Protein AF-0000000086531352 (afdb_homodimer)

Solvent-accessible surface area (backbone atoms only — not comparable to full-atom values): 29283 Å² total; per-residue (Å²): 137,83,88,76,89,82,83,84,78,83,76,78,80,78,80,82,74,80,73,78,72,77,80,78,74,76,70,74,76,69,59,62,60,55,52,47,51,47,50,49,48,50,48,48,27,53,44,35,48,50,41,49,52,51,50,50,42,47,29,42,51,47,24,47,48,45,48,64,51,36,41,50,27,47,50,49,18,52,53,24,46,53,45,24,62,71,44,49,59,94,81,54,52,67,66,25,54,52,23,46,52,48,19,51,51,24,45,50,49,25,49,50,45,51,51,49,56,27,60,76,29,44,80,76,65,55,84,67,26,44,64,48,32,49,53,52,50,51,52,53,49,22,69,71,71,66,35,48,67,46,81,47,70,57,94,50,76,65,56,75,64,36,45,42,67,45,26,47,41,55,46,49,39,52,50,53,52,51,51,45,39,72,72,65,21,78,39,61,37,35,40,38,37,39,45,71,60,97,56,33,40,34,42,36,40,37,36,61,14,74,33,80,59,81,86,64,74,76,38,57,68,55,52,49,40,34,46,49,17,41,40,25,69,30,43,62,47,76,43,66,37,93,85,73,41,4,36,30,38,40,38,27,32,22,45,71,46,42,64,54,63,58,69,67,69,33,52,63,76,72,108,138,86,83,86,80,84,76,79,80,79,80,76,79,77,79,81,74,78,73,78,75,76,80,77,75,76,71,75,75,69,59,61,58,56,51,48,50,47,49,48,49,48,49,50,22,51,43,33,46,51,40,49,52,52,51,49,42,48,30,42,52,48,24,48,46,46,48,65,52,34,41,50,25,46,52,50,17,51,54,24,45,52,45,24,63,71,45,51,59,92,82,54,52,67,65,24,54,52,22,46,52,49,19,49,51,24,45,50,50,25,50,51,45,50,50,49,57,28,61,77,29,44,80,76,67,56,85,66,25,43,65,49,32,49,53,52,49,52,50,53,49,21,68,73,70,64,35,47,69,47,81,47,68,57,94,49,78,66,56,76,64,34,46,42,67,44,26,47,42,55,47,49,39,52,50,53,53,52,49,46,39,72,72,66,21,76,40,62,36,34,39,37,35,38,43,72,60,98,56,35,40,34,42,36,41,38,36,61,13,75,33,79,58,83,86,63,75,75,39,57,68,55,54,50,40,34,42,48,17,39,37,25,68,31,43,60,49,74,42,66,36,94,84,72,41,4,37,29,39,41,38,27,31,21,45,70,48,41,64,55,64,57,71,67,69,35,52,62,79,71,108

Organism: NCBI:txid488447

Sequence (542 aa):
MDTSLNAPSGAHAPFPSQQLVPGCVATPPIADAASKRGAAAARIAALSAQLLAADEAARRHLAGELHDGLGAELTAARFALANVQTWLPADAPDGCLRALELAQQALDAATDANRRLIDERDTPALDAGLVGALSSWADTHAARTGLRTSFVCAADARLTQIAGASALAVFRVAQEALSNVAKHARATSVDVRIATDGTHLSLIVSDDGTGFSRSRRTGYGLAGMRARCEAFCGSFETATPATGHGTRVTARFAWDSLLAVPAAARRASLSMDTSLNAPSGAHAPFPSQQLVPGCVATPPIADAASKRGAAAARIAALSAQLLAADEAARRHLAGELHDGLGAELTAARFALANVQTWLPADAPDGCLRALELAQQALDAATDANRRLIDERDTPALDAGLVGALSSWADTHAARTGLRTSFVCAADARLTQIAGASALAVFRVAQEALSNVAKHARATSVDVRIATDGTHLSLIVSDDGTGFSRSRRTGYGLAGMRARCEAFCGSFETATPATGHGTRVTARFAWDSLLAVPAAARRASLS

Structure (mmCIF, N/CA/C/O backbone):
data_AF-0000000086531352-model_v1
#
loop_
_entity.id
_entity.type
_entity.pdbx_description
1 polymer 'histidine kinase'
#
loop_
_atom_site.group_PDB
_atom_site.id
_atom_site.type_symbol
_atom_site.label_atom_id
_atom_site.label_alt_id
_atom_site.label_comp_id
_atom_site.label_asym_id
_atom_site.label_entity_id
_atom_site.label_seq_id
_atom_site.pdbx_PDB_ins_code
_atom_site.Cartn_x
_atom_site.Cartn_y
_atom_site.Cartn_z
_atom_site.occupancy
_atom_site.B_iso_or_equiv
_atom_site.auth_seq_id
_atom_site.auth_comp_id
_atom_site.auth_asym_id
_atom_site.auth_atom_id
_atom_site.pdbx_PDB_model_num
ATOM 1 N N . MET A 1 1 ? 57.938 104.312 -4.727 1 22.8 1 MET A N 1
ATOM 2 C CA . MET A 1 1 ? 58.125 103.562 -3.506 1 22.8 1 MET A CA 1
ATOM 3 C C . MET A 1 1 ? 57.125 102.375 -3.43 1 22.8 1 MET A C 1
ATOM 5 O O . MET A 1 1 ? 56 102.5 -3.939 1 22.8 1 MET A O 1
ATOM 9 N N . ASP A 1 2 ? 57.406 101.188 -2.9 1 21.92 2 ASP A N 1
ATOM 10 C CA . ASP A 1 2 ? 57.156 99.812 -3.24 1 21.92 2 ASP A CA 1
ATOM 11 C C . ASP A 1 2 ? 55.812 99.375 -2.729 1 21.92 2 ASP A C 1
ATOM 13 O O . ASP A 1 2 ? 55.344 98.25 -3.059 1 21.92 2 ASP A O 1
ATOM 17 N N . THR A 1 3 ? 55.219 100 -1.664 1 25.62 3 THR A N 1
ATOM 18 C CA . THR A 1 3 ? 54.781 99.125 -0.56 1 25.62 3 THR A CA 1
ATOM 19 C C . THR A 1 3 ? 53.5 98.375 -0.933 1 25.62 3 THR A C 1
ATOM 21 O O . THR A 1 3 ? 52.5 99 -1.358 1 25.62 3 THR A O 1
ATOM 24 N N . SER A 1 4 ? 53.406 97.062 -0.845 1 23.17 4 SER A N 1
ATOM 25 C CA . SER A 1 4 ? 52.781 95.875 -1.405 1 23.17 4 SER A CA 1
ATOM 26 C C . SER A 1 4 ? 51.406 95.625 -0.789 1 23.17 4 SER A C 1
ATOM 28 O O . SER A 1 4 ? 50.438 95.25 -1.495 1 23.17 4 SER A O 1
ATOM 30 N N . LEU A 1 5 ? 51.188 95.688 0.583 1 26.25 5 LEU A N 1
ATOM 31 C CA . LEU A 1 5 ? 50.688 94.5 1.265 1 26.25 5 LEU A CA 1
ATOM 32 C C . LEU A 1 5 ? 49.188 94.312 0.986 1 26.25 5 LEU A C 1
ATOM 34 O O . LEU A 1 5 ? 48.469 95.25 0.849 1 26.25 5 LEU A O 1
ATOM 38 N N . ASN A 1 6 ? 48.625 92.938 0.891 1 24.16 6 ASN A N 1
ATOM 39 C CA . ASN A 1 6 ? 47.688 91.938 0.434 1 24.16 6 ASN A CA 1
ATOM 40 C C . ASN A 1 6 ? 46.469 91.812 1.341 1 24.16 6 ASN A C 1
ATOM 42 O O . ASN A 1 6 ? 46.594 91.688 2.557 1 24.16 6 ASN A O 1
ATOM 46 N N . ALA A 1 7 ? 45.344 92.438 1.017 1 29.58 7 ALA A N 1
ATOM 47 C CA . ALA A 1 7 ? 44.062 92.688 1.694 1 29.58 7 ALA A CA 1
ATOM 48 C C . ALA A 1 7 ? 43.438 91.312 2.084 1 29.58 7 ALA A C 1
ATOM 50 O O . ALA A 1 7 ? 43.344 90.438 1.269 1 29.58 7 ALA A O 1
ATOM 51 N N . PRO A 1 8 ? 43.281 90.938 3.432 1 24.66 8 PRO A N 1
ATOM 52 C CA . PRO A 1 8 ? 42.875 89.75 4.121 1 24.66 8 PRO A CA 1
ATOM 53 C C . PRO A 1 8 ? 41.5 89.25 3.711 1 24.66 8 PRO A C 1
ATOM 55 O O . PRO A 1 8 ? 40.656 90.062 3.293 1 24.66 8 PRO A O 1
ATOM 58 N N . SER A 1 9 ? 41.156 87.938 3.264 1 24.72 9 SER A N 1
ATOM 59 C CA . SER A 1 9 ? 40.219 87 2.609 1 24.72 9 SER A CA 1
ATOM 60 C C . SER A 1 9 ? 39.062 86.688 3.545 1 24.72 9 SER A C 1
ATOM 62 O O . SER A 1 9 ? 38.594 85.5 3.557 1 24.72 9 SER A O 1
ATOM 64 N N . GLY A 1 10 ? 38.656 87.438 4.531 1 24.31 10 GLY A N 1
ATOM 65 C CA . GLY A 1 10 ? 37.906 86.812 5.621 1 24.31 10 GLY A CA 1
ATOM 66 C C . GLY A 1 10 ? 36.625 86.125 5.164 1 24.31 10 GLY A C 1
ATOM 67 O O . GLY A 1 10 ? 35.906 86.688 4.301 1 24.31 10 GLY A O 1
ATOM 68 N N . ALA A 1 11 ? 36.531 84.75 5.27 1 26.25 11 ALA A N 1
ATOM 69 C CA . ALA A 1 11 ? 35.656 83.625 4.965 1 26.25 11 ALA A CA 1
ATOM 70 C C . ALA A 1 11 ? 34.312 83.75 5.652 1 26.25 11 ALA A C 1
ATOM 72 O O . ALA A 1 11 ? 34.25 84 6.859 1 26.25 11 ALA A O 1
ATOM 73 N N . HIS A 1 12 ? 33.344 84.375 5.02 1 25.22 12 HIS A N 1
ATOM 74 C CA . HIS A 1 12 ? 31.953 84.5 5.457 1 25.22 12 HIS A CA 1
ATOM 75 C C . HIS A 1 12 ? 31.328 83.188 5.781 1 25.22 12 HIS A C 1
ATOM 77 O O . HIS A 1 12 ? 31.453 82.25 5.012 1 25.22 12 HIS A O 1
ATOM 83 N N . ALA A 1 13 ? 31.172 82.75 7.066 1 29.45 13 ALA A N 1
ATOM 84 C CA . ALA A 1 13 ? 30.625 81.562 7.688 1 29.45 13 ALA A CA 1
ATOM 85 C C . ALA A 1 13 ? 29.188 81.312 7.238 1 29.45 13 ALA A C 1
ATOM 87 O O . ALA A 1 13 ? 28.344 82.188 7.316 1 29.45 13 ALA A O 1
ATOM 88 N N . PRO A 1 14 ? 28.938 80.5 6.234 1 28.23 14 PRO A N 1
ATOM 89 C CA . PRO A 1 14 ? 27.609 80.188 5.695 1 28.23 14 PRO A CA 1
ATOM 90 C C . PRO A 1 14 ? 26.641 79.688 6.754 1 28.23 14 PRO A C 1
ATOM 92 O O . PRO A 1 14 ? 27.078 79.125 7.77 1 28.23 14 PRO A O 1
ATOM 95 N N . PHE A 1 15 ? 25.516 80.312 6.977 1 28.88 15 PHE A N 1
ATOM 96 C CA . PHE A 1 15 ? 24.406 80 7.879 1 28.88 15 PHE A CA 1
ATOM 97 C C . PHE A 1 15 ? 23.906 78.562 7.676 1 28.88 15 PHE A C 1
ATOM 99 O O . PHE A 1 15 ? 23.734 78.125 6.539 1 28.88 15 PHE A O 1
ATOM 106 N N . PRO A 1 16 ? 24.141 77.625 8.617 1 29.02 16 PRO A N 1
ATOM 107 C CA . PRO A 1 16 ? 23.766 76.188 8.555 1 29.02 16 PRO A CA 1
ATOM 108 C C . PRO A 1 16 ? 22.266 76 8.375 1 29.02 16 PRO A C 1
ATOM 110 O O . PRO A 1 16 ? 21.469 76.688 9.008 1 29.02 16 PRO A O 1
ATOM 113 N N . SER A 1 17 ? 21.719 76 7.133 1 30.02 17 SER A N 1
ATOM 114 C CA . SER A 1 17 ? 20.312 75.625 6.906 1 30.02 17 SER A CA 1
ATOM 115 C C . SER A 1 17 ? 19.922 74.375 7.625 1 30.02 17 SER A C 1
ATOM 117 O O . SER A 1 17 ? 20.609 73.375 7.504 1 30.02 17 SER A O 1
ATOM 119 N N . GLN A 1 18 ? 19.328 74.5 8.781 1 29.14 18 GLN A N 1
ATOM 120 C CA . GLN A 1 18 ? 18.797 73.375 9.586 1 29.14 18 GLN A CA 1
ATOM 121 C C . GLN A 1 18 ? 17.812 72.562 8.781 1 29.14 18 GLN A C 1
ATOM 123 O O . GLN A 1 18 ? 16.75 73 8.398 1 29.14 18 GLN A O 1
ATOM 128 N N . GLN A 1 19 ? 18.281 71.75 7.773 1 29.33 19 GLN A N 1
ATOM 129 C CA . GLN A 1 19 ? 17.391 70.812 7.086 1 29.33 19 GLN A CA 1
ATOM 130 C C . GLN A 1 19 ? 16.625 69.938 8.086 1 29.33 19 GLN A C 1
ATOM 132 O O . GLN A 1 19 ? 17.219 69.312 8.938 1 29.33 19 GLN A O 1
ATOM 137 N N . LEU A 1 20 ? 15.414 70.312 8.406 1 32.88 20 LEU A N 1
ATOM 138 C CA . LEU A 1 20 ? 14.477 69.5 9.164 1 32.88 20 LEU A CA 1
ATOM 139 C C . LEU A 1 20 ? 14.383 68.062 8.578 1 32.88 20 LEU A C 1
ATOM 141 O O . LEU A 1 20 ? 14.023 67.938 7.402 1 32.88 20 LEU A O 1
ATOM 145 N N . VAL A 1 21 ? 15.273 67.188 8.922 1 34.94 21 VAL A N 1
ATOM 146 C CA . VAL A 1 21 ? 15.141 65.812 8.484 1 34.94 21 VAL A CA 1
ATOM 147 C C . VAL A 1 21 ? 13.75 65.25 8.844 1 34.94 21 VAL A C 1
ATOM 149 O O . VAL A 1 21 ? 13.281 65.438 9.961 1 34.94 21 VAL A O 1
ATOM 152 N N . PRO A 1 22 ? 12.82 65.125 7.875 1 39.28 22 PRO A N 1
ATOM 153 C CA . PRO A 1 22 ? 11.523 64.562 8.164 1 39.28 22 PRO A CA 1
ATOM 154 C C . PRO A 1 22 ? 11.648 63.25 8.984 1 39.28 22 PRO A C 1
ATOM 156 O O . PRO A 1 22 ? 12.68 62.594 8.938 1 39.28 22 PRO A O 1
ATOM 159 N N . GLY A 1 23 ? 10.969 63.156 10.148 1 33.75 23 GLY A N 1
ATOM 160 C CA . GLY A 1 23 ? 10.859 62 11.055 1 33.75 23 GLY A CA 1
ATOM 161 C C . GLY A 1 23 ? 10.625 60.688 10.336 1 33.75 23 GLY A C 1
ATOM 162 O O . GLY A 1 23 ? 9.945 60.656 9.305 1 33.75 23 GLY A O 1
ATOM 163 N N . CYS A 1 24 ? 11.617 59.781 10.359 1 35.72 24 CYS A N 1
ATOM 164 C CA . CYS A 1 24 ? 11.578 58.375 9.898 1 35.72 24 CYS A CA 1
ATOM 165 C C . CYS A 1 24 ? 10.281 57.688 10.328 1 35.72 24 CYS A C 1
ATOM 167 O O . CYS A 1 24 ? 9.977 57.625 11.516 1 35.72 24 CYS A O 1
ATOM 169 N N . VAL A 1 25 ? 9.203 57.844 9.609 1 40.59 25 VAL A N 1
ATOM 170 C CA . VAL A 1 25 ? 8.047 57 9.836 1 40.59 25 VAL A CA 1
ATOM 171 C C . VAL A 1 25 ? 8.516 55.562 10.094 1 40.59 25 VAL A C 1
ATOM 173 O O . VAL A 1 25 ? 9.32 55.031 9.336 1 40.59 25 VAL A O 1
ATOM 176 N N . ALA A 1 26 ? 8.562 55.094 11.352 1 40.97 26 ALA A N 1
ATOM 177 C CA . ALA A 1 26 ? 8.75 53.719 11.82 1 40.97 26 ALA A CA 1
ATOM 178 C C . ALA A 1 26 ? 8.039 52.75 10.906 1 40.97 26 ALA A C 1
ATOM 180 O O . ALA A 1 26 ? 6.84 52.875 10.641 1 40.97 26 ALA A O 1
ATOM 181 N N . THR A 1 27 ? 8.727 52.25 9.922 1 43.94 27 THR A N 1
ATOM 182 C CA . THR A 1 27 ? 8.227 51.094 9.172 1 43.94 27 THR A CA 1
ATOM 183 C C . THR A 1 27 ? 7.57 50.094 10.109 1 43.94 27 THR A C 1
ATOM 185 O O . THR A 1 27 ? 8.125 49.75 11.164 1 43.94 27 THR A O 1
ATOM 188 N N . PRO A 1 28 ? 6.293 49.906 10.086 1 45 28 PRO A N 1
ATOM 189 C CA . PRO A 1 28 ? 5.637 48.906 10.922 1 45 28 PRO A CA 1
ATOM 190 C C . PRO A 1 28 ? 6.434 47.594 11.016 1 45 28 PRO A C 1
ATOM 192 O O . PRO A 1 28 ? 7.203 47.281 10.109 1 45 28 PRO A O 1
ATOM 195 N N . PRO A 1 29 ? 6.711 47.031 12.211 1 42.06 29 PRO A N 1
ATOM 196 C CA . PRO A 1 29 ? 7.562 45.875 12.469 1 42.06 29 PRO A CA 1
ATOM 197 C C . PRO A 1 29 ? 7.277 44.719 11.508 1 42.06 29 PRO A C 1
ATOM 199 O O . PRO A 1 29 ? 6.113 44.406 11.242 1 42.06 29 PRO A O 1
ATOM 202 N N . ILE A 1 30 ? 8.07 44.375 10.523 1 47.06 30 ILE A N 1
ATOM 203 C CA . ILE A 1 30 ? 8.297 43.188 9.734 1 47.06 30 ILE A CA 1
ATOM 204 C C . ILE A 1 30 ? 8.211 41.969 10.641 1 47.06 30 ILE A C 1
ATOM 206 O O . ILE A 1 30 ? 8.359 40.812 10.172 1 47.06 30 ILE A O 1
ATOM 210 N N . ALA A 1 31 ? 8.109 42.125 11.922 1 49.78 31 ALA A N 1
ATOM 211 C CA . ALA A 1 31 ? 8.125 41 12.859 1 49.78 31 ALA A CA 1
ATOM 212 C C . ALA A 1 31 ? 6.879 40.156 12.695 1 49.78 31 ALA A C 1
ATOM 214 O O . ALA A 1 31 ? 6.938 38.938 12.859 1 49.78 31 ALA A O 1
ATOM 215 N N . ASP A 1 32 ? 5.816 40.625 12.281 1 51.19 32 ASP A N 1
ATOM 216 C CA . ASP A 1 32 ? 4.586 39.844 12.25 1 51.19 32 ASP A CA 1
ATOM 217 C C . ASP A 1 32 ? 4.613 38.812 11.109 1 51.19 32 ASP A C 1
ATOM 219 O O . ASP A 1 32 ? 4.113 37.688 11.25 1 51.19 32 ASP A O 1
ATOM 223 N N . ALA A 1 33 ? 5.289 39.25 10.016 1 52.97 33 ALA A N 1
ATOM 224 C CA . ALA A 1 33 ? 5.359 38.344 8.867 1 52.97 33 ALA A CA 1
ATOM 225 C C . ALA A 1 33 ? 6.273 37.156 9.148 1 52.97 33 ALA A C 1
ATOM 227 O O . ALA A 1 33 ? 5.996 36.031 8.727 1 52.97 33 ALA A O 1
ATOM 228 N N . ALA A 1 34 ? 7.352 37.406 9.805 1 53.53 34 ALA A N 1
ATOM 229 C CA . ALA A 1 34 ? 8.281 36.312 10.164 1 53.53 34 ALA A CA 1
ATOM 230 C C . ALA A 1 34 ? 7.629 35.344 11.117 1 53.53 34 ALA A C 1
ATOM 232 O O . ALA A 1 34 ? 7.859 34.125 11.016 1 53.53 34 ALA A O 1
ATOM 233 N N . SER A 1 35 ? 6.816 35.812 12 1 55.81 35 SER A N 1
ATOM 234 C CA . SER A 1 35 ? 6.133 34.969 12.961 1 55.81 35 SER A CA 1
ATOM 235 C C . SER A 1 35 ? 5.074 34.094 12.281 1 55.81 35 SER A C 1
ATOM 237 O O . SER A 1 35 ? 4.93 32.938 12.586 1 55.81 35 SER A O 1
ATOM 239 N N . LYS A 1 36 ? 4.52 34.719 11.344 1 56.44 36 LYS A N 1
ATOM 240 C CA . LYS A 1 36 ? 3.486 33.969 10.617 1 56.44 36 LYS A CA 1
ATOM 241 C C . LYS A 1 36 ? 4.102 32.906 9.719 1 56.44 36 LYS A C 1
ATOM 243 O O . LYS A 1 36 ? 3.568 31.797 9.617 1 56.44 36 LYS A O 1
ATOM 248 N N . ARG A 1 37 ? 5.254 33.219 9.07 1 57.44 37 ARG A N 1
ATOM 249 C CA . ARG A 1 37 ? 5.965 32.219 8.273 1 57.44 37 ARG A CA 1
ATOM 250 C C . ARG A 1 37 ? 6.477 31.094 9.156 1 57.44 37 ARG A C 1
ATOM 252 O O . ARG A 1 37 ? 6.434 29.922 8.758 1 57.44 37 ARG A O 1
ATOM 259 N N . GLY A 1 38 ? 6.871 31.562 10.312 1 60.5 38 GLY A N 1
ATOM 260 C CA . GLY A 1 38 ? 7.312 30.547 11.25 1 60.5 38 GLY A CA 1
ATOM 261 C C . GLY A 1 38 ? 6.195 29.625 11.688 1 60.5 38 GLY A C 1
ATOM 262 O O . GLY A 1 38 ? 6.383 28.406 11.75 1 60.5 38 GLY A O 1
ATOM 263 N N . ALA A 1 39 ? 5.09 30.266 11.984 1 63.56 39 ALA A N 1
ATOM 264 C CA . ALA A 1 39 ? 3.947 29.469 12.43 1 63.56 39 ALA A CA 1
ATOM 265 C C . ALA A 1 39 ? 3.42 28.594 11.297 1 63.56 39 ALA A C 1
ATOM 267 O O . ALA A 1 39 ? 3.068 27.438 11.523 1 63.56 39 ALA A O 1
ATOM 268 N N . ALA A 1 40 ? 3.461 29.156 10.141 1 63.94 40 ALA A N 1
ATOM 269 C CA . ALA A 1 40 ? 3.012 28.375 9 1 63.94 40 ALA A CA 1
ATOM 270 C C . ALA A 1 40 ? 3.982 27.234 8.695 1 63.94 40 ALA A C 1
ATOM 272 O O . ALA A 1 40 ? 3.562 26.109 8.414 1 63.94 40 ALA A O 1
ATOM 273 N N . ALA A 1 41 ? 5.18 27.578 8.805 1 64.5 41 ALA A N 1
ATOM 274 C CA . ALA A 1 41 ? 6.195 26.562 8.562 1 64.5 41 ALA A CA 1
ATOM 275 C C . ALA A 1 41 ? 6.102 25.438 9.602 1 64.5 41 ALA A C 1
ATOM 277 O O . ALA A 1 41 ? 6.234 24.266 9.258 1 64.5 41 ALA A O 1
ATOM 278 N N . ALA A 1 42 ? 5.828 25.844 10.805 1 67.38 42 ALA A N 1
ATOM 279 C CA . ALA A 1 42 ? 5.695 24.859 11.867 1 67.38 42 ALA A CA 1
ATOM 280 C C . ALA A 1 42 ? 4.469 23.969 11.641 1 67.38 42 ALA A C 1
ATOM 282 O O . ALA A 1 42 ? 4.516 22.766 11.883 1 67.38 42 ALA A O 1
ATOM 283 N N . ARG A 1 43 ? 3.531 24.594 11.203 1 66.31 43 ARG A N 1
ATOM 284 C CA . ARG A 1 43 ? 2.314 23.844 10.938 1 66.31 43 ARG A CA 1
ATOM 285 C C . ARG A 1 43 ? 2.506 22.891 9.766 1 66.31 43 ARG A C 1
ATOM 287 O O . ARG A 1 43 ? 2.055 21.734 9.812 1 66.31 43 ARG A O 1
ATOM 294 N N . ILE A 1 44 ? 3.17 23.328 8.805 1 65.44 44 ILE A N 1
ATOM 295 C CA . ILE A 1 44 ? 3.463 22.469 7.648 1 65.44 44 ILE A CA 1
ATOM 296 C C . ILE A 1 44 ? 4.336 21.297 8.078 1 65.44 44 ILE A C 1
ATOM 298 O O . ILE A 1 44 ? 4.098 20.156 7.68 1 65.44 44 ILE A O 1
ATOM 302 N N . ALA A 1 45 ? 5.195 21.641 8.922 1 67.44 45 ALA A N 1
ATOM 303 C CA . ALA A 1 45 ? 6.086 20.578 9.406 1 67.44 45 ALA A CA 1
ATOM 304 C C . ALA A 1 45 ? 5.32 19.547 10.219 1 67.44 45 ALA A C 1
ATOM 306 O O . ALA A 1 45 ? 5.547 18.344 10.078 1 67.44 45 ALA A O 1
ATOM 307 N N . ALA A 1 46 ? 4.469 20.016 11.055 1 69.5 46 ALA A N 1
ATOM 308 C CA . ALA A 1 46 ? 3.691 19.094 11.883 1 69.5 46 ALA A CA 1
ATOM 309 C C . ALA A 1 46 ? 2.773 18.219 11.031 1 69.5 46 ALA A C 1
ATOM 311 O O . ALA A 1 46 ? 2.646 17.016 11.266 1 69.5 46 ALA A O 1
ATOM 312 N N . LEU A 1 47 ? 2.229 18.859 10.07 1 68.5 47 LEU A N 1
ATOM 313 C CA . LEU A 1 47 ? 1.343 18.125 9.172 1 68.5 47 LEU A CA 1
ATOM 314 C C . LEU A 1 47 ? 2.131 17.125 8.328 1 68.5 47 LEU A C 1
ATOM 316 O O . LEU A 1 47 ? 1.68 16 8.109 1 68.5 47 LEU A O 1
ATOM 320 N N . SER A 1 48 ? 3.17 17.562 7.922 1 69.5 48 SER A N 1
ATOM 321 C CA . SER A 1 48 ? 4.02 16.688 7.125 1 69.5 48 SER A CA 1
ATOM 322 C C . SER A 1 48 ? 4.496 15.484 7.941 1 69.5 48 SER A C 1
ATOM 324 O O . SER A 1 48 ? 4.508 14.359 7.449 1 69.5 48 SER A O 1
ATOM 326 N N . ALA A 1 49 ? 4.785 15.727 9.172 1 72.06 49 ALA A N 1
ATOM 327 C CA . ALA A 1 49 ? 5.223 14.641 10.047 1 72.06 49 ALA A CA 1
ATOM 328 C C . ALA A 1 49 ? 4.105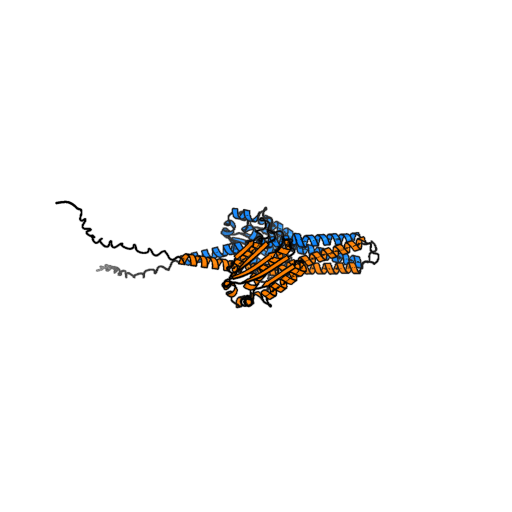 13.625 10.266 1 72.06 49 ALA A C 1
ATOM 330 O O . ALA A 1 49 ? 4.352 12.414 10.281 1 72.06 49 ALA A O 1
ATOM 331 N N . GLN A 1 50 ? 3.041 14.109 10.43 1 71.38 50 GLN A N 1
ATOM 332 C CA . GLN A 1 50 ? 1.897 13.219 10.609 1 71.38 50 GLN A CA 1
ATOM 333 C C . GLN A 1 50 ? 1.637 12.398 9.352 1 71.38 50 GLN A C 1
ATOM 335 O O . GLN A 1 50 ? 1.329 11.211 9.43 1 71.38 50 GLN A O 1
ATOM 340 N N . LEU A 1 51 ? 1.746 13.086 8.281 1 70.38 51 LEU A N 1
ATOM 341 C CA . LEU A 1 51 ? 1.558 12.406 7.008 1 70.38 51 LEU A CA 1
ATOM 342 C C . LEU A 1 51 ? 2.602 11.305 6.816 1 70.38 51 LEU A C 1
ATOM 344 O O . LEU A 1 51 ? 2.283 10.211 6.344 1 70.38 51 LEU A O 1
ATOM 348 N N . LEU A 1 52 ? 3.723 11.562 7.254 1 75.62 52 LEU A N 1
ATOM 349 C CA . LEU A 1 52 ? 4.805 10.594 7.109 1 75.62 52 LEU A CA 1
ATOM 350 C C . LEU A 1 52 ? 4.57 9.383 8 1 75.62 52 LEU A C 1
ATOM 352 O O . LEU A 1 52 ? 4.82 8.25 7.594 1 75.62 52 LEU A O 1
ATOM 356 N N . ALA A 1 53 ? 4.121 9.68 9.141 1 77.69 53 ALA A N 1
ATOM 357 C CA . ALA A 1 53 ? 3.85 8.586 10.062 1 77.69 53 ALA A CA 1
ATOM 358 C C . ALA A 1 53 ? 2.727 7.691 9.539 1 77.69 53 ALA A C 1
ATOM 360 O O . ALA A 1 53 ? 2.805 6.465 9.633 1 77.69 53 ALA A O 1
ATOM 361 N N . ALA A 1 54 ? 1.791 8.359 9.039 1 72.25 54 ALA A N 1
ATOM 362 C CA . ALA A 1 54 ? 0.668 7.613 8.477 1 72.25 54 ALA A CA 1
ATOM 363 C C . ALA A 1 54 ? 1.104 6.797 7.266 1 72.25 54 ALA A C 1
ATOM 365 O O . ALA A 1 54 ? 0.695 5.645 7.105 1 72.25 54 ALA A O 1
ATOM 366 N N . ASP A 1 55 ? 1.873 7.395 6.488 1 77.06 55 ASP A N 1
ATOM 367 C CA . ASP A 1 55 ? 2.391 6.703 5.312 1 77.06 55 ASP A CA 1
ATOM 368 C C . ASP A 1 55 ? 3.215 5.48 5.711 1 77.06 55 ASP A C 1
ATOM 370 O O . ASP A 1 55 ? 3.074 4.41 5.117 1 77.06 55 ASP A O 1
ATOM 374 N N . GLU A 1 56 ? 3.971 5.637 6.707 1 83 56 GLU A N 1
ATOM 375 C CA . GLU A 1 56 ? 4.82 4.535 7.152 1 83 56 GLU A CA 1
ATOM 376 C C . GLU A 1 56 ? 3.984 3.404 7.75 1 83 56 GLU A C 1
ATOM 378 O O . GLU A 1 56 ? 4.27 2.227 7.523 1 83 56 GLU A O 1
ATOM 383 N N . ALA A 1 57 ? 3.051 3.766 8.477 1 79.31 57 ALA A N 1
ATOM 384 C CA . ALA A 1 57 ? 2.158 2.758 9.039 1 79.31 57 ALA A CA 1
ATOM 385 C C . ALA A 1 57 ? 1.435 1.987 7.941 1 79.31 57 ALA A C 1
ATOM 387 O O . ALA A 1 57 ? 1.289 0.765 8.023 1 79.31 57 ALA A O 1
ATOM 388 N N . ALA A 1 58 ? 1.025 2.705 6.961 1 78.38 58 ALA A N 1
ATOM 389 C CA . ALA A 1 58 ? 0.357 2.082 5.824 1 78.38 58 ALA A CA 1
ATOM 390 C C . ALA A 1 58 ? 1.298 1.134 5.086 1 78.38 58 ALA A C 1
ATOM 392 O O . ALA A 1 58 ? 0.898 0.038 4.688 1 78.38 58 ALA A O 1
ATOM 393 N N . ARG A 1 59 ? 2.484 1.531 4.949 1 83.5 59 ARG A N 1
ATOM 394 C CA . ARG A 1 59 ? 3.488 0.71 4.277 1 83.5 59 ARG A CA 1
ATOM 395 C C . ARG A 1 59 ? 3.738 -0.583 5.047 1 83.5 59 ARG A C 1
ATOM 397 O O . ARG A 1 59 ? 3.777 -1.664 4.457 1 83.5 59 ARG A O 1
ATOM 404 N N . ARG A 1 60 ? 3.877 -0.442 6.277 1 84 60 ARG A N 1
ATOM 405 C CA . ARG A 1 60 ? 4.129 -1.613 7.109 1 84 60 ARG A CA 1
ATOM 406 C C . ARG A 1 60 ? 2.953 -2.584 7.062 1 84 60 ARG A C 1
ATOM 408 O O . ARG A 1 60 ? 3.146 -3.797 6.965 1 84 60 ARG A O 1
ATOM 415 N N . HIS A 1 61 ? 1.854 -2.014 7.145 1 80.38 61 HIS A N 1
ATOM 416 C CA . HIS A 1 61 ? 0.652 -2.838 7.082 1 80.38 61 HIS A CA 1
ATOM 417 C C . HIS A 1 61 ? 0.578 -3.605 5.766 1 80.38 61 HIS A C 1
ATOM 419 O O . HIS A 1 61 ? 0.322 -4.812 5.762 1 80.38 61 HIS A O 1
ATOM 425 N N . LEU A 1 62 ? 0.808 -2.953 4.746 1 83.44 62 LEU A N 1
ATOM 426 C CA . LEU A 1 62 ? 0.728 -3.572 3.428 1 83.44 62 LEU A CA 1
ATOM 427 C C . LEU A 1 62 ? 1.804 -4.641 3.264 1 83.44 62 LEU A C 1
ATOM 429 O O . LEU A 1 62 ? 1.545 -5.707 2.703 1 83.44 62 LEU A O 1
ATOM 433 N N . ALA A 1 63 ? 2.955 -4.324 3.67 1 88.12 63 ALA A N 1
ATOM 434 C CA . ALA A 1 63 ? 4.031 -5.312 3.607 1 88.12 63 ALA A CA 1
ATOM 435 C C . ALA A 1 63 ? 3.643 -6.594 4.34 1 88.12 63 ALA A C 1
ATOM 437 O O . ALA A 1 63 ? 3.926 -7.695 3.865 1 88.12 63 ALA A O 1
ATOM 438 N N . GLY A 1 64 ? 3.018 -6.422 5.43 1 86.56 64 GLY A N 1
ATOM 439 C CA . GLY A 1 64 ? 2.543 -7.57 6.184 1 86.56 64 GLY A CA 1
ATOM 440 C C . GLY A 1 64 ? 1.496 -8.383 5.438 1 86.56 64 GLY A C 1
ATOM 441 O O . GLY A 1 64 ? 1.549 -9.609 5.426 1 86.56 64 GLY A O 1
ATOM 442 N N . GLU A 1 65 ? 0.613 -7.703 4.852 1 82.31 65 GLU A N 1
ATOM 443 C CA . GLU A 1 65 ? -0.438 -8.367 4.086 1 82.31 65 GLU A CA 1
ATOM 444 C C . GLU A 1 65 ? 0.141 -9.125 2.896 1 82.31 65 GLU A C 1
ATOM 446 O O . GLU A 1 65 ? -0.294 -10.242 2.592 1 82.31 65 GLU A O 1
ATOM 451 N N . LEU A 1 66 ? 1.052 -8.5 2.26 1 89.94 66 LEU A N 1
ATOM 452 C CA . LEU A 1 66 ? 1.709 -9.141 1.128 1 89.94 66 LEU A CA 1
ATOM 453 C C . LEU A 1 66 ? 2.486 -10.375 1.578 1 89.94 66 LEU A C 1
ATOM 455 O O . LEU A 1 66 ? 2.42 -11.422 0.934 1 89.94 66 LEU A O 1
ATOM 459 N N . HIS A 1 67 ? 3.168 -10.242 2.693 1 89.19 67 HIS A N 1
ATOM 460 C CA . HIS A 1 67 ? 3.977 -11.344 3.205 1 89.19 67 HIS A CA 1
ATOM 461 C C . HIS A 1 67 ? 3.1 -12.492 3.686 1 89.19 67 HIS A C 1
ATOM 463 O O . HIS A 1 67 ? 3.199 -13.617 3.174 1 89.19 67 HIS A O 1
ATOM 469 N N . ASP A 1 68 ? 2.189 -12.266 4.547 1 85.94 68 ASP A N 1
ATOM 470 C CA . ASP A 1 68 ? 1.394 -13.305 5.195 1 85.94 68 ASP A CA 1
ATOM 471 C C . ASP A 1 68 ? 0.283 -13.805 4.273 1 85.94 68 ASP A C 1
ATOM 473 O O . ASP A 1 68 ? -0.037 -14.992 4.27 1 85.94 68 ASP A O 1
ATOM 477 N N . GLY A 1 69 ? -0.288 -13.008 3.547 1 85.81 69 GLY A N 1
ATOM 478 C CA . GLY A 1 69 ? -1.387 -13.406 2.682 1 85.81 69 GLY A CA 1
ATOM 479 C C . GLY A 1 69 ? -0.923 -13.984 1.357 1 85.81 69 GLY A C 1
ATOM 480 O O . GLY A 1 69 ? -0.866 -15.203 1.193 1 85.81 69 GLY A O 1
ATOM 481 N N . LEU A 1 70 ? -0.369 -13.148 0.573 1 90.19 70 LEU A N 1
ATOM 482 C CA . LEU A 1 70 ? 0.004 -13.531 -0.784 1 90.19 70 LEU A CA 1
ATOM 483 C C . LEU A 1 70 ? 1.266 -14.383 -0.78 1 90.19 70 LEU A C 1
ATOM 485 O O . LEU A 1 70 ? 1.364 -15.359 -1.532 1 90.19 70 LEU A O 1
ATOM 489 N N . GLY A 1 71 ? 2.193 -14.07 0.101 1 92.62 71 GLY A N 1
ATOM 490 C CA . GLY A 1 71 ? 3.438 -14.82 0.177 1 92.62 71 GLY A CA 1
ATOM 491 C C . GLY A 1 71 ? 3.232 -16.281 0.521 1 92.62 71 GLY A C 1
ATOM 492 O O . GLY A 1 71 ? 3.852 -17.156 -0.083 1 92.62 71 GLY A O 1
ATOM 493 N N . ALA A 1 72 ? 2.395 -16.578 1.453 1 92.31 72 ALA A N 1
ATOM 494 C CA . ALA A 1 72 ? 2.102 -17.953 1.852 1 92.31 72 ALA A CA 1
ATOM 495 C C . ALA A 1 72 ? 1.483 -18.75 0.698 1 92.31 72 ALA A C 1
ATOM 497 O O . ALA A 1 72 ? 1.848 -19.906 0.459 1 92.31 72 ALA A O 1
ATOM 498 N N . GLU A 1 73 ? 0.599 -18.141 -0.013 1 93.06 73 GLU A N 1
ATOM 499 C CA . GLU A 1 73 ? -0.068 -18.797 -1.129 1 93.06 73 GLU A CA 1
ATOM 500 C C . GLU A 1 73 ? 0.907 -19.078 -2.27 1 93.06 73 GLU A C 1
ATOM 502 O O . GLU A 1 73 ? 0.854 -20.141 -2.895 1 93.06 73 GLU A O 1
ATOM 507 N N . LEU A 1 74 ? 1.739 -18.141 -2.557 1 95.62 74 LEU A N 1
ATOM 508 C CA . LEU A 1 74 ? 2.736 -18.328 -3.607 1 95.62 74 LEU A CA 1
ATOM 509 C C . LEU A 1 74 ? 3.717 -19.438 -3.244 1 95.62 74 LEU A C 1
ATOM 511 O O . LEU A 1 74 ? 4.094 -20.234 -4.098 1 95.62 74 LEU A O 1
ATOM 515 N N . THR A 1 75 ? 4.129 -19.484 -1.983 1 94.69 75 THR A N 1
ATOM 516 C CA . THR A 1 75 ? 5.016 -20.547 -1.507 1 94.69 75 THR A CA 1
ATOM 517 C C . THR A 1 75 ? 4.355 -21.906 -1.652 1 94.69 75 THR A C 1
ATOM 519 O O . THR A 1 75 ? 4.98 -22.859 -2.133 1 94.69 75 THR A O 1
ATOM 522 N N . ALA A 1 76 ? 3.119 -21.984 -1.264 1 94.06 76 ALA A N 1
ATOM 523 C CA . ALA A 1 76 ? 2.365 -23.234 -1.408 1 94.06 76 ALA A CA 1
ATOM 524 C C . ALA A 1 76 ? 2.289 -23.656 -2.871 1 94.06 76 ALA A C 1
ATOM 526 O O . ALA A 1 76 ? 2.459 -24.844 -3.188 1 94.06 76 ALA A O 1
ATOM 527 N N . ALA A 1 77 ? 2.021 -22.766 -3.73 1 94.75 77 ALA A N 1
ATOM 528 C CA . ALA A 1 77 ? 1.933 -23.062 -5.16 1 94.75 77 ALA A CA 1
ATOM 529 C C . ALA A 1 77 ? 3.266 -23.562 -5.699 1 94.75 77 ALA A C 1
ATOM 531 O O . ALA A 1 77 ? 3.305 -24.516 -6.484 1 94.75 77 ALA A O 1
ATOM 532 N N . ARG A 1 78 ? 4.332 -22.922 -5.305 1 94.75 78 ARG A N 1
ATOM 533 C CA . ARG A 1 78 ? 5.664 -23.344 -5.738 1 94.75 78 ARG A CA 1
ATOM 534 C C . ARG A 1 78 ? 5.973 -24.766 -5.281 1 94.75 78 ARG A C 1
ATOM 536 O O . ARG A 1 78 ? 6.508 -25.562 -6.051 1 94.75 78 ARG A O 1
ATOM 543 N N . PHE A 1 79 ? 5.637 -25.047 -4.051 1 93.69 79 PHE A N 1
ATOM 544 C CA . PHE A 1 79 ? 5.863 -26.375 -3.512 1 93.69 79 PHE A CA 1
ATOM 545 C C . PHE A 1 79 ? 5.031 -27.406 -4.262 1 93.69 79 PHE A C 1
ATOM 547 O O . PHE A 1 79 ? 5.535 -28.484 -4.613 1 93.69 79 PHE A O 1
ATOM 554 N N . ALA A 1 80 ? 3.799 -27.094 -4.488 1 93.44 80 ALA A N 1
ATOM 555 C CA . ALA A 1 80 ? 2.918 -28.016 -5.207 1 93.44 80 ALA A CA 1
ATOM 556 C C . ALA A 1 80 ? 3.416 -28.25 -6.629 1 93.44 80 ALA A C 1
ATOM 558 O O . ALA A 1 80 ? 3.402 -29.391 -7.117 1 93.44 80 ALA A O 1
ATOM 559 N N . LEU A 1 81 ? 3.859 -27.25 -7.262 1 93.62 81 LEU A N 1
ATOM 560 C CA . LEU A 1 81 ? 4.363 -27.375 -8.625 1 93.62 81 LEU A CA 1
ATOM 561 C C . LEU A 1 81 ? 5.637 -28.219 -8.656 1 93.62 81 LEU A C 1
ATOM 563 O O . LEU A 1 81 ? 5.828 -29.031 -9.57 1 93.62 81 LEU A O 1
ATOM 567 N N . ALA A 1 82 ? 6.473 -28 -7.695 1 93.06 82 ALA A N 1
ATOM 568 C CA . ALA A 1 82 ? 7.68 -28.828 -7.586 1 93.06 82 ALA A CA 1
ATOM 569 C C . ALA A 1 82 ? 7.328 -30.297 -7.43 1 93.06 82 ALA A C 1
ATOM 571 O O . ALA A 1 82 ? 8.008 -31.172 -7.977 1 93.06 82 ALA A O 1
ATOM 572 N N . ASN A 1 83 ? 6.297 -30.578 -6.754 1 91.75 83 ASN A N 1
ATOM 573 C CA . ASN A 1 83 ? 5.836 -31.953 -6.586 1 91.75 83 ASN A CA 1
ATOM 574 C C . ASN A 1 83 ? 5.332 -32.531 -7.902 1 91.75 83 ASN A C 1
ATOM 576 O O . ASN A 1 83 ? 5.52 -33.75 -8.164 1 91.75 83 ASN A O 1
ATOM 580 N N . VAL A 1 84 ? 4.719 -31.75 -8.688 1 91.06 84 VAL A N 1
ATOM 581 C CA . VAL A 1 84 ? 4.309 -32.219 -10.016 1 91.06 84 VAL A CA 1
ATOM 582 C C . VAL A 1 84 ? 5.531 -32.688 -10.797 1 91.06 84 VAL A C 1
ATOM 584 O O . VAL A 1 84 ? 5.512 -33.781 -11.398 1 91.06 84 VAL A O 1
ATOM 587 N N . GLN A 1 85 ? 6.527 -31.844 -10.727 1 87.75 85 GLN A N 1
ATOM 588 C CA . GLN A 1 85 ? 7.762 -32.188 -11.43 1 87.75 85 GLN A CA 1
ATOM 589 C C . GLN A 1 85 ? 8.336 -33.5 -10.922 1 87.75 85 GLN A C 1
ATOM 591 O O . GLN A 1 85 ? 8.82 -34.312 -11.711 1 87.75 85 GLN A O 1
ATOM 596 N N . THR A 1 86 ? 8.203 -33.812 -9.672 1 88.62 86 THR A N 1
ATOM 597 C CA . THR A 1 86 ? 8.75 -35 -9.039 1 88.62 86 THR A CA 1
ATOM 598 C C . THR A 1 86 ? 7.98 -36.25 -9.469 1 88.62 86 THR A C 1
ATOM 600 O O . THR A 1 86 ? 8.57 -37.312 -9.656 1 88.62 86 THR A O 1
ATOM 603 N N . TRP A 1 87 ? 6.695 -36.094 -9.773 1 87.56 87 TRP A N 1
ATOM 604 C CA . TRP A 1 87 ? 5.852 -37.25 -10.062 1 87.56 87 TRP A CA 1
ATOM 605 C C . TRP A 1 87 ? 5.742 -37.469 -11.562 1 87.56 87 TRP A C 1
ATOM 607 O O . TRP A 1 87 ? 5.227 -38.5 -12 1 87.56 87 TRP A O 1
ATOM 617 N N . LEU A 1 88 ? 6.219 -36.531 -12.281 1 86.5 88 LEU A N 1
ATOM 618 C CA . LEU A 1 88 ? 6.105 -36.688 -13.727 1 86.5 88 LEU A CA 1
ATOM 619 C C . LEU A 1 88 ? 6.918 -37.875 -14.227 1 86.5 88 LEU A C 1
ATOM 621 O O . LEU A 1 88 ? 8.094 -38 -13.875 1 86.5 88 LEU A O 1
ATOM 625 N N . PRO A 1 89 ? 6.297 -38.656 -15.039 1 82.19 89 PRO A N 1
ATOM 626 C CA . PRO A 1 89 ? 7.023 -39.812 -15.578 1 82.19 89 PRO A CA 1
ATOM 627 C C . PRO A 1 89 ? 8.203 -39.406 -16.453 1 82.19 89 PRO A C 1
ATOM 629 O O . PRO A 1 89 ? 8.18 -38.344 -17.078 1 82.19 89 PRO A O 1
ATOM 632 N N . ALA A 1 90 ? 9.188 -40.25 -16.547 1 82.94 90 ALA A N 1
ATOM 633 C CA . ALA A 1 90 ? 10.391 -40 -17.328 1 82.94 90 ALA A CA 1
ATOM 634 C C . ALA A 1 90 ? 10.055 -39.875 -18.812 1 82.94 90 ALA A C 1
ATOM 636 O O . ALA A 1 90 ? 10.742 -39.156 -19.547 1 82.94 90 ALA A O 1
ATOM 637 N N . ASP A 1 91 ? 8.953 -40.531 -19.266 1 83.31 91 ASP A N 1
ATOM 638 C CA . ASP A 1 91 ? 8.586 -40.531 -20.672 1 83.31 91 ASP A CA 1
ATOM 639 C C . ASP A 1 91 ? 7.461 -39.531 -20.938 1 83.31 91 ASP A C 1
ATOM 641 O O . ASP A 1 91 ? 6.715 -39.656 -21.906 1 83.31 91 ASP A O 1
ATOM 645 N N . ALA A 1 92 ? 7.379 -38.625 -20.016 1 86.31 92 ALA A N 1
ATOM 646 C CA . ALA A 1 92 ? 6.352 -37.594 -20.219 1 86.31 92 ALA A CA 1
ATOM 647 C C . ALA A 1 92 ? 6.57 -36.844 -21.531 1 86.31 92 ALA A C 1
ATOM 649 O O . ALA A 1 92 ? 7.711 -36.594 -21.938 1 86.31 92 ALA A O 1
ATOM 650 N N . PRO A 1 93 ? 5.543 -36.469 -22.203 1 88.69 93 PRO A N 1
ATOM 651 C CA . PRO A 1 93 ? 5.664 -35.75 -23.469 1 88.69 93 PRO A CA 1
ATOM 652 C C . PRO A 1 93 ? 6.41 -34.438 -23.312 1 88.69 93 PRO A C 1
ATOM 654 O O . PRO A 1 93 ? 6.309 -33.781 -22.266 1 88.69 93 PRO A O 1
ATOM 657 N N . ASP A 1 94 ? 7.078 -34 -24.359 1 90.25 94 ASP A N 1
ATOM 658 C CA . ASP A 1 94 ? 7.859 -32.75 -24.359 1 90.25 94 ASP A CA 1
ATOM 659 C C . ASP A 1 94 ? 6.973 -31.547 -24.078 1 90.25 94 ASP A C 1
ATOM 661 O O . ASP A 1 94 ? 7.398 -30.609 -23.406 1 90.25 94 ASP A O 1
ATOM 665 N N . GLY A 1 95 ? 5.793 -31.672 -24.609 1 88.44 95 GLY A N 1
ATOM 666 C CA . GLY A 1 95 ? 4.855 -30.578 -24.375 1 88.44 95 GLY A CA 1
ATOM 667 C C . GLY A 1 95 ? 4.555 -30.359 -22.906 1 88.44 95 GLY A C 1
ATOM 668 O O . GLY A 1 95 ? 4.453 -29.219 -22.453 1 88.44 95 GLY A O 1
ATOM 669 N N . CYS A 1 96 ? 4.477 -31.438 -22.156 1 89.25 96 CYS A N 1
ATOM 670 C CA . CYS A 1 96 ? 4.207 -31.359 -20.734 1 89.25 96 CYS A CA 1
ATOM 671 C C . CYS A 1 96 ? 5.395 -30.766 -19.984 1 89.25 96 CYS A C 1
ATOM 673 O O . CYS A 1 96 ? 5.215 -29.891 -19.125 1 89.25 96 CYS A O 1
ATOM 675 N N . LEU A 1 97 ? 6.539 -31.141 -20.375 1 90.56 97 LEU A N 1
ATOM 676 C CA . LEU A 1 97 ? 7.754 -30.656 -19.734 1 90.56 97 LEU A CA 1
ATOM 677 C C . LEU A 1 97 ? 7.934 -29.156 -19.969 1 90.56 97 LEU A C 1
ATOM 679 O O . LEU A 1 97 ? 8.281 -28.422 -19.062 1 90.56 97 LEU A O 1
ATOM 683 N N . ARG A 1 98 ? 7.695 -28.734 -21.172 1 92.75 98 ARG A N 1
ATOM 684 C CA . ARG A 1 98 ? 7.812 -27.312 -21.5 1 92.75 98 ARG A CA 1
ATOM 685 C C . ARG A 1 98 ? 6.773 -26.484 -20.75 1 92.75 98 ARG A C 1
ATOM 687 O O . ARG A 1 98 ? 7.078 -25.391 -20.266 1 92.75 98 ARG A O 1
ATOM 694 N N . ALA A 1 99 ? 5.57 -27.047 -20.688 1 92 99 ALA A N 1
ATOM 695 C CA . ALA A 1 99 ? 4.512 -26.344 -19.953 1 92 99 ALA A CA 1
ATOM 696 C C . ALA A 1 99 ? 4.859 -26.203 -18.484 1 92 99 ALA A C 1
ATOM 698 O O . ALA A 1 99 ? 4.613 -25.141 -17.875 1 92 99 ALA A O 1
ATOM 699 N N . LEU A 1 100 ? 5.414 -27.203 -17.953 1 93.19 100 LEU A N 1
ATOM 700 C CA . LEU A 1 100 ? 5.801 -27.172 -16.547 1 93.19 100 LEU A CA 1
ATOM 701 C C . LEU A 1 100 ? 6.898 -26.156 -16.312 1 93.19 100 LEU A C 1
ATOM 703 O O . LEU A 1 100 ? 6.859 -25.422 -15.312 1 93.19 100 LEU A O 1
ATOM 707 N N . GLU A 1 101 ? 7.84 -26.078 -17.188 1 94.38 101 GLU A N 1
ATOM 708 C CA . GLU A 1 101 ? 8.914 -25.109 -17.078 1 94.38 101 GLU A CA 1
ATOM 709 C C . GLU A 1 101 ? 8.375 -23.672 -17.141 1 94.38 101 GLU A C 1
ATOM 711 O O . GLU A 1 101 ? 8.797 -22.812 -16.375 1 94.38 101 GLU A O 1
ATOM 716 N N . LEU A 1 102 ? 7.465 -23.469 -18.031 1 94.38 102 LEU A N 1
ATOM 717 C CA . LEU A 1 102 ? 6.859 -22.141 -18.172 1 94.38 102 LEU A CA 1
ATOM 718 C C . LEU A 1 102 ? 6.062 -21.781 -16.922 1 94.38 102 LEU A C 1
ATOM 720 O O . LEU A 1 102 ? 6.09 -20.625 -16.484 1 94.38 102 LEU A O 1
ATOM 724 N N . ALA A 1 103 ? 5.383 -22.766 -16.375 1 94.31 103 ALA A N 1
ATOM 725 C CA . ALA A 1 103 ? 4.629 -22.531 -15.141 1 94.31 103 ALA A CA 1
ATOM 726 C C . ALA A 1 103 ? 5.559 -22.156 -13.992 1 94.31 103 ALA A C 1
ATOM 728 O O . ALA A 1 103 ? 5.266 -21.25 -13.219 1 94.31 103 ALA A O 1
ATOM 729 N N . GLN A 1 104 ? 6.629 -22.844 -13.938 1 95.06 104 GLN A N 1
ATOM 730 C CA . GLN A 1 104 ? 7.609 -22.578 -12.891 1 95.06 104 GLN A CA 1
ATOM 731 C C . GLN A 1 104 ? 8.203 -21.172 -13.047 1 95.06 104 GLN A C 1
ATOM 733 O O . GLN A 1 104 ? 8.32 -20.438 -12.07 1 95.06 104 GLN A O 1
ATOM 738 N N . GLN A 1 105 ? 8.516 -20.844 -14.234 1 95.25 105 GLN A N 1
ATOM 739 C CA . GLN A 1 105 ? 9.086 -19.531 -14.5 1 95.25 105 GLN A CA 1
ATOM 740 C C . GLN A 1 105 ? 8.102 -18.422 -14.156 1 95.25 105 GLN A C 1
ATOM 742 O O . GLN A 1 105 ? 8.477 -17.422 -13.539 1 95.25 105 GLN A O 1
ATOM 747 N N . ALA A 1 106 ? 6.898 -18.625 -14.539 1 94.62 106 ALA A N 1
ATOM 748 C CA . ALA A 1 106 ? 5.871 -17.625 -14.258 1 94.62 106 ALA A CA 1
ATOM 749 C C . ALA A 1 106 ? 5.633 -17.484 -12.758 1 94.62 106 ALA A C 1
ATOM 751 O O . ALA A 1 106 ? 5.457 -16.375 -12.25 1 94.62 106 ALA A O 1
ATOM 752 N N . LEU A 1 107 ? 5.613 -18.578 -12.094 1 95.19 107 LEU A N 1
ATOM 753 C CA . LEU A 1 107 ? 5.414 -18.562 -10.648 1 95.19 107 LEU A CA 1
ATOM 754 C C . LEU A 1 107 ? 6.602 -17.922 -9.945 1 95.19 107 LEU A C 1
ATOM 756 O O . LEU A 1 107 ? 6.422 -17.172 -8.984 1 95.19 107 LEU A O 1
ATOM 760 N N . ASP A 1 108 ? 7.762 -18.188 -10.398 1 94.44 108 ASP A N 1
ATOM 761 C CA . ASP A 1 108 ? 8.953 -17.531 -9.859 1 94.44 108 ASP A CA 1
ATOM 762 C C . ASP A 1 108 ? 8.898 -16.031 -10.07 1 94.44 108 ASP A C 1
ATOM 764 O O . ASP A 1 108 ? 9.242 -15.25 -9.172 1 94.44 108 ASP A O 1
ATOM 768 N N . ALA A 1 109 ? 8.445 -15.672 -11.188 1 93 109 ALA A N 1
ATOM 769 C CA . ALA A 1 109 ? 8.312 -14.242 -11.484 1 93 109 ALA A CA 1
ATOM 770 C C . ALA A 1 109 ? 7.281 -13.586 -10.57 1 93 109 ALA A C 1
ATOM 772 O O . ALA A 1 109 ? 7.484 -12.469 -10.102 1 93 109 ALA A O 1
ATOM 773 N N . ALA A 1 110 ? 6.203 -14.258 -10.328 1 93.88 110 ALA A N 1
ATOM 774 C CA . ALA A 1 110 ? 5.18 -13.75 -9.414 1 93.88 110 ALA A CA 1
ATOM 775 C C . ALA A 1 110 ? 5.73 -13.609 -8 1 93.88 110 ALA A C 1
ATOM 777 O O . ALA A 1 110 ? 5.48 -12.609 -7.324 1 93.88 110 ALA A O 1
ATOM 778 N N . THR A 1 111 ? 6.469 -14.547 -7.574 1 93.94 111 THR A N 1
ATOM 779 C CA . THR A 1 111 ? 7.078 -14.531 -6.25 1 93.94 111 THR A CA 1
ATOM 780 C C . THR A 1 111 ? 8.078 -13.391 -6.125 1 93.94 111 THR A C 1
ATOM 782 O O . THR A 1 111 ? 8.102 -12.688 -5.109 1 93.94 111 THR A O 1
ATOM 785 N N . ASP A 1 112 ? 8.836 -13.219 -7.168 1 90.25 112 ASP A N 1
ATOM 786 C CA . ASP A 1 112 ? 9.805 -12.125 -7.176 1 90.25 112 ASP A CA 1
ATOM 787 C C . ASP A 1 112 ? 9.102 -10.773 -7.148 1 90.25 112 ASP A C 1
ATOM 789 O O . ASP A 1 112 ? 9.555 -9.852 -6.457 1 90.25 112 ASP A O 1
ATOM 793 N N . ALA A 1 113 ? 8.047 -10.711 -7.879 1 89.44 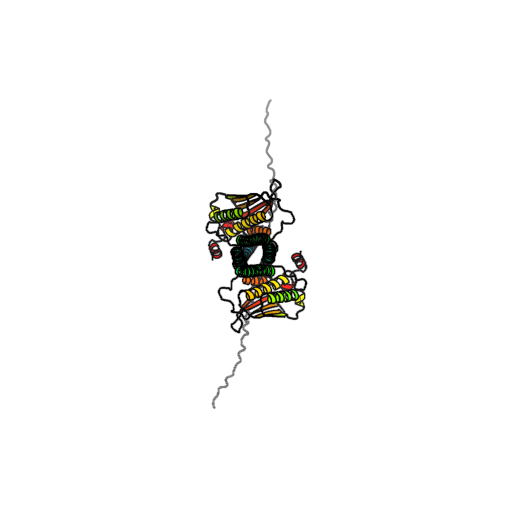113 ALA A N 1
ATOM 794 C CA . ALA A 1 113 ? 7.277 -9.477 -7.887 1 89.44 113 ALA A CA 1
ATOM 795 C C . ALA A 1 113 ? 6.719 -9.164 -6.5 1 89.44 113 ALA A C 1
ATOM 797 O O . ALA A 1 113 ? 6.777 -8.023 -6.043 1 89.44 113 ALA A O 1
ATOM 798 N N . ASN A 1 114 ? 6.184 -10.109 -5.875 1 93.06 114 ASN A N 1
ATOM 799 C CA . ASN A 1 114 ? 5.684 -9.945 -4.516 1 93.06 114 ASN A CA 1
ATOM 800 C C . ASN A 1 114 ? 6.793 -9.523 -3.553 1 93.06 114 ASN A C 1
ATOM 802 O O . ASN A 1 114 ? 6.605 -8.617 -2.74 1 93.06 114 ASN A O 1
ATOM 806 N N . ARG A 1 115 ? 7.941 -10.141 -3.617 1 88.44 115 ARG A N 1
ATOM 807 C CA . ARG A 1 115 ? 9.078 -9.82 -2.762 1 88.44 115 ARG A CA 1
ATOM 808 C C . ARG A 1 115 ? 9.539 -8.383 -2.973 1 88.44 115 ARG A C 1
ATOM 810 O O . ARG A 1 115 ? 9.898 -7.691 -2.016 1 88.44 115 ARG A O 1
ATOM 817 N N . ARG A 1 116 ? 9.523 -8 -4.164 1 86.12 116 ARG A N 1
ATOM 818 C CA . ARG A 1 116 ? 9.898 -6.625 -4.465 1 86.12 116 ARG A CA 1
ATOM 819 C C . ARG A 1 116 ? 8.945 -5.633 -3.814 1 86.12 116 ARG A C 1
ATOM 821 O O . ARG A 1 116 ? 9.375 -4.625 -3.25 1 86.12 116 ARG A O 1
ATOM 828 N N . LEU A 1 117 ? 7.68 -5.934 -3.939 1 88.06 117 LEU A N 1
ATOM 829 C CA . LEU A 1 117 ? 6.668 -5.07 -3.334 1 88.06 117 LEU A CA 1
ATOM 830 C C . LEU A 1 117 ? 6.859 -4.992 -1.822 1 88.06 117 LEU A C 1
ATOM 832 O O . LEU A 1 117 ? 6.707 -3.924 -1.228 1 88.06 117 LEU A O 1
ATOM 836 N N . ILE A 1 118 ? 7.16 -6.078 -1.236 1 89.31 118 ILE A N 1
ATOM 837 C CA . ILE A 1 118 ? 7.383 -6.129 0.205 1 89.31 118 ILE A CA 1
ATOM 838 C C . ILE A 1 118 ? 8.625 -5.32 0.564 1 89.31 118 ILE A C 1
ATOM 840 O O . ILE A 1 118 ? 8.594 -4.496 1.48 1 89.31 118 ILE A O 1
ATOM 844 N N . ASP A 1 119 ? 9.633 -5.535 -0.164 1 85.38 119 ASP A N 1
ATOM 845 C CA . ASP A 1 119 ? 10.914 -4.883 0.11 1 85.38 119 ASP A CA 1
ATOM 846 C C . ASP A 1 119 ? 10.789 -3.365 -0.012 1 85.38 119 ASP A C 1
ATOM 848 O O . ASP A 1 119 ? 11.422 -2.623 0.745 1 85.38 119 ASP A O 1
ATOM 852 N N . GLU A 1 120 ? 10.062 -2.924 -0.926 1 84.06 120 GLU A N 1
ATOM 853 C CA . GLU A 1 120 ? 9.859 -1.493 -1.137 1 84.06 120 GLU A CA 1
ATOM 854 C C . GLU A 1 120 ? 9.055 -0.876 0.003 1 84.06 120 GLU A C 1
ATOM 856 O O . GLU A 1 120 ? 9.055 0.344 0.178 1 84.06 120 GLU A O 1
ATOM 861 N N . ARG A 1 121 ? 8.461 -1.717 0.766 1 86.19 121 ARG A N 1
ATOM 862 C CA . ARG A 1 121 ? 7.531 -1.192 1.757 1 86.19 121 ARG A CA 1
ATOM 863 C C . ARG A 1 121 ? 7.988 -1.533 3.172 1 86.19 121 ARG A C 1
ATOM 865 O O . ARG A 1 121 ? 7.566 -0.89 4.137 1 86.19 121 ARG A O 1
ATOM 872 N N . ASP A 1 122 ? 8.758 -2.471 3.285 1 84.5 122 ASP A N 1
ATOM 873 C CA . ASP A 1 122 ? 9.203 -2.918 4.602 1 84.5 122 ASP A CA 1
ATOM 874 C C . ASP A 1 122 ? 10.055 -1.849 5.285 1 84.5 122 ASP A C 1
ATOM 876 O O . ASP A 1 122 ? 10.688 -1.032 4.613 1 84.5 122 ASP A O 1
ATOM 880 N N . THR A 1 123 ? 9.969 -1.892 6.598 1 80.81 123 THR A N 1
ATOM 881 C CA . THR A 1 123 ? 10.781 -0.971 7.391 1 80.81 123 THR A CA 1
ATOM 882 C C . THR A 1 123 ? 12.258 -1.35 7.32 1 80.81 123 THR A C 1
ATOM 884 O O . THR A 1 123 ? 12.625 -2.49 7.605 1 80.81 123 THR A O 1
ATOM 887 N N . PRO A 1 124 ? 13.023 -0.333 6.934 1 85.75 124 PRO A N 1
ATOM 888 C CA . PRO A 1 124 ? 14.453 -0.642 6.883 1 85.75 124 PRO A CA 1
ATOM 889 C C . PRO A 1 124 ? 15.07 -0.833 8.266 1 85.75 124 PRO A C 1
ATOM 891 O O . PRO A 1 124 ? 14.633 -0.195 9.234 1 85.75 124 PRO A O 1
ATOM 894 N N . ALA A 1 125 ? 15.961 -1.748 8.344 1 85.31 125 ALA A N 1
ATOM 895 C CA . ALA A 1 125 ? 16.766 -1.879 9.555 1 85.31 125 ALA A CA 1
ATOM 896 C C . ALA A 1 125 ? 17.75 -0.726 9.688 1 85.31 125 ALA A C 1
ATOM 898 O O . ALA A 1 125 ? 18.797 -0.723 9.039 1 85.31 125 ALA A O 1
ATOM 899 N N . LEU A 1 126 ? 17.406 0.198 10.586 1 89.12 126 LEU A N 1
ATOM 900 C CA . LEU A 1 126 ? 18.25 1.391 10.703 1 89.12 126 LEU A CA 1
ATOM 901 C C . LEU A 1 126 ? 19.266 1.236 11.828 1 89.12 126 LEU A C 1
ATOM 903 O O . LEU A 1 126 ? 19.922 2.205 12.219 1 89.12 126 LEU A O 1
ATOM 907 N N . ASP A 1 127 ? 19.359 -0.004 12.258 1 86.75 127 ASP A N 1
ATOM 908 C CA . ASP A 1 127 ? 20.281 -0.278 13.359 1 86.75 127 ASP A CA 1
ATOM 909 C C . ASP A 1 127 ? 21.719 0.035 12.969 1 86.75 127 ASP A C 1
ATOM 911 O O . ASP A 1 127 ? 22.516 0.488 13.797 1 86.75 127 ASP A O 1
ATOM 915 N N . ALA A 1 128 ? 22.125 -0.163 11.789 1 88.5 128 ALA A N 1
ATOM 916 C CA . ALA A 1 128 ? 23.469 0.116 11.297 1 88.5 128 ALA A CA 1
ATOM 917 C C . ALA A 1 128 ? 23.625 1.59 10.93 1 88.5 128 ALA A C 1
ATOM 919 O O . ALA A 1 128 ? 24.656 1.999 10.406 1 88.5 128 ALA A O 1
ATOM 920 N N . GLY A 1 129 ? 22.609 2.354 11.227 1 92.81 129 GLY A N 1
ATOM 921 C CA . GLY A 1 129 ? 22.625 3.752 10.828 1 92.81 129 GLY A CA 1
ATOM 922 C C . GLY A 1 129 ? 22.078 3.98 9.43 1 92.81 129 GLY A C 1
ATOM 923 O O . GLY A 1 129 ? 21.906 3.031 8.664 1 92.81 129 GLY A O 1
ATOM 924 N N . LEU A 1 130 ? 21.891 5.227 9.148 1 95.12 130 LEU A N 1
ATOM 925 C CA . LEU A 1 130 ? 21.297 5.59 7.871 1 95.12 130 LEU A CA 1
ATOM 926 C C . LEU A 1 130 ? 22.172 5.145 6.707 1 95.12 130 LEU A C 1
ATOM 928 O O . LEU A 1 130 ? 21.688 4.508 5.77 1 95.12 130 LEU A O 1
ATOM 932 N N . VAL A 1 131 ? 23.438 5.445 6.836 1 95.44 131 VAL A N 1
ATOM 933 C CA . VAL A 1 131 ? 24.359 5.172 5.734 1 95.44 131 VAL A CA 1
ATOM 934 C C . VAL A 1 131 ? 24.516 3.664 5.547 1 95.44 131 VAL A C 1
ATOM 936 O O . VAL A 1 131 ? 24.469 3.164 4.422 1 95.44 131 VAL A O 1
ATOM 939 N N . GLY A 1 132 ? 24.703 2.98 6.613 1 94.69 132 GLY A N 1
ATOM 940 C CA . GLY A 1 132 ? 24.781 1.53 6.535 1 94.69 132 GLY A CA 1
ATOM 941 C C . GLY A 1 132 ? 23.547 0.887 5.953 1 94.69 132 GLY A C 1
ATOM 942 O O . GLY A 1 132 ? 23.641 -0.004 5.109 1 94.69 132 GLY A O 1
ATOM 943 N N . ALA A 1 133 ? 22.422 1.329 6.359 1 94.81 133 ALA A N 1
ATOM 944 C CA . ALA A 1 133 ? 21.141 0.805 5.871 1 94.81 133 ALA A CA 1
ATOM 945 C C . ALA A 1 133 ? 20.969 1.071 4.379 1 94.81 133 ALA A C 1
ATOM 947 O O . ALA A 1 133 ? 20.562 0.185 3.625 1 94.81 133 ALA A O 1
ATOM 948 N N . LEU A 1 134 ? 21.328 2.275 3.953 1 95.5 134 LEU A N 1
ATOM 949 C CA . LEU A 1 134 ? 21.203 2.652 2.551 1 95.5 134 LEU A CA 1
ATOM 950 C C . LEU A 1 134 ? 22.141 1.839 1.675 1 95.5 134 LEU A C 1
ATOM 952 O O . LEU A 1 134 ? 21.75 1.364 0.605 1 95.5 134 LEU A O 1
ATOM 956 N N . SER A 1 135 ? 23.297 1.693 2.145 1 94.94 135 SER A N 1
ATOM 957 C CA . SER A 1 135 ? 24.281 0.925 1.396 1 94.94 135 SER A CA 1
ATOM 958 C C . SER A 1 135 ? 23.844 -0.523 1.218 1 94.94 135 SER A C 1
ATOM 960 O O . SER A 1 135 ? 23.875 -1.054 0.106 1 94.94 135 SER A O 1
ATOM 962 N N . SER A 1 136 ? 23.406 -1.09 2.25 1 93.81 136 SER A N 1
ATOM 963 C CA . SER A 1 136 ? 22.953 -2.477 2.209 1 93.81 136 SER A CA 1
ATOM 964 C C . SER A 1 136 ? 21.734 -2.635 1.292 1 93.81 136 SER A C 1
ATOM 966 O O . SER A 1 136 ? 21.688 -3.561 0.48 1 93.81 136 SER A O 1
ATOM 968 N N . TRP A 1 137 ? 20.828 -1.804 1.45 1 92.19 137 TRP A N 1
ATOM 969 C CA . TRP A 1 137 ? 19.625 -1.866 0.622 1 92.19 137 TRP A CA 1
ATOM 970 C C . TRP A 1 137 ? 19.969 -1.657 -0.85 1 92.19 137 TRP A C 1
ATOM 972 O O . TRP A 1 137 ? 19.453 -2.361 -1.72 1 92.19 137 TRP A O 1
ATOM 982 N N . ALA A 1 138 ? 20.828 -0.669 -1.133 1 94.06 138 ALA A N 1
ATOM 983 C CA . ALA A 1 138 ? 21.234 -0.394 -2.508 1 94.06 138 ALA A CA 1
ATOM 984 C C . ALA A 1 138 ? 21.906 -1.613 -3.137 1 94.06 138 ALA A C 1
ATOM 986 O O . ALA A 1 138 ? 21.672 -1.923 -4.309 1 94.06 138 ALA A O 1
ATOM 987 N N . ASP A 1 139 ? 22.672 -2.322 -2.354 1 93.88 139 ASP A N 1
ATOM 988 C CA . ASP A 1 139 ? 23.359 -3.52 -2.832 1 93.88 139 ASP A CA 1
ATOM 989 C C . ASP A 1 139 ? 22.359 -4.621 -3.184 1 93.88 139 ASP A C 1
ATOM 991 O O . ASP A 1 139 ? 22.453 -5.238 -4.246 1 93.88 139 ASP A O 1
ATOM 995 N N . THR A 1 140 ? 21.453 -4.801 -2.344 1 90.75 140 THR A N 1
ATOM 996 C CA . THR A 1 140 ? 20.438 -5.816 -2.57 1 90.75 140 THR A CA 1
ATOM 997 C C . THR A 1 140 ? 19.578 -5.457 -3.779 1 90.75 140 THR A C 1
ATOM 999 O O . THR A 1 140 ? 19.25 -6.32 -4.602 1 90.75 140 THR A O 1
ATOM 1002 N N . HIS A 1 141 ? 19.266 -4.246 -3.812 1 91.69 141 HIS A N 1
ATOM 1003 C CA . HIS A 1 141 ? 18.469 -3.754 -4.934 1 91.69 141 HIS A CA 1
ATOM 1004 C C . HIS A 1 141 ? 19.219 -3.916 -6.25 1 91.69 141 HIS A C 1
ATOM 1006 O O . HIS A 1 141 ? 18.641 -4.332 -7.254 1 91.69 141 HIS A O 1
ATOM 1012 N N . ALA A 1 142 ? 20.469 -3.637 -6.223 1 94.5 142 ALA A N 1
ATOM 1013 C CA . ALA A 1 142 ? 21.312 -3.801 -7.402 1 94.5 142 ALA A CA 1
ATOM 1014 C C . ALA A 1 142 ? 21.344 -5.254 -7.859 1 94.5 142 ALA A C 1
ATOM 1016 O O . ALA A 1 142 ? 21.188 -5.543 -9.055 1 94.5 142 ALA A O 1
ATOM 1017 N N . ALA A 1 143 ? 21.484 -6.117 -6.961 1 92.5 143 ALA A N 1
ATOM 1018 C CA . ALA A 1 143 ? 21.547 -7.543 -7.266 1 92.5 143 ALA A CA 1
ATOM 1019 C C . ALA A 1 143 ? 20.234 -8.031 -7.867 1 92.5 143 ALA A C 1
ATOM 1021 O O . ALA A 1 143 ? 20.234 -8.844 -8.797 1 92.5 143 ALA A O 1
ATOM 1022 N N . ARG A 1 144 ? 19.25 -7.508 -7.473 1 85.81 144 ARG A N 1
ATOM 1023 C CA . ARG A 1 144 ? 17.922 -7.957 -7.898 1 85.81 144 ARG A CA 1
ATOM 1024 C C . ARG A 1 144 ? 17.562 -7.383 -9.266 1 85.81 144 ARG A C 1
ATOM 1026 O O . ARG A 1 144 ? 16.938 -8.055 -10.086 1 85.81 144 ARG A O 1
ATOM 1033 N N . THR A 1 145 ? 17.922 -6.184 -9.5 1 89.12 145 THR A N 1
ATOM 1034 C CA . THR A 1 145 ? 17.453 -5.488 -10.695 1 89.12 145 THR A CA 1
ATOM 1035 C C . THR A 1 145 ? 18.5 -5.582 -11.805 1 89.12 145 THR A C 1
ATOM 1037 O O . THR A 1 145 ? 18.203 -5.312 -12.969 1 89.12 145 THR A O 1
ATOM 1040 N N . GLY A 1 146 ? 19.719 -5.871 -11.414 1 92.69 146 GLY A N 1
ATOM 1041 C CA . GLY A 1 146 ? 20.812 -5.887 -12.383 1 92.69 146 GLY A CA 1
ATOM 1042 C C . GLY A 1 146 ? 21.359 -4.504 -12.672 1 92.69 146 GLY A C 1
ATOM 1043 O O . GLY A 1 146 ? 22.203 -4.348 -13.555 1 92.69 146 GLY A O 1
ATOM 1044 N N . LEU A 1 147 ? 20.938 -3.52 -12.008 1 94.56 147 LEU A N 1
ATOM 1045 C CA . LEU A 1 147 ? 21.422 -2.15 -12.164 1 94.56 147 LEU A CA 1
ATOM 1046 C C . LEU A 1 147 ? 22.812 -1.989 -11.562 1 94.56 147 LEU A C 1
ATOM 1048 O O . LEU A 1 147 ? 23.031 -2.359 -10.406 1 94.56 147 LEU A O 1
ATOM 1052 N N . ARG A 1 148 ? 23.781 -1.516 -12.359 1 97.19 148 ARG A N 1
ATOM 1053 C CA . ARG A 1 148 ? 25.062 -1.129 -11.766 1 97.19 148 ARG A CA 1
ATOM 1054 C C . ARG A 1 148 ? 24.906 0.084 -10.859 1 97.19 148 ARG A C 1
ATOM 1056 O O . ARG A 1 148 ? 24.594 1.183 -11.328 1 97.19 148 ARG A O 1
ATOM 1063 N N . THR A 1 149 ? 25.094 -0.12 -9.594 1 97.25 149 THR A N 1
ATOM 1064 C CA . THR A 1 149 ? 24.797 0.938 -8.625 1 97.25 149 THR A CA 1
ATOM 1065 C C . THR A 1 149 ? 26.078 1.38 -7.914 1 97.25 149 THR A C 1
ATOM 1067 O O . THR A 1 149 ? 26.844 0.546 -7.426 1 97.25 149 THR A O 1
ATOM 1070 N N . SER A 1 150 ? 26.344 2.65 -7.914 1 97.12 150 SER A N 1
ATOM 1071 C CA . SER A 1 150 ? 27.406 3.232 -7.098 1 97.12 150 SER A CA 1
ATOM 1072 C C . SER A 1 150 ? 26.844 4.008 -5.918 1 97.12 150 SER A C 1
ATOM 1074 O O . SER A 1 150 ? 25.797 4.652 -6.035 1 97.12 150 SER A O 1
ATOM 1076 N N . PHE A 1 151 ? 27.484 3.881 -4.801 1 97.06 151 PHE A N 1
ATOM 1077 C CA . PHE A 1 151 ? 27.078 4.566 -3.582 1 97.06 151 PHE A CA 1
ATOM 1078 C C . PHE A 1 151 ? 28.25 5.324 -2.969 1 97.06 151 PHE A C 1
ATOM 1080 O O . PHE A 1 151 ? 29.25 4.715 -2.584 1 97.06 151 PHE A O 1
ATOM 1087 N N . VAL A 1 152 ? 28.125 6.684 -2.918 1 96.75 152 VAL A N 1
ATOM 1088 C CA . VAL A 1 152 ? 29.188 7.523 -2.35 1 96.75 152 VAL A CA 1
ATOM 1089 C C . VAL A 1 152 ? 28.594 8.406 -1.249 1 96.75 152 VAL A C 1
ATOM 1091 O O . VAL A 1 152 ? 27.562 9.047 -1.443 1 96.75 152 VAL A O 1
ATOM 1094 N N . CYS A 1 153 ? 29.188 8.414 -0.152 1 95.56 153 CYS A N 1
ATOM 1095 C CA . CYS A 1 153 ? 28.719 9.203 0.983 1 95.56 153 CYS A CA 1
ATOM 1096 C C . CYS A 1 153 ? 29.812 10.148 1.479 1 95.56 153 CYS A C 1
ATOM 1098 O O . CYS A 1 153 ? 30.969 9.75 1.597 1 95.56 153 CYS A O 1
ATOM 1100 N N . ALA A 1 154 ? 29.375 11.359 1.777 1 92.69 154 ALA A N 1
ATOM 1101 C CA . ALA A 1 154 ? 30.297 12.32 2.375 1 92.69 154 ALA A CA 1
ATOM 1102 C C . ALA A 1 154 ? 30.781 11.844 3.744 1 92.69 154 ALA A C 1
ATOM 1104 O O . ALA A 1 154 ? 30.047 11.156 4.461 1 92.69 154 ALA A O 1
ATOM 1105 N N . ALA A 1 155 ? 32 12.25 4.016 1 90.69 155 ALA A N 1
ATOM 1106 C CA . ALA A 1 155 ? 32.531 11.992 5.355 1 90.69 155 ALA A CA 1
ATOM 1107 C C . ALA A 1 155 ? 32.094 13.086 6.332 1 90.69 155 ALA A C 1
ATOM 1109 O O . ALA A 1 155 ? 32.781 14.117 6.457 1 90.69 155 ALA A O 1
ATOM 1110 N N . ASP A 1 156 ? 31 12.945 6.875 1 94.69 156 ASP A N 1
ATOM 1111 C CA . ASP A 1 156 ? 30.438 13.898 7.82 1 94.69 156 ASP A CA 1
ATOM 1112 C C . ASP A 1 156 ? 29.859 13.188 9.039 1 94.69 156 ASP A C 1
ATOM 1114 O O . ASP A 1 156 ? 28.922 12.391 8.922 1 94.69 156 ASP A O 1
ATOM 1118 N N . ALA A 1 157 ? 30.406 13.461 10.156 1 93 157 ALA A N 1
ATOM 1119 C CA . ALA A 1 157 ? 30.047 12.773 11.391 1 93 157 ALA A CA 1
ATOM 1120 C C . ALA A 1 157 ? 28.578 12.984 11.727 1 93 157 ALA A C 1
ATOM 1122 O O . ALA A 1 157 ? 27.969 12.18 12.445 1 93 157 ALA A O 1
ATOM 1123 N N . ARG A 1 158 ? 28.031 14.023 11.227 1 94.31 158 ARG A N 1
ATOM 1124 C CA . ARG A 1 158 ? 26.625 14.32 11.516 1 94.31 158 ARG A CA 1
ATOM 1125 C C . ARG A 1 158 ? 25.719 13.227 10.969 1 94.31 158 ARG A C 1
ATOM 1127 O O . ARG A 1 158 ? 24.609 13.031 11.469 1 94.31 158 ARG A O 1
ATOM 1134 N N . LEU A 1 159 ? 26.156 12.562 9.984 1 95.44 159 LEU A N 1
ATOM 1135 C CA . LEU A 1 159 ? 25.375 11.516 9.359 1 95.44 159 LEU A CA 1
ATOM 1136 C C . LEU A 1 159 ? 25.062 10.398 10.352 1 95.44 159 LEU A C 1
ATOM 1138 O O . LEU A 1 159 ? 24.016 9.75 10.266 1 95.44 159 LEU A O 1
ATOM 1142 N N . THR A 1 160 ? 25.953 10.172 11.266 1 93.19 160 THR A N 1
ATOM 1143 C CA . THR A 1 160 ? 25.781 9.109 12.25 1 93.19 160 THR A CA 1
ATOM 1144 C C . THR A 1 160 ? 24.766 9.516 13.312 1 93.19 160 THR A C 1
ATOM 1146 O O . THR A 1 160 ? 24.312 8.68 14.094 1 93.19 160 THR A O 1
ATOM 1149 N N . GLN A 1 161 ? 24.375 10.797 13.297 1 92.94 161 GLN A N 1
ATOM 1150 C CA . GLN A 1 161 ? 23.469 11.305 14.32 1 92.94 161 GLN A CA 1
ATOM 1151 C C . GLN A 1 161 ? 22.031 11.281 13.828 1 92.94 161 GLN A C 1
ATOM 1153 O O . GLN A 1 161 ? 21.094 11.508 14.609 1 92.94 161 GLN A O 1
ATOM 1158 N N . ILE A 1 162 ? 21.875 11.07 12.578 1 94 162 ILE A N 1
ATOM 1159 C CA . ILE A 1 162 ? 20.531 11 12.016 1 94 162 ILE A CA 1
ATOM 1160 C C . ILE A 1 162 ? 19.859 9.695 12.453 1 94 162 ILE A C 1
ATOM 1162 O O . ILE A 1 162 ? 20.422 8.609 12.25 1 94 162 ILE A O 1
ATOM 1166 N N . ALA A 1 163 ? 18.656 9.773 13.047 1 89.62 163 ALA A N 1
ATOM 1167 C CA . ALA A 1 163 ? 17.984 8.586 13.562 1 89.62 163 ALA A CA 1
ATOM 1168 C C . ALA A 1 163 ? 16.469 8.742 13.484 1 89.62 163 ALA A C 1
ATOM 1170 O O . ALA A 1 163 ? 15.961 9.812 13.133 1 89.62 163 ALA A O 1
ATOM 1171 N N . GLY A 1 164 ? 15.82 7.68 13.672 1 87.62 164 GLY A N 1
ATOM 1172 C CA . GLY A 1 164 ? 14.375 7.711 13.789 1 87.62 164 GLY A CA 1
ATOM 1173 C C . GLY A 1 164 ? 13.688 8.18 12.516 1 87.62 164 GLY A C 1
ATOM 1174 O O . GLY A 1 164 ? 13.961 7.676 11.43 1 87.62 164 GLY A O 1
ATOM 1175 N N . ALA A 1 165 ? 12.859 9.164 12.727 1 86 165 ALA A N 1
ATOM 1176 C CA . ALA A 1 165 ? 12.016 9.656 11.633 1 86 165 ALA A CA 1
ATOM 1177 C C . ALA A 1 165 ? 12.852 10.336 10.562 1 86 165 ALA A C 1
ATOM 1179 O O . ALA A 1 165 ? 12.531 10.258 9.375 1 86 165 ALA A O 1
ATOM 1180 N N . SER A 1 166 ? 13.891 10.992 11.039 1 91.81 166 SER A N 1
ATOM 1181 C CA . SER A 1 166 ? 14.742 11.68 10.078 1 91.81 166 SER A CA 1
ATOM 1182 C C . SER A 1 166 ? 15.469 10.688 9.172 1 91.81 166 SER A C 1
ATOM 1184 O O . SER A 1 166 ? 15.492 10.859 7.949 1 91.81 166 SER A O 1
ATOM 1186 N N . ALA A 1 167 ? 16.016 9.633 9.797 1 93.94 167 ALA A N 1
ATOM 1187 C CA . ALA A 1 167 ? 16.688 8.602 9.016 1 93.94 167 ALA A CA 1
ATOM 1188 C C . ALA A 1 167 ? 15.727 7.918 8.055 1 93.94 167 ALA A C 1
ATOM 1190 O O . ALA A 1 167 ? 16.062 7.668 6.895 1 93.94 167 ALA A O 1
ATOM 1191 N N . LEU A 1 168 ? 14.594 7.688 8.555 1 92.31 168 LEU A N 1
ATOM 1192 C CA . LEU A 1 168 ? 13.578 7.02 7.75 1 92.31 168 LEU A CA 1
ATOM 1193 C C . LEU A 1 168 ? 13.188 7.871 6.547 1 92.31 168 LEU A C 1
ATOM 1195 O O . LEU A 1 168 ? 13.008 7.352 5.441 1 92.31 168 LEU A O 1
ATOM 1199 N N . ALA A 1 169 ? 13.078 9.086 6.785 1 91.88 169 ALA A N 1
ATOM 1200 C CA . ALA A 1 169 ? 12.695 9.992 5.703 1 91.88 169 ALA A CA 1
ATOM 1201 C C . ALA A 1 169 ? 13.727 9.977 4.582 1 91.88 169 ALA A C 1
ATOM 1203 O O . ALA A 1 169 ? 13.383 9.828 3.408 1 91.88 169 ALA A O 1
ATOM 1204 N N . VAL A 1 170 ? 14.914 10.078 4.961 1 95.94 170 VAL A N 1
ATOM 1205 C CA . VAL A 1 170 ? 15.992 10.07 3.979 1 95.94 170 VAL A CA 1
ATOM 1206 C C . VAL A 1 170 ? 16.047 8.719 3.271 1 95.94 170 VAL A C 1
ATOM 1208 O O . VAL A 1 170 ? 16.156 8.656 2.045 1 95.94 170 VAL A O 1
ATOM 1211 N N . PHE A 1 171 ? 15.938 7.727 4.012 1 95.88 171 PHE A N 1
ATOM 1212 C CA . PHE A 1 171 ? 15.977 6.371 3.475 1 95.88 171 PHE A CA 1
ATOM 1213 C C . PHE A 1 171 ? 14.867 6.164 2.449 1 95.88 171 PHE A C 1
ATOM 1215 O O . PHE A 1 171 ? 15.117 5.648 1.356 1 95.88 171 PHE A O 1
ATOM 1222 N N . ARG A 1 172 ? 13.695 6.477 2.777 1 94.38 172 ARG A N 1
ATOM 1223 C CA . ARG A 1 172 ? 12.547 6.273 1.905 1 94.38 172 ARG A CA 1
ATOM 1224 C C . ARG A 1 172 ? 12.703 7.051 0.601 1 94.38 172 ARG A C 1
ATOM 1226 O O . ARG A 1 172 ? 12.305 6.57 -0.463 1 94.38 172 ARG A O 1
ATOM 1233 N N . VAL A 1 173 ? 13.203 8.242 0.698 1 94.81 173 VAL A N 1
ATOM 1234 C CA . VAL A 1 173 ? 13.43 9.023 -0.518 1 94.81 173 VAL A CA 1
ATOM 1235 C C . VAL A 1 173 ? 14.391 8.273 -1.438 1 94.81 173 VAL A C 1
ATOM 1237 O O . VAL A 1 173 ? 14.141 8.148 -2.639 1 94.81 173 VAL A O 1
ATOM 1240 N N . ALA A 1 174 ? 15.461 7.758 -0.867 1 96.31 174 ALA A N 1
ATOM 1241 C CA . ALA A 1 174 ? 16.422 6.984 -1.65 1 96.31 174 ALA A CA 1
ATOM 1242 C C . ALA A 1 174 ? 15.766 5.746 -2.256 1 96.31 174 ALA A C 1
ATOM 1244 O O . ALA A 1 174 ? 15.961 5.445 -3.436 1 96.31 174 ALA A O 1
ATOM 1245 N N . GLN A 1 175 ? 15.047 5.094 -1.469 1 93.62 175 GLN A N 1
ATOM 1246 C CA . GLN A 1 175 ? 14.367 3.875 -1.892 1 93.62 175 GLN A CA 1
ATOM 1247 C C . GLN A 1 175 ? 13.422 4.148 -3.059 1 93.62 175 GLN A C 1
ATOM 1249 O O . GLN A 1 175 ? 13.43 3.418 -4.055 1 93.62 175 GLN A O 1
ATOM 1254 N N . GLU A 1 176 ? 12.609 5.18 -2.889 1 91.31 176 GLU A N 1
ATOM 1255 C CA . GLU A 1 176 ? 11.672 5.543 -3.949 1 91.31 176 GLU A CA 1
ATOM 1256 C C . GLU A 1 176 ? 12.414 5.945 -5.223 1 91.31 176 GLU A C 1
ATOM 1258 O O . GLU A 1 176 ? 12.023 5.543 -6.324 1 91.31 176 GLU A O 1
ATOM 1263 N N . ALA A 1 177 ? 13.438 6.688 -5.094 1 93.81 177 ALA A N 1
ATOM 1264 C CA . ALA A 1 177 ? 14.219 7.125 -6.25 1 93.81 177 ALA A CA 1
ATOM 1265 C C . ALA A 1 177 ? 14.812 5.934 -6.992 1 93.81 177 ALA A C 1
ATOM 1267 O O . ALA A 1 177 ? 14.703 5.84 -8.219 1 93.81 177 ALA A O 1
ATOM 1268 N N . LEU A 1 178 ? 15.383 5.027 -6.297 1 94.19 178 LEU A N 1
ATOM 1269 C CA . LEU A 1 178 ? 16.016 3.861 -6.898 1 94.19 178 LEU A CA 1
ATOM 1270 C C . LEU A 1 178 ? 14.977 2.938 -7.523 1 94.19 178 LEU A C 1
ATOM 1272 O O . LEU A 1 178 ? 15.203 2.373 -8.594 1 94.19 178 LEU A O 1
ATOM 1276 N N . SER A 1 179 ? 13.875 2.771 -6.844 1 89.94 179 SER A N 1
ATOM 1277 C CA . SER A 1 179 ? 12.797 1.958 -7.395 1 89.94 179 SER A CA 1
ATOM 1278 C C . SER A 1 179 ? 12.273 2.543 -8.703 1 89.94 179 SER A C 1
ATOM 1280 O O . SER A 1 179 ? 11.969 1.805 -9.641 1 89.94 179 SER A O 1
ATOM 1282 N N . ASN A 1 180 ? 12.133 3.836 -8.75 1 88.62 180 ASN A N 1
ATOM 1283 C CA . ASN A 1 180 ? 11.703 4.5 -9.977 1 88.62 180 ASN A CA 1
ATOM 1284 C C . ASN A 1 180 ? 12.672 4.242 -11.125 1 88.62 180 ASN A C 1
ATOM 1286 O O . ASN A 1 180 ? 12.25 4.004 -12.258 1 88.62 180 ASN A O 1
ATOM 1290 N N . VAL A 1 181 ? 13.93 4.289 -10.812 1 91.81 181 VAL A N 1
ATOM 1291 C CA . VAL A 1 181 ? 14.93 4.031 -11.844 1 91.81 181 VAL A CA 1
ATOM 1292 C C . VAL A 1 181 ? 14.75 2.623 -12.398 1 91.81 181 VAL A C 1
ATOM 1294 O O . VAL A 1 181 ? 14.703 2.434 -13.617 1 91.81 181 VAL A O 1
ATOM 1297 N N . ALA A 1 182 ? 14.641 1.675 -11.547 1 89.19 182 ALA A N 1
ATOM 1298 C CA . ALA A 1 182 ? 14.531 0.275 -11.945 1 89.19 182 ALA A CA 1
ATOM 1299 C C . ALA A 1 182 ? 13.266 0.041 -12.773 1 89.19 182 ALA A C 1
ATOM 1301 O O . ALA A 1 182 ? 13.281 -0.722 -13.742 1 89.19 182 ALA A O 1
ATOM 1302 N N . LYS A 1 183 ? 12.227 0.738 -12.469 1 82.44 183 LYS A N 1
ATOM 1303 C CA . LYS A 1 183 ? 10.93 0.475 -13.086 1 82.44 183 LYS A CA 1
ATOM 1304 C C . LYS A 1 183 ? 10.766 1.278 -14.375 1 82.44 183 LYS A C 1
ATOM 1306 O O . LYS A 1 183 ? 10.18 0.792 -15.344 1 82.44 183 LYS A O 1
ATOM 1311 N N . HIS A 1 184 ? 11.266 2.49 -14.383 1 84.44 184 HIS A N 1
ATOM 1312 C CA . HIS A 1 184 ? 10.781 3.406 -15.414 1 84.44 184 HIS A CA 1
ATOM 1313 C C . HIS A 1 184 ? 11.93 3.898 -16.297 1 84.44 184 HIS A C 1
ATOM 1315 O O . HIS A 1 184 ? 11.695 4.391 -17.391 1 84.44 184 HIS A O 1
ATOM 1321 N N . ALA A 1 185 ? 13.133 3.859 -15.852 1 88.81 185 ALA A N 1
ATOM 1322 C CA . ALA A 1 185 ? 14.203 4.613 -16.5 1 88.81 185 ALA A CA 1
ATOM 1323 C C . ALA A 1 185 ? 14.867 3.783 -17.594 1 88.81 185 ALA A C 1
ATOM 1325 O O . ALA A 1 185 ? 15.578 4.324 -18.453 1 88.81 185 ALA A O 1
ATOM 1326 N N . ARG A 1 186 ? 14.664 2.434 -17.594 1 91.62 186 ARG A N 1
ATOM 1327 C CA . ARG A 1 186 ? 15.422 1.551 -18.484 1 91.62 186 ARG A CA 1
ATOM 1328 C C . ARG A 1 186 ? 16.906 1.866 -18.422 1 91.62 186 ARG A C 1
ATOM 1330 O O . ARG A 1 186 ? 17.562 1.993 -19.453 1 91.62 186 ARG A O 1
ATOM 1337 N N . ALA A 1 187 ? 17.422 2.121 -17.297 1 94.56 187 ALA A N 1
ATOM 1338 C CA . ALA A 1 187 ? 18.812 2.52 -17.047 1 94.56 187 ALA A CA 1
ATOM 1339 C C . ALA A 1 187 ? 19.703 1.3 -16.891 1 94.56 187 ALA A C 1
ATOM 1341 O O . ALA A 1 187 ? 19.234 0.206 -16.578 1 94.56 187 ALA A O 1
ATOM 1342 N N . THR A 1 188 ? 20.953 1.48 -17.172 1 95.5 188 THR A N 1
ATOM 1343 C CA . THR A 1 188 ? 21.938 0.441 -16.938 1 95.5 188 THR A CA 1
ATOM 1344 C C . THR A 1 188 ? 22.734 0.734 -15.656 1 95.5 188 THR A C 1
ATOM 1346 O O . THR A 1 188 ? 23.266 -0.181 -15.031 1 95.5 188 THR A O 1
ATOM 1349 N N . SER A 1 189 ? 22.75 1.992 -15.367 1 96.31 189 SER A N 1
ATOM 1350 C CA . SER A 1 189 ? 23.516 2.387 -14.188 1 96.31 189 SER A CA 1
ATOM 1351 C C . SER A 1 189 ? 22.797 3.486 -13.406 1 96.31 189 SER A C 1
ATOM 1353 O O . SER A 1 189 ? 22.016 4.246 -13.977 1 96.31 189 SER A O 1
ATOM 1355 N N . VAL A 1 190 ? 23.094 3.488 -12.109 1 97.06 190 VAL A N 1
ATOM 1356 C CA . VAL A 1 190 ? 22.578 4.531 -11.234 1 97.06 190 VAL A CA 1
ATOM 1357 C C . VAL A 1 190 ? 23.609 4.879 -10.172 1 97.06 190 VAL A C 1
ATOM 1359 O O . VAL A 1 190 ? 24.297 3.994 -9.641 1 97.06 190 VAL A O 1
ATOM 1362 N N . ASP A 1 191 ? 23.734 6.176 -9.922 1 96.69 191 ASP A N 1
ATOM 1363 C CA . ASP A 1 191 ? 24.641 6.688 -8.906 1 96.69 191 ASP A CA 1
ATOM 1364 C C . ASP A 1 191 ? 23.875 7.297 -7.734 1 96.69 191 ASP A C 1
ATOM 1366 O O . ASP A 1 191 ? 22.969 8.109 -7.938 1 96.69 191 ASP A O 1
ATOM 1370 N N . VAL A 1 192 ? 24.203 6.84 -6.531 1 97.69 192 VAL A N 1
ATOM 1371 C CA . VAL A 1 192 ? 23.641 7.387 -5.305 1 97.69 192 VAL A CA 1
ATOM 1372 C C . VAL A 1 192 ? 24.719 8.125 -4.512 1 97.69 192 VAL A C 1
ATOM 1374 O O . VAL A 1 192 ? 25.734 7.535 -4.141 1 97.69 192 VAL A O 1
ATOM 1377 N N . ARG A 1 193 ? 24.438 9.414 -4.191 1 97.75 193 ARG A N 1
ATOM 1378 C CA . ARG A 1 193 ? 25.422 10.227 -3.473 1 97.75 193 ARG A CA 1
ATOM 1379 C C . ARG A 1 193 ? 24.781 10.953 -2.297 1 97.75 193 ARG A C 1
ATOM 1381 O O . ARG A 1 193 ? 23.672 11.5 -2.424 1 97.75 193 ARG A O 1
ATOM 1388 N N . ILE A 1 194 ? 25.391 10.875 -1.182 1 98 194 ILE A N 1
ATOM 1389 C CA . ILE A 1 194 ? 25.047 11.711 -0.039 1 98 194 ILE A CA 1
ATOM 1390 C C . ILE A 1 194 ? 26.109 12.805 0.137 1 98 194 ILE A C 1
ATOM 1392 O O . ILE A 1 194 ? 27.266 12.516 0.441 1 98 194 ILE A O 1
ATOM 1396 N N . ALA A 1 195 ? 25.688 14.016 -0.092 1 98 195 ALA A N 1
ATOM 1397 C CA . ALA A 1 195 ? 26.547 15.18 0.109 1 98 195 ALA A CA 1
ATOM 1398 C C . ALA A 1 195 ? 26.062 16.031 1.272 1 98 195 ALA A C 1
ATOM 1400 O O . ALA A 1 195 ? 24.875 15.969 1.639 1 98 195 ALA A O 1
ATOM 1401 N N . THR A 1 196 ? 27 16.781 1.826 1 97.25 196 THR A N 1
ATOM 1402 C CA . THR A 1 196 ? 26.625 17.641 2.945 1 97.25 196 THR A CA 1
ATOM 1403 C C . THR A 1 196 ? 27.281 19.016 2.814 1 97.25 196 THR A C 1
ATOM 1405 O O . THR A 1 196 ? 28.328 19.141 2.184 1 97.25 196 THR A O 1
ATOM 1408 N N . ASP A 1 197 ? 26.594 19.953 3.246 1 96.25 197 ASP A N 1
ATOM 1409 C CA . ASP A 1 197 ? 27.172 21.281 3.475 1 96.25 197 ASP A CA 1
ATOM 1410 C C . ASP A 1 197 ? 26.828 21.797 4.863 1 96.25 197 ASP A C 1
ATOM 1412 O O . ASP A 1 197 ? 26.438 21.031 5.746 1 96.25 197 ASP A O 1
ATOM 1416 N N . GLY A 1 198 ? 27.078 23.062 5.133 1 95.44 198 GLY A N 1
ATOM 1417 C CA . GLY A 1 198 ? 26.891 23.594 6.473 1 95.44 198 GLY A CA 1
ATOM 1418 C C . GLY A 1 198 ? 25.453 23.578 6.93 1 95.44 198 GLY A C 1
ATOM 1419 O O . GLY A 1 198 ? 25.172 23.5 8.133 1 95.44 198 GLY A O 1
ATOM 1420 N N . THR A 1 199 ? 24.578 23.531 5.953 1 96.12 199 THR A N 1
ATOM 1421 C CA . THR A 1 199 ? 23.188 23.75 6.371 1 96.12 199 THR A CA 1
ATOM 1422 C C . THR A 1 199 ? 22.312 22.562 5.965 1 96.12 199 THR A C 1
ATOM 1424 O O . THR A 1 199 ? 21.234 22.359 6.52 1 96.12 199 THR A O 1
ATOM 1427 N N . HIS A 1 200 ? 22.828 21.812 4.934 1 97.44 200 HIS A N 1
ATOM 1428 C CA . HIS A 1 200 ? 21.922 20.797 4.414 1 97.44 200 HIS A CA 1
ATOM 1429 C C . HIS A 1 200 ? 22.641 19.484 4.137 1 97.44 200 HIS A C 1
ATOM 1431 O O . HIS A 1 200 ? 23.844 19.484 3.873 1 97.44 200 HIS A O 1
ATOM 1437 N N . LEU A 1 201 ? 21.922 18.391 4.234 1 97.69 201 LEU A N 1
ATOM 1438 C CA . LEU A 1 201 ? 22.234 17.094 3.639 1 97.69 201 LEU A CA 1
ATOM 1439 C C . LEU A 1 201 ? 21.547 16.953 2.281 1 97.69 201 LEU A C 1
ATOM 1441 O O . LEU A 1 201 ? 20.359 17.25 2.141 1 97.69 201 LEU A O 1
ATOM 1445 N N . SER A 1 202 ? 22.312 16.562 1.279 1 98.38 202 SER A N 1
ATOM 1446 C CA . SER A 1 202 ? 21.75 16.344 -0.053 1 98.38 202 SER A CA 1
ATOM 1447 C C . SER A 1 202 ? 21.891 14.898 -0.49 1 98.38 202 SER A C 1
ATOM 1449 O O . SER A 1 202 ? 22.984 14.336 -0.464 1 98.38 202 SER A O 1
ATOM 1451 N N . LEU A 1 203 ? 20.766 14.281 -0.804 1 98.19 203 LEU A N 1
ATOM 1452 C CA . LEU A 1 203 ? 20.734 12.977 -1.458 1 98.19 203 LEU A CA 1
ATOM 1453 C C . LEU A 1 203 ? 20.531 13.133 -2.963 1 98.19 203 LEU A C 1
ATOM 1455 O O . LEU A 1 203 ? 19.547 13.711 -3.41 1 98.19 203 LEU A O 1
ATOM 1459 N N . ILE A 1 204 ? 21.5 12.648 -3.701 1 97.62 204 ILE A N 1
ATOM 1460 C CA . ILE A 1 204 ? 21.453 12.781 -5.152 1 97.62 204 ILE A CA 1
ATOM 1461 C C . ILE A 1 204 ? 21.438 11.398 -5.801 1 97.62 204 ILE A C 1
ATOM 1463 O O . ILE A 1 204 ? 22.297 10.562 -5.516 1 97.62 204 ILE A O 1
ATOM 1467 N N . VAL A 1 205 ? 20.438 11.109 -6.582 1 97.06 205 VAL A N 1
ATOM 1468 C CA . VAL A 1 205 ? 20.312 9.875 -7.344 1 97.06 205 VAL A CA 1
ATOM 1469 C C . VAL A 1 205 ? 20.281 10.188 -8.836 1 97.06 205 VAL A C 1
ATOM 1471 O O . VAL A 1 205 ? 19.406 10.914 -9.297 1 97.06 205 VAL A O 1
ATOM 1474 N N . SER A 1 206 ? 21.25 9.672 -9.57 1 95.75 206 SER A N 1
ATOM 1475 C CA . SER A 1 206 ? 21.375 9.953 -11 1 95.75 206 SER A CA 1
ATOM 1476 C C . SER A 1 206 ? 21.453 8.656 -11.805 1 95.75 206 SER A C 1
ATOM 1478 O O . SER A 1 206 ? 22.266 7.781 -11.508 1 95.75 206 SER A O 1
ATOM 1480 N N . ASP A 1 207 ? 20.609 8.578 -12.773 1 96.25 207 ASP A N 1
ATOM 1481 C CA . ASP A 1 207 ? 20.641 7.395 -13.633 1 96.25 207 ASP A CA 1
ATOM 1482 C C . ASP A 1 207 ? 20.953 7.773 -15.078 1 96.25 207 ASP A C 1
ATOM 1484 O O . ASP A 1 207 ? 21 8.953 -15.422 1 96.25 207 ASP A O 1
ATOM 1488 N N . ASP A 1 208 ? 21.234 6.777 -15.938 1 93.38 208 ASP A N 1
ATOM 1489 C CA . ASP A 1 208 ? 21.547 7 -17.344 1 93.38 208 ASP A CA 1
ATOM 1490 C C . ASP A 1 208 ? 20.406 6.531 -18.25 1 93.38 208 ASP A C 1
ATOM 1492 O O . ASP A 1 208 ? 20.641 6.09 -19.375 1 93.38 208 ASP A O 1
ATOM 1496 N N . GLY A 1 209 ? 19.234 6.574 -17.703 1 93.06 209 GLY A N 1
ATOM 1497 C CA . GLY A 1 209 ? 18.094 6.051 -18.438 1 93.06 209 GLY A CA 1
ATOM 1498 C C . GLY A 1 209 ? 17.516 7.039 -19.422 1 93.06 209 GLY A C 1
ATOM 1499 O O . GLY A 1 209 ? 18.234 7.906 -19.938 1 93.06 209 GLY A O 1
ATOM 1500 N N . THR A 1 210 ? 16.219 6.793 -19.781 1 87.81 210 THR A N 1
ATOM 1501 C CA . THR A 1 210 ? 15.57 7.535 -20.859 1 87.81 210 THR A CA 1
ATOM 1502 C C . THR A 1 210 ? 15.031 8.867 -20.344 1 87.81 210 THR A C 1
ATOM 1504 O O . THR A 1 210 ? 14.656 9.742 -21.141 1 87.81 210 THR A O 1
ATOM 1507 N N . GLY A 1 211 ? 15.117 9.148 -19.078 1 80.12 211 GLY A N 1
ATOM 1508 C CA . GLY A 1 211 ? 14.633 10.398 -18.516 1 80.12 211 GLY A CA 1
ATOM 1509 C C . GLY A 1 211 ? 13.133 10.414 -18.297 1 80.12 211 GLY A C 1
ATOM 1510 O O . GLY A 1 211 ? 12.469 9.391 -18.453 1 80.12 211 GLY A O 1
ATOM 1511 N N . PHE A 1 212 ? 12.656 11.578 -17.688 1 74.06 212 PHE A N 1
ATOM 1512 C CA . PHE A 1 212 ? 11.234 11.742 -17.391 1 74.06 212 PHE A CA 1
ATOM 1513 C C . PHE A 1 212 ? 10.477 12.266 -18.594 1 74.06 212 PHE A C 1
ATOM 1515 O O . PHE A 1 212 ? 10.945 13.18 -19.281 1 74.06 212 PHE A O 1
ATOM 1522 N N . SER A 1 213 ? 9.43 11.492 -18.859 1 64.44 213 SER A N 1
ATOM 1523 C CA . SER A 1 213 ? 8.5 12.188 -19.734 1 64.44 213 SER A CA 1
ATOM 1524 C C . SER A 1 213 ? 7.68 13.219 -18.969 1 64.44 213 SER A C 1
ATOM 1526 O O . SER A 1 213 ? 7.43 13.062 -17.766 1 64.44 213 SER A O 1
ATOM 1528 N N . ARG A 1 214 ? 7.562 14.43 -19.391 1 57.44 214 ARG A N 1
ATOM 1529 C CA . ARG A 1 214 ? 6.828 15.531 -18.781 1 57.44 214 ARG A CA 1
ATOM 1530 C C . ARG A 1 214 ? 5.562 15.023 -18.094 1 57.44 214 ARG A C 1
ATOM 1532 O O . ARG A 1 214 ? 5.16 15.555 -17.062 1 57.44 214 ARG A O 1
ATOM 1539 N N . SER A 1 215 ? 4.902 14.055 -18.625 1 54.06 215 SER A N 1
ATOM 1540 C CA . SER A 1 215 ? 3.596 13.602 -18.156 1 54.06 215 SER A CA 1
ATOM 1541 C C . SER A 1 215 ? 3.715 12.828 -16.859 1 54.06 215 SER A C 1
ATOM 1543 O O . SER A 1 215 ? 2.742 12.719 -16.109 1 54.06 215 SER A O 1
ATOM 1545 N N . ARG A 1 216 ? 4.895 12.461 -16.516 1 57.72 216 ARG A N 1
ATOM 1546 C CA . ARG A 1 216 ? 5.008 11.555 -15.367 1 57.72 216 ARG A CA 1
ATOM 1547 C C . ARG A 1 216 ? 5.531 12.289 -14.141 1 57.72 216 ARG A C 1
ATOM 1549 O O . ARG A 1 216 ? 5.855 11.664 -13.125 1 57.72 216 ARG A O 1
ATOM 1556 N N . ARG A 1 217 ? 5.461 13.602 -14.141 1 57.5 217 ARG A N 1
ATOM 1557 C CA . ARG A 1 217 ? 6.102 14.375 -13.086 1 57.5 217 ARG A CA 1
ATOM 1558 C C . ARG A 1 217 ? 5.168 14.547 -11.891 1 57.5 217 ARG A C 1
ATOM 1560 O O . ARG A 1 217 ? 5.492 15.258 -10.945 1 57.5 217 ARG A O 1
ATOM 1567 N N . THR A 1 218 ? 4 13.82 -11.922 1 59.31 218 THR A N 1
ATOM 1568 C CA . THR A 1 218 ? 3.066 14.047 -10.82 1 59.31 218 THR A CA 1
ATOM 1569 C C . THR A 1 218 ? 2.604 12.727 -10.227 1 59.31 218 THR A C 1
ATOM 1571 O O . THR A 1 218 ? 1.555 12.656 -9.578 1 59.31 218 THR A O 1
ATOM 1574 N N . GLY A 1 219 ? 3.553 11.906 -10.07 1 71.69 219 GLY A N 1
ATOM 1575 C CA . GLY A 1 219 ? 3.107 10.625 -9.547 1 71.69 219 GLY A CA 1
ATOM 1576 C C . GLY A 1 219 ? 3.223 10.523 -8.039 1 71.69 219 GLY A C 1
ATOM 1577 O O . GLY A 1 219 ? 3.875 11.352 -7.402 1 71.69 219 GLY A O 1
ATOM 1578 N N . TYR A 1 220 ? 2.512 9.727 -7.359 1 73.19 220 TYR A N 1
ATOM 1579 C CA . TYR A 1 220 ? 2.475 9.484 -5.922 1 73.19 220 TYR A CA 1
ATOM 1580 C C . TYR A 1 220 ? 3.885 9.398 -5.348 1 73.19 220 TYR A C 1
ATOM 1582 O O . TYR A 1 220 ? 4.164 9.969 -4.289 1 73.19 220 TYR A O 1
ATOM 1590 N N . GLY A 1 221 ? 4.742 8.828 -6.109 1 78.62 221 GLY A N 1
ATOM 1591 C CA . GLY A 1 221 ? 6.105 8.664 -5.625 1 78.62 221 GLY A CA 1
ATOM 1592 C C . GLY A 1 221 ? 6.848 9.984 -5.488 1 78.62 221 GLY A C 1
ATOM 1593 O O . GLY A 1 221 ? 7.473 10.242 -4.457 1 78.62 221 GLY A O 1
ATOM 1594 N N . LEU A 1 222 ? 6.695 10.836 -6.477 1 84.25 222 LEU A N 1
ATOM 1595 C CA . LEU A 1 222 ? 7.387 12.117 -6.484 1 84.25 222 LEU A CA 1
ATOM 1596 C C . LEU A 1 222 ? 6.82 13.047 -5.422 1 84.25 222 LEU A C 1
ATOM 1598 O O . LEU A 1 222 ? 7.57 13.75 -4.742 1 84.25 222 LEU A O 1
ATOM 1602 N N . ALA A 1 223 ? 5.551 12.984 -5.301 1 78.75 223 ALA A N 1
ATOM 1603 C CA . ALA A 1 223 ? 4.902 13.797 -4.277 1 78.75 223 ALA A CA 1
ATOM 1604 C C . ALA A 1 223 ? 5.344 13.383 -2.879 1 78.75 223 ALA A C 1
ATOM 1606 O O . ALA A 1 223 ? 5.551 14.227 -2.008 1 78.75 223 ALA A O 1
ATOM 1607 N N . GLY A 1 224 ? 5.465 12.102 -2.713 1 81.75 224 GLY A N 1
ATOM 1608 C CA . GLY A 1 224 ? 5.93 11.602 -1.428 1 81.75 224 GLY A CA 1
ATOM 1609 C C . GLY A 1 224 ? 7.352 12.016 -1.104 1 81.75 224 GLY A C 1
ATOM 1610 O O . GLY A 1 224 ? 7.656 12.375 0.035 1 81.75 224 GLY A O 1
ATOM 1611 N N . MET A 1 225 ? 8.141 11.961 -2.074 1 89.38 225 MET A N 1
ATOM 1612 C CA . MET A 1 225 ? 9.531 12.375 -1.876 1 89.38 225 MET A CA 1
ATOM 1613 C C . MET A 1 225 ? 9.609 13.859 -1.535 1 89.38 225 MET A C 1
ATOM 1615 O O . MET A 1 225 ? 10.328 14.242 -0.61 1 89.38 225 MET A O 1
ATOM 1619 N N . ARG A 1 226 ? 8.867 14.633 -2.227 1 86.19 226 ARG A N 1
ATOM 1620 C CA . ARG A 1 226 ? 8.828 16.062 -1.971 1 86.19 226 ARG A CA 1
ATOM 1621 C C . ARG A 1 226 ? 8.344 16.359 -0.555 1 86.19 226 ARG A C 1
ATOM 1623 O O . ARG A 1 226 ? 8.945 17.172 0.16 1 86.19 226 ARG A O 1
ATOM 1630 N N . ALA A 1 227 ? 7.316 15.719 -0.195 1 80.25 227 ALA A N 1
ATOM 1631 C CA . ALA A 1 227 ? 6.75 15.922 1.137 1 80.25 227 ALA A CA 1
ATOM 1632 C C . ALA A 1 227 ? 7.762 15.562 2.223 1 80.25 227 ALA A C 1
ATOM 1634 O O . ALA A 1 227 ? 7.859 16.25 3.242 1 80.25 227 ALA A O 1
ATOM 1635 N N . ARG A 1 228 ? 8.438 14.539 2.061 1 87.25 228 ARG A N 1
ATOM 1636 C CA . ARG A 1 228 ? 9.422 14.109 3.041 1 87.25 228 ARG A CA 1
ATOM 1637 C C . ARG A 1 228 ? 10.547 15.125 3.174 1 87.25 228 ARG A C 1
ATOM 1639 O O . ARG A 1 228 ? 11.039 15.375 4.277 1 87.25 228 ARG A O 1
ATOM 1646 N N . CYS A 1 229 ? 10.922 15.672 2.061 1 91.44 229 CYS A N 1
ATOM 1647 C CA . CYS A 1 229 ? 11.938 16.719 2.115 1 91.44 229 CYS A CA 1
ATOM 1648 C C . CYS A 1 229 ? 11.414 17.953 2.855 1 91.44 229 CYS A C 1
ATOM 1650 O O . CYS A 1 229 ? 12.102 18.484 3.727 1 91.44 229 CYS A O 1
ATOM 1652 N N . GLU A 1 230 ? 10.234 18.297 2.566 1 83.88 230 GLU A N 1
ATOM 1653 C CA . GLU A 1 230 ? 9.633 19.5 3.148 1 83.88 230 GLU A CA 1
ATOM 1654 C C . GLU A 1 230 ? 9.422 19.328 4.652 1 83.88 230 GLU A C 1
ATOM 1656 O O . GLU A 1 230 ? 9.539 20.297 5.406 1 83.88 230 GLU A O 1
ATOM 1661 N N . ALA A 1 231 ? 9.172 18.188 5.043 1 83.75 231 ALA A N 1
ATOM 1662 C CA . ALA A 1 231 ? 8.977 17.906 6.465 1 83.75 231 ALA A CA 1
ATOM 1663 C C . ALA A 1 231 ? 10.242 18.219 7.262 1 83.75 231 ALA A C 1
ATOM 1665 O O . ALA A 1 231 ? 10.188 18.422 8.477 1 83.75 231 ALA A O 1
ATOM 1666 N N . PHE A 1 232 ? 11.289 18.219 6.562 1 89.88 232 PHE A N 1
ATOM 1667 C CA . PHE A 1 232 ? 12.555 18.516 7.227 1 89.88 232 PHE A CA 1
ATOM 1668 C C . PHE A 1 232 ? 13.203 19.75 6.633 1 89.88 232 PHE A C 1
ATOM 1670 O O . PHE A 1 232 ? 14.422 19.812 6.496 1 89.88 232 PHE A O 1
ATOM 1677 N N . CYS A 1 233 ? 12.312 20.672 6.23 1 87.75 233 CYS A N 1
ATOM 1678 C CA . CYS A 1 233 ? 12.656 22.016 5.785 1 87.75 233 CYS A CA 1
ATOM 1679 C C . CYS A 1 233 ? 13.633 21.969 4.617 1 87.75 233 CYS A C 1
ATOM 1681 O O . CYS A 1 233 ? 14.57 22.766 4.555 1 87.75 233 CYS A O 1
ATOM 1683 N N . GLY A 1 234 ? 13.461 20.984 3.836 1 92.44 234 GLY A N 1
ATOM 1684 C CA . GLY A 1 234 ? 14.297 20.812 2.658 1 92.44 234 GLY A CA 1
ATOM 1685 C C . GLY A 1 234 ? 13.555 21.062 1.358 1 92.44 234 GLY A C 1
ATOM 1686 O O . GLY A 1 234 ? 12.586 21.828 1.328 1 92.44 234 GLY A O 1
ATOM 1687 N N . SER A 1 235 ? 14.156 20.609 0.298 1 92.56 235 SER A N 1
ATOM 1688 C CA . SER A 1 235 ? 13.578 20.781 -1.032 1 92.56 235 SER A CA 1
ATOM 1689 C C . SER A 1 235 ? 13.82 19.547 -1.898 1 92.56 235 SER A C 1
ATOM 1691 O O . SER A 1 235 ? 14.648 18.703 -1.564 1 92.56 235 SER A O 1
ATOM 1693 N N . PHE A 1 236 ? 13.023 19.453 -2.93 1 93 236 PHE A N 1
ATOM 1694 C CA . PHE A 1 236 ? 13.062 18.328 -3.857 1 93 236 PHE A CA 1
ATOM 1695 C C . PHE A 1 236 ? 13.055 18.812 -5.301 1 93 236 PHE A C 1
ATOM 1697 O O . PHE A 1 236 ? 12.211 19.625 -5.684 1 93 236 PHE A O 1
ATOM 1704 N N . GLU A 1 237 ? 14.008 18.266 -6.074 1 92.06 237 GLU A N 1
ATOM 1705 C CA . GLU A 1 237 ? 14.086 18.656 -7.48 1 92.06 237 GLU A CA 1
ATOM 1706 C C . GLU A 1 237 ? 14.43 17.469 -8.367 1 92.06 237 GLU A C 1
ATOM 1708 O O . GLU A 1 237 ? 15.188 16.594 -7.965 1 92.06 237 GLU A O 1
ATOM 1713 N N . THR A 1 238 ? 13.828 17.438 -9.516 1 91.44 238 THR A N 1
ATOM 1714 C CA . THR A 1 238 ? 14.195 16.5 -10.57 1 91.44 238 THR A CA 1
ATOM 1715 C C . THR A 1 238 ? 14.734 17.234 -11.789 1 91.44 238 THR A C 1
ATOM 1717 O O . THR A 1 238 ? 14.234 18.312 -12.141 1 91.44 238 THR A O 1
ATOM 1720 N N . ALA A 1 239 ? 15.742 16.734 -12.359 1 88.62 239 ALA A N 1
ATOM 1721 C CA . ALA A 1 239 ? 16.328 17.375 -13.539 1 88.62 239 ALA A CA 1
ATOM 1722 C C . ALA A 1 239 ? 16.875 16.328 -14.508 1 88.62 239 ALA A C 1
ATOM 1724 O O . ALA A 1 239 ? 17.141 15.188 -14.125 1 88.62 239 ALA A O 1
ATOM 1725 N N . THR A 1 240 ? 16.859 16.719 -15.766 1 84.5 240 THR A N 1
ATOM 1726 C CA . THR A 1 240 ? 17.625 15.945 -16.734 1 84.5 240 THR A CA 1
ATOM 1727 C C . THR A 1 240 ? 19.109 16.328 -16.688 1 84.5 240 THR A C 1
ATOM 1729 O O . THR A 1 240 ? 19.453 17.5 -16.734 1 84.5 240 THR A O 1
ATOM 1732 N N . PRO A 1 241 ? 19.875 15.32 -16.609 1 80.25 241 PRO A N 1
ATOM 1733 C CA . PRO A 1 241 ? 21.312 15.625 -16.578 1 80.25 241 PRO A CA 1
ATOM 1734 C C . PRO A 1 241 ? 21.797 16.328 -17.844 1 80.25 241 PRO A C 1
ATOM 1736 O O . PRO A 1 241 ? 21.078 16.344 -18.859 1 80.25 241 PRO A O 1
ATOM 1739 N N . ALA A 1 242 ? 22.922 17.031 -17.641 1 76.5 242 ALA A N 1
ATOM 1740 C CA . ALA A 1 242 ? 23.5 17.812 -18.734 1 76.5 242 ALA A CA 1
ATOM 1741 C C . ALA A 1 242 ? 23.734 16.938 -19.969 1 76.5 242 ALA A C 1
ATOM 1743 O O . ALA A 1 242 ? 23.719 17.438 -21.094 1 76.5 242 ALA A O 1
ATOM 1744 N N . THR A 1 243 ? 23.938 15.672 -19.75 1 76.75 243 THR A N 1
ATOM 1745 C CA . THR A 1 243 ? 24.188 14.742 -20.844 1 76.75 243 THR A CA 1
ATOM 1746 C C . THR A 1 243 ? 22.953 14.57 -21.719 1 76.75 243 THR A C 1
ATOM 1748 O O . THR A 1 243 ? 23.031 14.055 -22.828 1 76.75 243 THR A O 1
ATOM 1751 N N . GLY A 1 244 ? 21.781 14.93 -21.25 1 76.69 244 GLY A N 1
ATOM 1752 C CA . GLY A 1 244 ? 20.531 14.867 -22 1 76.69 244 GLY A CA 1
ATOM 1753 C C . GLY A 1 244 ? 19.797 13.555 -21.812 1 76.69 244 GLY A C 1
ATOM 1754 O O . GLY A 1 244 ? 18.719 13.352 -22.391 1 76.69 244 GLY A O 1
ATOM 1755 N N . HIS A 1 245 ? 20.547 12.711 -21.141 1 84.88 245 HIS A N 1
ATOM 1756 C CA . HIS A 1 245 ? 19.922 11.414 -20.906 1 84.88 245 HIS A CA 1
ATOM 1757 C C . HIS A 1 245 ? 19.859 11.109 -19.406 1 84.88 245 HIS A C 1
ATOM 1759 O O . HIS A 1 245 ? 20.688 11.602 -18.641 1 84.88 245 HIS A O 1
ATOM 1765 N N . GLY A 1 246 ? 18.859 10.43 -19.062 1 91.44 246 GLY A N 1
ATOM 1766 C CA . GLY A 1 246 ? 18.734 9.992 -17.688 1 91.44 246 GLY A CA 1
ATOM 1767 C C . GLY A 1 246 ? 18 10.984 -16.797 1 91.44 246 GLY A C 1
ATOM 1768 O O . GLY A 1 246 ? 17.375 11.914 -17.312 1 91.44 246 GLY A O 1
ATOM 1769 N N . THR A 1 247 ? 17.922 10.781 -15.547 1 92.31 247 THR A N 1
ATOM 1770 C CA . THR A 1 247 ? 17.266 11.625 -14.562 1 92.31 247 THR A CA 1
ATOM 1771 C C . THR A 1 247 ? 18.141 11.781 -13.32 1 92.31 247 THR A C 1
ATOM 1773 O O . THR A 1 247 ? 18.797 10.836 -12.891 1 92.31 247 THR A O 1
ATOM 1776 N N . ARG A 1 248 ? 18.141 13.039 -12.875 1 94.44 248 ARG A N 1
ATOM 1777 C CA . ARG A 1 248 ? 18.781 13.32 -11.586 1 94.44 248 ARG A CA 1
ATOM 1778 C C . ARG A 1 248 ? 17.75 13.797 -10.562 1 94.44 248 ARG A C 1
ATOM 1780 O O . ARG A 1 248 ? 17.031 14.766 -10.805 1 94.44 248 ARG A O 1
ATOM 1787 N N . VAL A 1 249 ? 17.688 13.086 -9.484 1 94.62 249 VAL A N 1
ATOM 1788 C CA . VAL A 1 249 ? 16.859 13.469 -8.352 1 94.62 249 VAL A CA 1
ATOM 1789 C C . VAL A 1 249 ? 17.734 14.055 -7.242 1 94.62 249 VAL A C 1
ATOM 1791 O O . VAL A 1 249 ? 18.734 13.461 -6.852 1 94.62 249 VAL A O 1
ATOM 1794 N N . THR A 1 250 ? 17.359 15.258 -6.789 1 97.12 250 THR A N 1
ATOM 1795 C CA . THR A 1 250 ? 18.062 15.883 -5.676 1 97.12 250 THR A CA 1
ATOM 1796 C C . THR A 1 250 ? 17.094 16.172 -4.523 1 97.12 250 THR A C 1
ATOM 1798 O O . THR A 1 250 ? 16.156 16.953 -4.672 1 97.12 250 THR A O 1
ATOM 1801 N N . ALA A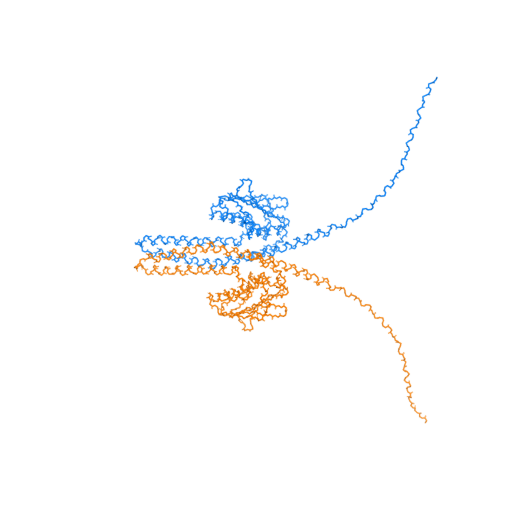 1 251 ? 17.328 15.547 -3.455 1 97.88 251 ALA A N 1
ATOM 1802 C CA . ALA A 1 251 ? 16.578 15.758 -2.223 1 97.88 251 ALA A CA 1
ATOM 1803 C C . ALA A 1 251 ? 17.438 16.406 -1.148 1 97.88 251 ALA A C 1
ATOM 1805 O O . ALA A 1 251 ? 18.5 15.875 -0.787 1 97.88 251 ALA A O 1
ATOM 1806 N N . ARG A 1 252 ? 16.984 17.5 -0.606 1 97.56 252 ARG A N 1
ATOM 1807 C CA . ARG A 1 252 ? 17.734 18.219 0.421 1 97.56 252 ARG A CA 1
ATOM 1808 C C . ARG A 1 252 ? 16.969 18.25 1.739 1 97.56 252 ARG A C 1
ATOM 1810 O O . ARG A 1 252 ? 15.75 18.375 1.748 1 97.56 252 ARG A O 1
ATOM 1817 N N . PHE A 1 253 ? 17.719 18.188 2.799 1 96.19 253 PHE A N 1
ATOM 1818 C CA . PHE A 1 253 ? 17.188 18.219 4.156 1 96.19 253 PHE A CA 1
ATOM 1819 C C . PHE A 1 253 ? 18 19.156 5.035 1 96.19 253 PHE A C 1
ATOM 1821 O O . PHE A 1 253 ? 19.219 19.109 5.035 1 96.19 253 PHE A O 1
ATOM 1828 N N . ALA A 1 254 ? 17.328 19.953 5.801 1 95.81 254 ALA A N 1
ATOM 1829 C CA . ALA A 1 254 ? 18.047 20.875 6.684 1 95.81 254 ALA A CA 1
ATOM 1830 C C . ALA A 1 254 ? 18.594 20.141 7.906 1 95.81 254 ALA A C 1
ATOM 1832 O O . ALA A 1 254 ? 17.844 19.453 8.602 1 95.81 254 ALA A O 1
ATOM 1833 N N . TRP A 1 255 ? 19.859 20.406 8.211 1 95.5 255 TRP A N 1
ATOM 1834 C CA . TRP A 1 255 ? 20.5 19.75 9.344 1 95.5 255 TRP A CA 1
ATOM 1835 C C . TRP A 1 255 ? 19.766 20.078 10.641 1 95.5 255 TRP A C 1
ATOM 1837 O O . TRP A 1 255 ? 19.547 19.188 11.477 1 95.5 255 TRP A O 1
ATOM 1847 N N . ASP A 1 256 ? 19.375 21.281 10.812 1 92.5 256 ASP A N 1
ATOM 1848 C CA . ASP A 1 256 ? 18.719 21.734 12.039 1 92.5 256 ASP A CA 1
ATOM 1849 C C . ASP A 1 256 ? 17.438 20.938 12.297 1 92.5 256 ASP A C 1
ATOM 1851 O O . ASP A 1 256 ? 17.109 20.625 13.445 1 92.5 256 ASP A O 1
ATOM 1855 N N . SER A 1 257 ? 16.828 20.641 11.242 1 89.94 257 SER A N 1
ATOM 1856 C CA . SER A 1 257 ? 15.586 19.891 11.359 1 89.94 257 SER A CA 1
ATOM 1857 C C . SER A 1 257 ? 15.859 18.391 11.539 1 89.94 257 SER A C 1
ATOM 1859 O O . SER A 1 257 ? 15.18 17.734 12.328 1 89.94 257 SER A O 1
ATOM 1861 N N . LEU A 1 258 ? 16.812 17.891 10.859 1 92.44 258 LEU A N 1
ATOM 1862 C CA . LEU A 1 258 ? 17.141 16.484 10.93 1 92.44 258 LEU A CA 1
ATOM 1863 C C . LEU A 1 258 ? 17.609 16.094 12.328 1 92.44 258 LEU A C 1
ATOM 1865 O O . LEU A 1 258 ? 17.328 15 12.805 1 92.44 258 LEU A O 1
ATOM 1869 N N . LEU A 1 259 ? 18.266 17.047 12.93 1 91.44 259 LEU A N 1
ATOM 1870 C CA . LEU A 1 259 ? 18.906 16.719 14.203 1 91.44 259 LEU A CA 1
ATOM 1871 C C . LEU A 1 259 ? 18.047 17.188 15.375 1 91.44 259 LEU A C 1
ATOM 1873 O O . LEU A 1 259 ? 18.328 16.875 16.531 1 91.44 259 LEU A O 1
ATOM 1877 N N . ALA A 1 260 ? 16.984 18.078 15.117 1 77.88 260 ALA A N 1
ATOM 1878 C CA . ALA A 1 260 ? 16.078 18.547 16.172 1 77.88 260 ALA A CA 1
ATOM 1879 C C . ALA A 1 260 ? 15.164 17.422 16.656 1 77.88 260 ALA A C 1
ATOM 1881 O O . ALA A 1 260 ? 14.68 17.438 17.781 1 77.88 260 ALA A O 1
ATOM 1882 N N . VAL A 1 261 ? 14.539 16.672 15.891 1 60.84 261 VAL A N 1
ATOM 1883 C CA . VAL A 1 261 ? 13.594 15.633 16.281 1 60.84 261 VAL A CA 1
ATOM 1884 C C . VAL A 1 261 ? 14.188 14.812 17.438 1 60.84 261 VAL A C 1
ATOM 1886 O O . VAL A 1 261 ? 15.289 14.273 17.312 1 60.84 261 VAL A O 1
ATOM 1889 N N . PRO A 1 262 ? 13.609 15.141 18.766 1 51.31 262 PRO A N 1
ATOM 1890 C CA . PRO A 1 262 ? 14.195 14.508 19.938 1 51.31 262 PRO A CA 1
ATOM 1891 C C . PRO A 1 262 ? 14.438 13.016 19.75 1 51.31 262 PRO A C 1
ATOM 1893 O O . PRO A 1 262 ? 13.695 12.352 19.016 1 51.31 262 PRO A O 1
ATOM 1896 N N . ALA A 1 263 ? 15.547 12.586 20.312 1 43.94 263 ALA A N 1
ATOM 1897 C CA . ALA A 1 263 ? 15.969 11.195 20.422 1 43.94 263 ALA A CA 1
ATOM 1898 C C . ALA A 1 263 ? 14.82 10.305 20.891 1 43.94 263 ALA A C 1
ATOM 1900 O O . ALA A 1 263 ? 14.773 9.117 20.562 1 43.94 263 ALA A O 1
ATOM 1901 N N . ALA A 1 264 ? 14.008 10.727 21.719 1 40.62 264 ALA A N 1
ATOM 1902 C CA . ALA A 1 264 ? 12.922 9.984 22.359 1 40.62 264 ALA A CA 1
ATOM 1903 C C . ALA A 1 264 ? 11.875 9.562 21.328 1 40.62 264 ALA A C 1
ATOM 1905 O O . ALA A 1 264 ? 11.289 8.484 21.438 1 40.62 264 ALA A O 1
ATOM 1906 N N . ALA A 1 265 ? 11.344 10.352 20.594 1 42.44 265 ALA A N 1
ATOM 1907 C CA . ALA A 1 265 ? 10.477 9.961 19.484 1 42.44 265 ALA A CA 1
ATOM 1908 C C . ALA A 1 265 ? 11.211 9.055 18.5 1 42.44 265 ALA A C 1
ATOM 1910 O O . ALA A 1 265 ? 10.602 8.461 17.609 1 42.44 265 ALA A O 1
ATOM 1911 N N . ARG A 1 266 ? 12.469 8.992 18.547 1 42.59 266 ARG A N 1
ATOM 1912 C CA . ARG A 1 266 ? 13.43 8.109 17.891 1 42.59 266 ARG A CA 1
ATOM 1913 C C . ARG A 1 266 ? 13.164 6.648 18.234 1 42.59 266 ARG A C 1
ATOM 1915 O O . ARG A 1 266 ? 13.5 5.746 17.469 1 42.59 266 ARG A O 1
ATOM 1922 N N . ARG A 1 267 ? 12.773 6.449 19.5 1 38.75 267 ARG A N 1
ATOM 1923 C CA . ARG A 1 267 ? 12.57 5.102 20.016 1 38.75 267 ARG A CA 1
ATOM 1924 C C . ARG A 1 267 ? 11.219 4.543 19.578 1 38.75 267 ARG A C 1
ATOM 1926 O O . ARG A 1 267 ? 10.984 3.336 19.656 1 38.75 267 ARG A O 1
ATOM 1933 N N . ALA A 1 268 ? 10.211 5.336 19.531 1 38.94 268 ALA A N 1
ATOM 1934 C CA . ALA A 1 268 ? 8.852 4.832 19.359 1 38.94 268 ALA A CA 1
ATOM 1935 C C . ALA A 1 268 ? 8.672 4.188 18 1 38.94 268 ALA A C 1
ATOM 1937 O O . ALA A 1 268 ? 7.688 3.49 17.75 1 38.94 268 ALA A O 1
ATOM 1938 N N . SER A 1 269 ? 9.422 4.559 16.984 1 36.94 269 SER A N 1
ATOM 1939 C CA . SER A 1 269 ? 9.312 3.945 15.672 1 36.94 269 SER A CA 1
ATOM 1940 C C . SER A 1 269 ? 9.922 2.549 15.656 1 36.94 269 SER A C 1
ATOM 1942 O O . SER A 1 269 ? 9.859 1.847 14.648 1 36.94 269 SER A O 1
ATOM 1944 N N . LEU A 1 270 ? 10.648 2.225 16.625 1 35.06 270 LEU A N 1
ATOM 1945 C CA . LEU A 1 270 ? 11.32 0.932 16.719 1 35.06 270 LEU A CA 1
ATOM 1946 C C . LEU A 1 270 ? 10.422 -0.102 17.391 1 35.06 270 LEU A C 1
ATOM 1948 O O . LEU A 1 270 ? 10.742 -1.293 17.406 1 35.06 270 LEU A O 1
ATOM 1952 N N . SER A 1 271 ? 9.391 0.313 18.156 1 30.69 271 SER A N 1
ATOM 1953 C CA . SER A 1 271 ? 8.688 -0.769 18.844 1 30.69 271 SER A CA 1
ATOM 1954 C C . SER A 1 271 ? 7.555 -1.323 17.984 1 30.69 271 SER A C 1
ATOM 1956 O O . SER A 1 271 ? 6.871 -0.57 17.297 1 30.69 271 SER A O 1
ATOM 1958 N N . MET B 1 1 ? -57.281 49.844 91.312 1 26.56 1 MET B N 1
ATOM 1959 C CA . MET B 1 1 ? -56.938 50.906 90.375 1 26.56 1 MET B CA 1
ATOM 1960 C C . MET B 1 1 ? -55.75 50.5 89.5 1 26.56 1 MET B C 1
ATOM 1962 O O . MET B 1 1 ? -54.625 50.906 89.812 1 26.56 1 MET B O 1
ATOM 1966 N N . ASP B 1 2 ? -55.875 49.375 88.875 1 19.81 2 ASP B N 1
ATOM 1967 C CA . ASP B 1 2 ? -54.938 48.344 88.5 1 19.81 2 ASP B CA 1
ATOM 1968 C C . ASP B 1 2 ? -54 48.844 87.375 1 19.81 2 ASP B C 1
ATOM 1970 O O . ASP B 1 2 ? -54.281 49.906 86.75 1 19.81 2 ASP B O 1
ATOM 1974 N N . THR B 1 3 ? -53.844 48.094 86.25 1 21.86 3 THR B N 1
ATOM 1975 C CA . THR B 1 3 ? -52.75 47.281 85.688 1 21.86 3 THR B CA 1
ATOM 1976 C C . THR B 1 3 ? -52.188 47.938 84.438 1 21.86 3 THR B C 1
ATOM 1978 O O . THR B 1 3 ? -50.969 48.125 84.312 1 21.86 3 THR B O 1
ATOM 1981 N N . SER B 1 4 ? -52.5 47.406 83.188 1 22.08 4 SER B N 1
ATOM 1982 C CA . SER B 1 4 ? -51.594 46.75 82.25 1 22.08 4 SER B CA 1
ATOM 1983 C C . SER B 1 4 ? -51.062 47.75 81.188 1 22.08 4 SER B C 1
ATOM 1985 O O . SER B 1 4 ? -51.625 48.812 81 1 22.08 4 SER B O 1
ATOM 1987 N N . LEU B 1 5 ? -50.344 47.25 80.062 1 23.83 5 LEU B N 1
ATOM 1988 C CA . LEU B 1 5 ? -49.062 47.031 79.375 1 23.83 5 LEU B CA 1
ATOM 1989 C C . LEU B 1 5 ? -49.062 47.719 78 1 23.83 5 LEU B C 1
ATOM 1991 O O . LEU B 1 5 ? -49.281 47.062 77 1 23.83 5 LEU B O 1
ATOM 1995 N N . ASN B 1 6 ? -49.875 48.781 77.75 1 24.11 6 ASN B N 1
ATOM 1996 C CA . ASN B 1 6 ? -50.188 48.969 76.312 1 24.11 6 ASN B CA 1
ATOM 1997 C C . ASN B 1 6 ? -48.969 49.375 75.5 1 24.11 6 ASN B C 1
ATOM 1999 O O . ASN B 1 6 ? -48.344 50.406 75.812 1 24.11 6 ASN B O 1
ATOM 2003 N N . ALA B 1 7 ? -48.188 48.438 74.812 1 25.66 7 ALA B N 1
ATOM 2004 C CA . ALA B 1 7 ? -46.875 48.375 74.188 1 25.66 7 ALA B CA 1
ATOM 2005 C C . ALA B 1 7 ? -46.875 49.219 72.875 1 25.66 7 ALA B C 1
ATOM 2007 O O . ALA B 1 7 ? -47.562 48.875 71.938 1 25.66 7 ALA B O 1
ATOM 2008 N N . PRO B 1 8 ? -46.969 50.531 72.812 1 25.2 8 PRO B N 1
ATOM 2009 C CA . PRO B 1 8 ? -47.219 51.156 71.562 1 25.2 8 PRO B CA 1
ATOM 2010 C C . PRO B 1 8 ? -46.094 50.938 70.562 1 25.2 8 PRO B C 1
ATOM 2012 O O . PRO B 1 8 ? -44.938 50.969 70.938 1 25.2 8 PRO B O 1
ATOM 2015 N N . SER B 1 9 ? -46.156 50.094 69.438 1 25.19 9 SER B N 1
ATOM 2016 C CA . SER B 1 9 ? -45.312 49.469 68.438 1 25.19 9 SER B CA 1
ATOM 2017 C C . SER B 1 9 ? -44.781 50.531 67.438 1 25.19 9 SER B C 1
ATOM 2019 O O . SER B 1 9 ? -45.5 51.062 66.625 1 25.19 9 SER B O 1
ATOM 2021 N N . GLY B 1 10 ? -44.031 51.531 67.875 1 24.53 10 GLY B N 1
ATOM 2022 C CA . GLY B 1 10 ? -43.656 52.594 66.938 1 24.53 10 GLY B CA 1
ATOM 2023 C C . GLY B 1 10 ? -42.781 52.125 65.812 1 24.53 10 GLY B C 1
ATOM 2024 O O . GLY B 1 10 ? -41.812 51.406 66.062 1 24.53 10 GLY B O 1
ATOM 2025 N N . ALA B 1 11 ? -43.25 51.781 64.625 1 27.41 11 ALA B N 1
ATOM 2026 C CA . ALA B 1 11 ? -42.812 51.25 63.312 1 27.41 11 ALA B CA 1
ATOM 2027 C C . ALA B 1 11 ? -41.719 52.125 62.688 1 27.41 11 ALA B C 1
ATOM 2029 O O . ALA B 1 11 ? -41.969 53.281 62.312 1 27.41 11 ALA B O 1
ATOM 2030 N N . HIS B 1 12 ? -40.5 52.219 63.312 1 25.41 12 HIS B N 1
ATOM 2031 C CA . HIS B 1 12 ? -39.438 53.062 62.781 1 25.41 12 HIS B CA 1
ATOM 2032 C C . HIS B 1 12 ? -39.094 52.688 61.344 1 25.41 12 HIS B C 1
ATOM 2034 O O . HIS B 1 12 ? -39.094 51.531 60.969 1 25.41 12 HIS B O 1
ATOM 2040 N N . ALA B 1 13 ? -39.25 53.594 60.375 1 30.97 13 ALA B N 1
ATOM 2041 C CA . ALA B 1 13 ? -39.125 53.594 58.938 1 30.97 13 ALA B CA 1
ATOM 2042 C C . ALA B 1 13 ? -37.656 53.312 58.531 1 30.97 13 ALA B C 1
ATOM 2044 O O . ALA B 1 13 ? -36.75 54 58.969 1 30.97 13 ALA B O 1
ATOM 2045 N N . PRO B 1 14 ? -37.25 52.094 58.25 1 27.47 14 PRO B N 1
ATOM 2046 C CA . PRO B 1 14 ? -35.844 51.719 57.969 1 27.47 14 PRO B CA 1
ATOM 2047 C C . PRO B 1 14 ? -35.312 52.469 56.75 1 27.47 14 PRO B C 1
ATOM 2049 O O . PRO B 1 14 ? -36.062 52.906 55.906 1 27.47 14 PRO B O 1
ATOM 2052 N N . PHE B 1 15 ? -34.188 53.188 56.906 1 28.92 15 PHE B N 1
ATOM 2053 C CA . PHE B 1 15 ? -33.406 53.938 55.938 1 28.92 15 PHE B CA 1
ATOM 2054 C C . PHE B 1 15 ? -33 53.062 54.75 1 28.92 15 PHE B C 1
ATOM 2056 O O . PHE B 1 15 ? -32.688 51.906 54.938 1 28.92 15 PHE B O 1
ATOM 2063 N N . PRO B 1 16 ? -33.375 53.406 53.5 1 29.78 16 PRO B N 1
ATOM 2064 C CA . PRO B 1 16 ? -33.156 52.719 52.25 1 29.78 16 PRO B CA 1
ATOM 2065 C C . PRO B 1 16 ? -31.672 52.531 51.906 1 29.78 16 PRO B C 1
ATOM 2067 O O . PRO B 1 16 ? -30.906 53.5 51.969 1 29.78 16 PRO B O 1
ATOM 2070 N N . SER B 1 17 ? -30.938 51.594 52.5 1 29.22 17 SER B N 1
ATOM 2071 C CA . SER B 1 17 ? -29.531 51.406 52.188 1 29.22 17 SER B CA 1
ATOM 2072 C C . SER B 1 17 ? -29.328 51.25 50.688 1 29.22 17 SER B C 1
ATOM 2074 O O . SER B 1 17 ? -30.016 50.438 50.031 1 29.22 17 SER B O 1
ATOM 2076 N N . GLN B 1 18 ? -28.938 52.281 50 1 29.94 18 GLN B N 1
ATOM 2077 C CA . GLN B 1 18 ? -28.594 52.312 48.594 1 29.94 18 GLN B CA 1
ATOM 2078 C C . GLN B 1 18 ? -27.5 51.312 48.25 1 29.94 18 GLN B C 1
ATOM 2080 O O . GLN B 1 18 ? -26.375 51.406 48.75 1 29.94 18 GLN B O 1
ATOM 2085 N N . GLN B 1 19 ? -27.766 50 48.25 1 29.02 19 GLN B N 1
ATOM 2086 C CA . GLN B 1 19 ? -26.766 49.031 47.844 1 29.02 19 GLN B CA 1
ATOM 2087 C C . GLN B 1 19 ? -26.188 49.344 46.5 1 29.02 19 GLN B C 1
ATOM 2089 O O . GLN B 1 19 ? -26.922 49.5 45.5 1 29.02 19 GLN B O 1
ATOM 2094 N N . LEU B 1 20 ? -25.062 50.031 46.469 1 32.94 20 LEU B N 1
ATOM 2095 C CA . LEU B 1 20 ? -24.266 50.219 45.281 1 32.94 20 LEU B CA 1
ATOM 2096 C C . LEU B 1 20 ? -24.016 48.875 44.562 1 32.94 20 LEU B C 1
ATOM 2098 O O . LEU B 1 20 ? -23.516 47.938 45.188 1 32.94 20 LEU B O 1
ATOM 2102 N N . VAL B 1 21 ? -24.812 48.531 43.625 1 35.5 21 VAL B N 1
ATOM 2103 C CA . VAL B 1 21 ? -24.641 47.375 42.781 1 35.5 21 VAL B CA 1
ATOM 2104 C C . VAL B 1 21 ? -23.234 47.375 42.156 1 35.5 21 VAL B C 1
ATOM 2106 O O . VAL B 1 21 ? -22.781 48.375 41.625 1 35.5 21 VAL B O 1
ATOM 2109 N N . PRO B 1 22 ? -22.266 46.625 42.719 1 39 22 PRO B N 1
ATOM 2110 C CA . PRO B 1 22 ? -20.938 46.531 42.062 1 39 22 PRO B CA 1
ATOM 2111 C C . PRO B 1 22 ? -21.031 46.312 40.562 1 39 22 PRO B C 1
ATOM 2113 O O . PRO B 1 22 ? -22.016 45.75 40.062 1 39 22 PRO B O 1
ATOM 2116 N N . GLY B 1 23 ? -20.375 47.156 39.719 1 34.25 23 GLY B N 1
ATOM 2117 C CA . GLY B 1 23 ? -20.234 47.125 38.25 1 34.25 23 GLY B CA 1
ATOM 2118 C C . GLY B 1 23 ? -19.844 45.75 37.75 1 34.25 23 GLY B C 1
ATOM 2119 O O . GLY B 1 23 ? -19.188 44.969 38.438 1 34.25 23 GLY B O 1
ATOM 2120 N N . CYS B 1 24 ? -20.703 45.094 36.906 1 35.91 24 CYS B N 1
ATOM 2121 C CA . CYS B 1 24 ? -20.547 43.875 36.156 1 35.91 24 CYS B CA 1
ATOM 2122 C C . CYS B 1 24 ? -19.188 43.844 35.438 1 35.91 24 CYS B C 1
ATOM 2124 O O . CYS B 1 24 ? -18.875 44.719 34.625 1 35.91 24 CYS B O 1
ATOM 2126 N N . VAL B 1 25 ? -18.125 43.5 36.125 1 40.47 25 VAL B N 1
ATOM 2127 C CA . VAL B 1 25 ? -16.891 43.219 35.406 1 40.47 25 VAL B CA 1
ATOM 2128 C C . VAL B 1 25 ? -17.203 42.375 34.156 1 40.47 25 VAL B C 1
ATOM 2130 O O . VAL B 1 25 ? -17.922 41.375 34.219 1 40.47 25 VAL B O 1
ATOM 2133 N N . ALA B 1 26 ? -17.203 42.969 32.969 1 40.62 26 ALA B N 1
ATOM 2134 C CA . ALA B 1 26 ? -17.25 42.406 31.641 1 40.62 26 ALA B CA 1
ATOM 2135 C C . ALA B 1 26 ? -16.375 41.156 31.562 1 40.62 26 ALA B C 1
ATOM 2137 O O . ALA B 1 26 ? -15.195 41.188 31.938 1 40.62 26 ALA B O 1
ATOM 2138 N N . THR B 1 27 ? -16.953 40 31.828 1 44.75 27 THR B N 1
ATOM 2139 C CA . THR B 1 27 ? -16.281 38.75 31.5 1 44.75 27 THR B CA 1
ATOM 2140 C C . THR B 1 27 ? -15.539 38.875 30.172 1 44.75 27 THR B C 1
ATOM 2142 O O . THR B 1 27 ? -16.078 39.344 29.188 1 44.75 27 THR B O 1
ATOM 2145 N N . PRO B 1 28 ? -14.242 38.875 30.172 1 45.66 28 PRO B N 1
ATOM 2146 C CA . PRO B 1 28 ? -13.5 38.938 28.906 1 45.66 28 PRO B CA 1
ATOM 2147 C C . PRO B 1 28 ? -14.102 38.031 27.844 1 45.66 28 PRO B C 1
ATOM 2149 O O . PRO B 1 28 ? -14.766 37.031 28.156 1 45.66 28 PRO B O 1
ATOM 2152 N N . PRO B 1 29 ? -14.367 38.5 26.609 1 42.53 29 PRO B N 1
ATOM 2153 C CA . PRO B 1 29 ? -15.047 37.781 25.531 1 42.53 29 PRO B CA 1
ATOM 2154 C C . PRO B 1 29 ? -14.516 36.375 25.312 1 42.53 29 PRO B C 1
ATOM 2156 O O . PRO B 1 29 ? -13.305 36.156 25.344 1 42.53 29 PRO B O 1
ATOM 2159 N N . ILE B 1 30 ? -15.18 35.281 25.672 1 47.59 30 ILE B N 1
ATOM 2160 C CA . ILE B 1 30 ? -15.148 33.906 25.266 1 47.59 30 ILE B CA 1
ATOM 2161 C C . ILE B 1 30 ? -14.898 33.781 23.766 1 47.59 30 ILE B C 1
ATOM 2163 O O . ILE B 1 30 ? -14.82 32.688 23.219 1 47.59 30 ILE B O 1
ATOM 2167 N N . ALA B 1 31 ? -14.898 34.906 23.094 1 50.38 31 ALA B N 1
ATOM 2168 C CA . ALA B 1 31 ? -14.781 34.875 21.641 1 50.38 31 ALA B CA 1
ATOM 2169 C C . ALA B 1 31 ? -13.406 34.406 21.203 1 50.38 31 ALA B C 1
ATOM 2171 O O . ALA B 1 31 ? -13.266 33.719 20.172 1 50.38 31 ALA B O 1
ATOM 2172 N N . ASP B 1 32 ? -12.43 34.531 21.922 1 51.75 32 ASP B N 1
ATOM 2173 C CA . ASP B 1 32 ? -11.086 34.219 21.453 1 51.75 32 ASP B CA 1
ATOM 2174 C C . ASP B 1 32 ? -10.867 32.688 21.438 1 51.75 32 ASP B C 1
ATOM 2176 O O . ASP B 1 32 ? -10.18 32.188 20.547 1 51.75 32 ASP B O 1
ATOM 2180 N N . ALA B 1 33 ? -11.508 32.031 22.438 1 53.03 33 ALA B N 1
ATOM 2181 C CA . ALA B 1 33 ? -11.352 30.594 22.5 1 53.03 33 ALA B CA 1
ATOM 2182 C C . ALA B 1 33 ? -12.086 29.906 21.359 1 53.03 33 ALA B C 1
ATOM 2184 O O . ALA B 1 33 ? -11.602 28.906 20.812 1 53.03 33 ALA B O 1
ATOM 2185 N N . ALA B 1 34 ? -13.242 30.391 21.031 1 53.88 34 ALA B N 1
ATOM 2186 C CA . ALA B 1 34 ? -14.008 29.844 19.922 1 53.88 34 ALA B CA 1
ATOM 2187 C C . ALA B 1 34 ? -13.273 30.031 18.594 1 53.88 34 ALA B C 1
ATOM 2189 O O . ALA B 1 34 ? -13.289 29.141 17.734 1 53.88 34 ALA B O 1
ATOM 2190 N N . SER B 1 35 ? -12.586 31.125 18.484 1 56.38 35 SER B N 1
ATOM 2191 C CA . SER B 1 35 ? -11.836 31.406 17.266 1 56.38 35 SER B CA 1
ATOM 2192 C C . SER B 1 35 ? -10.617 30.516 17.141 1 56.38 35 SER B C 1
ATOM 2194 O O . SER B 1 35 ? -10.32 30 16.047 1 56.38 35 SER B O 1
ATOM 2196 N N . LYS B 1 36 ? -10.086 30.281 18.25 1 57.31 36 LYS B N 1
ATOM 2197 C CA . LYS B 1 36 ? -8.906 29.422 18.25 1 57.31 36 LYS B CA 1
ATOM 2198 C C . LYS B 1 36 ? -9.281 27.969 17.984 1 57.31 36 LYS B C 1
ATOM 2200 O O . LYS B 1 36 ? -8.578 27.25 17.25 1 57.31 36 LYS B O 1
ATOM 2205 N N . ARG B 1 37 ? -10.422 27.516 18.562 1 58.41 37 ARG B N 1
ATOM 2206 C CA . ARG B 1 37 ? -10.914 26.172 18.281 1 58.41 37 ARG B CA 1
ATOM 2207 C C . ARG B 1 37 ? -11.297 26.031 16.812 1 58.41 37 ARG B C 1
ATOM 2209 O O . ARG B 1 37 ? -11.055 24.984 16.203 1 58.41 37 ARG B O 1
ATOM 2216 N N . GLY B 1 38 ? -11.836 27.141 16.406 1 61.56 38 GLY B N 1
ATOM 2217 C CA . GLY B 1 38 ? -12.18 27.141 14.992 1 61.56 38 GLY B CA 1
ATOM 2218 C C . GLY B 1 38 ? -10.969 27.031 14.086 1 61.56 38 GLY B C 1
ATOM 2219 O O . GLY B 1 38 ? -10.969 26.266 13.125 1 61.56 38 GLY B O 1
ATOM 2220 N N . ALA B 1 39 ? -10 27.828 14.484 1 64.12 39 ALA B N 1
ATOM 2221 C CA . ALA B 1 39 ? -8.781 27.828 13.68 1 64.12 39 ALA B CA 1
ATOM 2222 C C . ALA B 1 39 ? -8.055 26.5 13.781 1 64.12 39 ALA B C 1
ATOM 2224 O O . ALA B 1 39 ? -7.551 25.984 12.789 1 64.12 39 ALA B O 1
ATOM 2225 N N . ALA B 1 40 ? -8.094 26 14.961 1 65.5 40 ALA B N 1
ATOM 2226 C CA . ALA B 1 40 ? -7.457 24.688 15.156 1 65.5 40 ALA B CA 1
ATOM 2227 C C . ALA B 1 40 ? -8.227 23.594 14.422 1 65.5 40 ALA B C 1
ATOM 2229 O O . ALA B 1 40 ? -7.629 22.719 13.789 1 65.5 40 ALA B O 1
ATOM 2230 N N . ALA B 1 41 ? -9.469 23.719 14.555 1 66.56 41 ALA B N 1
ATOM 2231 C CA . ALA B 1 41 ? -10.305 22.734 13.867 1 66.56 41 ALA B CA 1
ATOM 2232 C C . ALA B 1 41 ? -10.117 22.812 12.352 1 66.56 41 ALA B C 1
ATOM 2234 O O . ALA B 1 41 ? -10.055 21.781 11.68 1 66.56 41 ALA B O 1
ATOM 2235 N N . ALA B 1 42 ? -9.969 24.016 11.898 1 68.69 42 ALA B N 1
ATOM 2236 C CA . ALA B 1 42 ? -9.766 24.203 10.469 1 68.69 42 ALA B CA 1
ATOM 2237 C C . ALA B 1 42 ? -8.414 23.641 10.031 1 68.69 42 ALA B C 1
ATOM 2239 O O . ALA B 1 42 ? -8.297 23.047 8.953 1 68.69 42 ALA B O 1
ATOM 2240 N N . ARG B 1 43 ? -7.539 23.875 10.867 1 67.81 43 ARG B N 1
ATOM 2241 C CA . ARG B 1 43 ? -6.211 23.359 10.547 1 67.81 43 ARG B CA 1
ATOM 2242 C C . ARG B 1 43 ? -6.188 21.844 10.57 1 67.81 43 ARG B C 1
ATOM 2244 O O . ARG B 1 43 ? -5.582 21.203 9.703 1 67.81 43 ARG B O 1
ATOM 2251 N N . ILE B 1 44 ? -6.82 21.266 11.492 1 66.5 44 ILE B N 1
ATOM 2252 C CA . ILE B 1 44 ? -6.914 19.812 11.578 1 66.5 44 ILE B CA 1
ATOM 2253 C C . ILE B 1 44 ? -7.637 19.266 10.344 1 66.5 44 ILE B C 1
ATOM 2255 O O . ILE B 1 44 ? -7.211 18.266 9.758 1 66.5 44 ILE B O 1
ATOM 2259 N N . ALA B 1 45 ? -8.586 19.984 10 1 69.12 45 ALA B N 1
ATOM 2260 C CA . ALA B 1 45 ? -9.352 19.562 8.828 1 69.12 45 ALA B CA 1
ATOM 2261 C C . ALA B 1 45 ? -8.5 19.641 7.566 1 69.12 45 ALA B C 1
ATOM 2263 O O . ALA B 1 45 ? -8.547 18.734 6.727 1 69.12 45 ALA B O 1
ATOM 2264 N N . ALA B 1 46 ? -7.777 20.672 7.438 1 70.81 46 ALA B N 1
ATOM 2265 C CA . ALA B 1 46 ? -6.934 20.828 6.254 1 70.81 46 ALA B CA 1
ATOM 2266 C C . ALA B 1 46 ? -5.848 19.766 6.203 1 70.81 46 ALA B C 1
ATOM 2268 O O . ALA B 1 46 ? -5.578 19.188 5.141 1 70.81 46 ALA B O 1
ATOM 2269 N N . LEU B 1 47 ? -5.332 19.531 7.348 1 69.31 47 LEU B N 1
ATOM 2270 C CA . LEU B 1 47 ? -4.293 18.516 7.418 1 69.31 47 LEU B CA 1
ATOM 2271 C C . LEU B 1 47 ? -4.875 17.125 7.156 1 69.31 47 LEU B C 1
ATOM 2273 O O . LEU B 1 47 ? -4.258 16.312 6.465 1 69.31 47 LEU B O 1
ATOM 2277 N N . SER B 1 48 ? -5.922 16.922 7.688 1 70.69 48 SER B N 1
ATOM 2278 C CA . SER B 1 48 ? -6.59 15.648 7.477 1 70.69 48 SER B CA 1
ATOM 2279 C C . SER B 1 48 ? -6.941 15.438 6.004 1 70.69 48 SER B C 1
ATOM 2281 O O . SER B 1 48 ? -6.766 14.344 5.465 1 70.69 48 SER B O 1
ATOM 2283 N N . ALA B 1 49 ? -7.316 16.5 5.375 1 73.5 49 ALA B N 1
ATOM 2284 C CA . ALA B 1 49 ? -7.656 16.406 3.957 1 73.5 49 ALA B CA 1
ATOM 2285 C C . ALA B 1 49 ? -6.422 16.078 3.117 1 73.5 49 ALA B C 1
ATOM 2287 O O . ALA B 1 49 ? -6.5 15.289 2.174 1 73.5 49 ALA B O 1
ATOM 2288 N N . GLN B 1 50 ? -5.438 16.672 3.449 1 72.12 50 GLN B N 1
ATOM 2289 C CA . GLN B 1 50 ? -4.195 16.391 2.734 1 72.12 50 GLN B CA 1
ATOM 2290 C C . GLN B 1 50 ? -3.75 14.953 2.941 1 72.12 50 GLN B C 1
ATOM 2292 O O . GLN B 1 50 ? -3.289 14.297 2.002 1 72.12 50 GLN B O 1
ATOM 2297 N N . LEU B 1 51 ? -3.875 14.555 4.137 1 70.88 51 LEU B N 1
ATOM 2298 C CA . LEU B 1 51 ? -3.514 13.18 4.453 1 70.88 51 LEU B CA 1
ATOM 2299 C C . LEU B 1 51 ? -4.391 12.195 3.686 1 70.88 51 LEU B C 1
ATOM 2301 O O . LEU B 1 51 ? -3.904 11.18 3.189 1 70.88 51 LEU B O 1
ATOM 2305 N N . LEU B 1 52 ? -5.559 12.539 3.535 1 76 52 LEU B N 1
ATOM 2306 C CA . LEU B 1 52 ? -6.492 11.672 2.824 1 76 52 LEU B CA 1
ATOM 2307 C C . LEU B 1 52 ? -6.152 11.602 1.34 1 76 52 LEU B C 1
ATOM 2309 O O . LEU B 1 52 ? -6.223 10.531 0.73 1 76 52 LEU B O 1
ATOM 2313 N N . ALA B 1 53 ? -5.805 12.711 0.852 1 78.25 53 ALA B N 1
ATOM 2314 C CA . ALA B 1 53 ? -5.441 12.75 -0.563 1 78.25 53 ALA B CA 1
ATOM 2315 C C . ALA B 1 53 ? -4.188 11.922 -0.828 1 78.25 53 ALA B C 1
ATOM 2317 O O . ALA B 1 53 ? -4.109 11.195 -1.823 1 78.25 53 ALA B O 1
ATOM 2318 N N . ALA B 1 54 ? -3.316 12.086 0.061 1 72.75 54 ALA B N 1
ATOM 2319 C CA . ALA B 1 54 ? -2.078 11.32 -0.065 1 72.75 54 ALA B CA 1
ATOM 2320 C C . ALA B 1 54 ? -2.338 9.828 0.079 1 72.75 54 ALA B C 1
ATOM 2322 O O . ALA B 1 54 ? -1.775 9.016 -0.663 1 72.75 54 ALA B O 1
ATOM 2323 N N . ASP B 1 55 ? -3.131 9.516 0.991 1 77.44 55 ASP B N 1
ATOM 2324 C CA . ASP B 1 55 ? -3.488 8.117 1.205 1 77.44 55 ASP B CA 1
ATOM 2325 C C . ASP B 1 55 ? -4.176 7.535 -0.026 1 77.44 55 ASP B C 1
ATOM 2327 O O . ASP B 1 55 ? -3.871 6.414 -0.439 1 77.44 55 ASP B O 1
ATOM 2331 N N . GLU B 1 56 ? -5.008 8.305 -0.606 1 83.44 56 GLU B N 1
ATOM 2332 C CA . GLU B 1 56 ? -5.734 7.824 -1.778 1 83.44 56 GLU B CA 1
ATOM 2333 C C . GLU B 1 56 ? -4.801 7.652 -2.975 1 83.44 56 GLU B C 1
ATOM 2335 O O . GLU B 1 56 ? -4.922 6.684 -3.729 1 83.44 56 GLU B O 1
ATOM 2340 N N . ALA B 1 57 ? -3.945 8.547 -3.131 1 80.06 57 ALA B N 1
ATOM 2341 C CA . ALA B 1 57 ? -2.963 8.43 -4.207 1 80.06 57 ALA B CA 1
ATOM 2342 C C . ALA B 1 57 ? -2.092 7.191 -4.027 1 80.06 57 ALA B C 1
ATOM 2344 O O . ALA B 1 57 ? -1.802 6.484 -4.996 1 80.06 57 ALA B O 1
ATOM 2345 N N . ALA B 1 58 ? -1.732 6.969 -2.816 1 79 58 ALA B N 1
ATOM 2346 C CA . ALA B 1 58 ? -0.93 5.789 -2.502 1 79 58 ALA B CA 1
ATOM 2347 C C . ALA B 1 58 ? -1.705 4.504 -2.789 1 79 58 ALA B C 1
ATOM 2349 O O . ALA B 1 58 ? -1.151 3.547 -3.336 1 79 58 ALA B O 1
ATOM 2350 N N . ARG B 1 59 ? -2.922 4.512 -2.463 1 83.75 59 ARG B N 1
ATOM 2351 C CA . ARG B 1 59 ? -3.777 3.352 -2.699 1 83.75 59 ARG B CA 1
ATOM 2352 C C . ARG B 1 59 ? -3.91 3.064 -4.191 1 83.75 59 ARG B C 1
ATOM 2354 O O . ARG B 1 59 ? -3.781 1.917 -4.621 1 83.75 59 ARG B O 1
ATOM 2361 N N . ARG B 1 60 ? -4.137 4.062 -4.91 1 84.19 60 ARG B N 1
ATOM 2362 C CA . ARG B 1 60 ? -4.289 3.904 -6.355 1 84.19 60 ARG B CA 1
ATOM 2363 C C . ARG B 1 60 ? -3 3.385 -6.984 1 84.19 60 ARG B C 1
ATOM 2365 O O . ARG B 1 60 ? -3.037 2.506 -7.848 1 84.19 60 ARG B O 1
ATOM 2372 N N . HIS B 1 61 ? -1.981 3.951 -6.547 1 80.75 61 HIS B N 1
ATOM 2373 C CA . HIS B 1 61 ? -0.685 3.521 -7.059 1 80.75 61 HIS B CA 1
ATOM 2374 C C . HIS B 1 61 ? -0.441 2.043 -6.766 1 80.75 61 HIS B C 1
ATOM 2376 O O . HIS B 1 61 ? -0.041 1.29 -7.656 1 80.75 61 HIS B O 1
ATOM 2382 N N . LEU B 1 62 ? -0.689 1.673 -5.617 1 83.69 62 LEU B N 1
ATOM 2383 C CA . LEU B 1 62 ? -0.457 0.291 -5.211 1 83.69 62 LEU B CA 1
ATOM 2384 C C . LEU B 1 62 ? -1.382 -0.66 -5.961 1 83.69 62 LEU B C 1
ATOM 2386 O O . LEU B 1 62 ? -0.961 -1.742 -6.379 1 83.69 62 LEU B O 1
ATOM 2390 N N . ALA B 1 63 ? -2.592 -0.293 -6.055 1 88.38 63 ALA B N 1
ATOM 2391 C CA . ALA B 1 63 ? -3.529 -1.115 -6.816 1 88.38 63 ALA B CA 1
ATOM 2392 C C . ALA B 1 63 ? -3.027 -1.346 -8.234 1 88.38 63 ALA B C 1
ATOM 2394 O O . ALA B 1 63 ? -3.145 -2.451 -8.773 1 88.38 63 ALA B O 1
ATOM 2395 N N . GLY B 1 64 ? -2.496 -0.337 -8.789 1 86.69 64 GLY B N 1
ATOM 2396 C CA . GLY B 1 64 ? -1.926 -0.457 -10.125 1 86.69 64 GLY B CA 1
ATOM 2397 C C . GLY B 1 64 ? -0.745 -1.407 -10.188 1 86.69 64 GLY B C 1
ATOM 2398 O O . GLY B 1 64 ? -0.642 -2.219 -11.109 1 86.69 64 GLY B O 1
ATOM 2399 N N . GLU B 1 65 ? 0.077 -1.302 -9.242 1 82.25 65 GLU B N 1
ATOM 2400 C CA . GLU B 1 65 ? 1.246 -2.174 -9.18 1 82.25 65 GLU B CA 1
ATOM 2401 C C . GLU B 1 65 ? 0.836 -3.633 -9.008 1 82.25 65 GLU B C 1
ATOM 2403 O O . GLU B 1 65 ? 1.425 -4.527 -9.617 1 82.25 65 GLU B O 1
ATOM 2408 N N . LEU B 1 66 ? -0.101 -3.816 -8.164 1 89.94 66 LEU B N 1
ATOM 2409 C CA . LEU B 1 66 ? -0.604 -5.168 -7.938 1 89.94 66 LEU B CA 1
ATOM 2410 C C . LEU B 1 66 ? -1.246 -5.727 -9.203 1 89.94 66 LEU B C 1
ATOM 2412 O O . LEU B 1 66 ? -1.011 -6.879 -9.57 1 89.94 66 LEU B O 1
ATOM 2416 N N . HIS B 1 67 ? -2.002 -4.887 -9.875 1 89.31 67 HIS B N 1
ATOM 2417 C CA . HIS B 1 67 ? -2.695 -5.316 -11.086 1 89.31 67 HIS B CA 1
ATOM 2418 C C . HIS B 1 67 ? -1.71 -5.59 -12.219 1 89.31 67 HIS B C 1
ATOM 2420 O O . HIS B 1 67 ? -1.637 -6.711 -12.727 1 89.31 67 HIS B O 1
ATOM 2426 N N . ASP B 1 68 ? -0.883 -4.684 -12.562 1 85.94 68 ASP B N 1
ATOM 2427 C CA . ASP B 1 68 ? -0.004 -4.762 -13.719 1 85.94 68 ASP B CA 1
ATOM 2428 C C . ASP B 1 68 ? 1.215 -5.633 -13.43 1 85.94 68 ASP B C 1
ATOM 2430 O O . ASP B 1 68 ? 1.697 -6.352 -14.312 1 85.94 68 ASP B O 1
ATOM 2434 N N . GLY B 1 69 ? 1.71 -5.598 -12.312 1 85.75 69 GLY B N 1
ATOM 2435 C CA . GLY B 1 69 ? 2.898 -6.367 -11.977 1 85.75 69 GLY B CA 1
ATOM 2436 C C . GLY B 1 69 ? 2.588 -7.797 -11.57 1 85.75 69 GLY B C 1
ATOM 2437 O O . GLY B 1 69 ? 2.701 -8.719 -12.383 1 85.75 69 GLY B O 1
ATOM 2438 N N . LEU B 1 70 ? 1.985 -7.91 -10.453 1 90.19 70 LEU B N 1
ATOM 2439 C CA . LEU B 1 70 ? 1.741 -9.227 -9.875 1 90.19 70 LEU B CA 1
ATOM 2440 C C . LEU B 1 70 ? 0.596 -9.938 -10.594 1 90.19 70 LEU B C 1
ATOM 2442 O O . LEU B 1 70 ? 0.663 -11.141 -10.836 1 90.19 70 LEU B O 1
ATOM 2446 N N . GLY B 1 71 ? -0.416 -9.195 -10.984 1 92.56 71 GLY B N 1
ATOM 2447 C CA . GLY B 1 71 ? -1.56 -9.773 -11.672 1 92.56 71 GLY B CA 1
ATOM 2448 C C . GLY B 1 71 ? -1.195 -10.438 -12.984 1 92.56 71 GLY B C 1
ATOM 2449 O O . GLY B 1 71 ? -1.665 -11.531 -13.289 1 92.56 71 GLY B O 1
ATOM 2450 N N . ALA B 1 72 ? -0.372 -9.82 -13.773 1 92.19 72 ALA B N 1
ATOM 2451 C CA . ALA B 1 72 ? 0.065 -10.375 -15.055 1 92.19 72 ALA B CA 1
ATOM 2452 C C . ALA B 1 72 ? 0.84 -11.672 -14.859 1 92.19 72 ALA B C 1
ATOM 2454 O O . ALA B 1 72 ? 0.635 -12.641 -15.586 1 92.19 72 ALA B O 1
ATOM 2455 N N . GLU B 1 73 ? 1.682 -11.703 -13.883 1 92.94 73 GLU B N 1
ATOM 2456 C CA . GLU B 1 73 ? 2.488 -12.891 -13.617 1 92.94 73 GLU B CA 1
ATOM 2457 C C . GLU B 1 73 ? 1.623 -14.047 -13.133 1 92.94 73 GLU B C 1
ATOM 2459 O O . GLU B 1 73 ? 1.84 -15.195 -13.516 1 92.94 73 GLU B O 1
ATOM 2464 N N . LEU B 1 74 ? 0.696 -13.773 -12.289 1 95.62 74 LEU B N 1
ATOM 2465 C CA . LEU B 1 74 ? -0.21 -14.797 -11.789 1 95.62 74 LEU B CA 1
ATOM 2466 C C . LEU B 1 74 ? -1.065 -15.367 -12.914 1 95.62 74 LEU B C 1
ATOM 2468 O O . LEU B 1 74 ? -1.289 -16.578 -12.984 1 95.62 74 LEU B O 1
ATOM 2472 N N . THR B 1 75 ? -1.539 -14.5 -13.805 1 94.75 75 THR B N 1
ATOM 2473 C CA . THR B 1 75 ? -2.316 -14.93 -14.961 1 94.75 75 THR B CA 1
ATOM 2474 C C . THR B 1 75 ? -1.484 -15.844 -15.859 1 94.75 75 THR B C 1
ATOM 2476 O O . THR B 1 75 ? -1.957 -16.891 -16.297 1 94.75 75 THR B O 1
ATOM 2479 N N . ALA B 1 76 ? -0.279 -15.438 -16.109 1 94 76 ALA B N 1
ATOM 2480 C CA . ALA B 1 76 ? 0.631 -16.25 -16.906 1 94 76 ALA B CA 1
ATOM 2481 C C . ALA B 1 76 ? 0.846 -17.625 -16.266 1 94 76 ALA B C 1
ATOM 2483 O O . ALA B 1 76 ? 0.842 -18.641 -16.953 1 94 76 ALA B O 1
ATOM 2484 N N . ALA B 1 77 ? 1.048 -17.656 -15.016 1 94.69 77 ALA B N 1
ATOM 2485 C CA . ALA B 1 77 ? 1.257 -18.906 -14.297 1 94.69 77 ALA B CA 1
ATOM 2486 C C . ALA B 1 77 ? 0.03 -19.812 -14.398 1 94.69 77 ALA B C 1
ATOM 2488 O O . ALA B 1 77 ? 0.156 -21.031 -14.594 1 94.69 77 ALA B O 1
ATOM 2489 N N . ARG B 1 78 ? -1.122 -19.234 -14.234 1 94.81 78 ARG B N 1
ATOM 2490 C CA . ARG B 1 78 ? -2.363 -20 -14.336 1 94.81 78 ARG B CA 1
ATOM 2491 C C . ARG B 1 78 ? -2.523 -20.609 -15.727 1 94.81 78 ARG B C 1
ATOM 2493 O O . ARG B 1 78 ? -2.906 -21.766 -15.852 1 94.81 78 ARG B O 1
ATOM 2500 N N . PHE B 1 79 ? -2.227 -19.828 -16.719 1 93.62 79 PHE B N 1
ATOM 2501 C CA . PHE B 1 79 ? -2.316 -20.312 -18.094 1 93.62 79 PHE B CA 1
ATOM 2502 C C . PHE B 1 79 ? -1.319 -21.438 -18.344 1 93.62 79 PHE B C 1
ATOM 2504 O O . PHE B 1 79 ? -1.661 -22.453 -18.938 1 93.62 79 PHE B O 1
ATOM 2511 N N . ALA B 1 80 ? -0.119 -21.25 -17.891 1 93.38 80 ALA B N 1
ATOM 2512 C CA . ALA B 1 80 ? 0.909 -22.281 -18.062 1 93.38 80 ALA B CA 1
ATOM 2513 C C . ALA B 1 80 ? 0.526 -23.562 -17.328 1 93.38 80 ALA B C 1
ATOM 2515 O O . ALA B 1 80 ? 0.71 -24.656 -17.859 1 93.38 80 ALA B O 1
ATOM 2516 N N . LEU B 1 81 ? -0.007 -23.453 -16.188 1 93.62 81 LEU B N 1
ATOM 2517 C CA . LEU B 1 81 ? -0.414 -24.625 -15.422 1 93.62 81 LEU B CA 1
ATOM 2518 C C . LEU B 1 81 ? -1.567 -25.359 -16.109 1 93.62 81 LEU B C 1
ATOM 2520 O O . LEU B 1 81 ? -1.604 -26.578 -16.125 1 93.62 81 LEU B O 1
ATOM 2524 N N . ALA B 1 82 ? -2.471 -24.594 -16.625 1 93.12 82 ALA B N 1
ATOM 2525 C CA . ALA B 1 82 ? -3.568 -25.188 -17.375 1 93.12 82 ALA B CA 1
ATOM 2526 C C . ALA B 1 82 ? -3.041 -25.984 -18.578 1 93.12 82 ALA B C 1
ATOM 2528 O O . ALA B 1 82 ? -3.578 -27.031 -18.906 1 93.12 82 ALA B O 1
ATOM 2529 N N . ASN B 1 83 ? -2.029 -25.531 -19.172 1 91.75 83 ASN B N 1
ATOM 2530 C CA . ASN B 1 83 ? -1.408 -26.234 -20.297 1 91.75 83 ASN B CA 1
ATOM 2531 C C . ASN B 1 83 ? -0.761 -27.531 -19.844 1 91.75 83 ASN B C 1
ATOM 2533 O O . ASN B 1 83 ? -0.781 -28.531 -20.578 1 91.75 83 ASN B O 1
ATOM 2537 N N . VAL B 1 84 ? -0.214 -27.531 -18.688 1 91.06 84 VAL B N 1
ATOM 2538 C CA . VAL B 1 84 ? 0.326 -28.781 -18.141 1 91.06 84 VAL B CA 1
ATOM 2539 C C . VAL B 1 84 ? -0.78 -29.828 -18.062 1 91.06 84 VAL B C 1
ATOM 2541 O O . VAL B 1 84 ? -0.592 -30.969 -18.469 1 91.06 84 VAL B O 1
ATOM 2544 N N . GLN B 1 85 ? -1.873 -29.359 -17.516 1 87.75 85 GLN B N 1
ATOM 2545 C CA . GLN B 1 85 ? -3.012 -30.25 -17.375 1 87.75 85 GLN B CA 1
ATOM 2546 C C . GLN B 1 85 ? -3.451 -30.797 -18.734 1 87.75 85 GLN B C 1
ATOM 2548 O O . GLN B 1 85 ? -3.775 -31.984 -18.859 1 87.75 85 GLN B O 1
ATOM 2553 N N . THR B 1 86 ? -3.355 -30.031 -19.781 1 88.69 86 THR B N 1
ATOM 2554 C CA . THR B 1 86 ? -3.787 -30.391 -21.125 1 88.69 86 THR B CA 1
ATOM 2555 C C . THR B 1 86 ? -2.846 -31.422 -21.734 1 88.69 86 THR B C 1
ATOM 2557 O O . THR B 1 86 ? -3.285 -32.312 -22.453 1 88.69 86 THR B O 1
ATOM 2560 N N . TRP B 1 87 ? -1.567 -31.391 -21.359 1 87.62 87 TRP B N 1
ATOM 2561 C CA . TRP B 1 87 ? -0.568 -32.25 -21.984 1 87.62 87 TRP B CA 1
ATOM 2562 C C . TRP B 1 87 ? -0.334 -33.531 -21.172 1 87.62 87 TRP B C 1
ATOM 2564 O O . TRP B 1 87 ? 0.342 -34.438 -21.625 1 87.62 87 TRP B O 1
ATOM 2574 N N . LEU B 1 88 ? -0.897 -33.5 -20.016 1 86.5 88 LEU B N 1
ATOM 2575 C CA . LEU B 1 88 ? -0.681 -34.688 -19.172 1 86.5 88 LEU B CA 1
ATOM 2576 C C . LEU B 1 88 ? -1.305 -35.938 -19.781 1 86.5 88 LEU B C 1
ATOM 2578 O O . LEU B 1 88 ? -2.467 -35.906 -20.188 1 86.5 88 LEU B O 1
ATOM 2582 N N . PRO B 1 89 ? -0.548 -36.969 -19.812 1 82.31 89 PRO B N 1
ATOM 2583 C CA . PRO B 1 89 ? -1.088 -38.219 -20.359 1 82.31 89 PRO B CA 1
ATOM 2584 C C . PRO B 1 89 ? -2.254 -38.75 -19.547 1 82.31 89 PRO B C 1
ATOM 2586 O O . PRO B 1 89 ? -2.33 -38.531 -18.328 1 82.31 89 PRO B O 1
ATOM 2589 N N . ALA B 1 90 ? -3.111 -39.5 -20.188 1 83.12 90 ALA B N 1
ATOM 2590 C CA . ALA B 1 90 ? -4.285 -40.062 -19.547 1 83.12 90 ALA B CA 1
ATOM 2591 C C . ALA B 1 90 ? -3.881 -41.062 -18.469 1 83.12 90 ALA B C 1
ATOM 2593 O O . ALA B 1 90 ? -4.602 -41.25 -17.484 1 83.12 90 ALA B O 1
ATOM 2594 N N . ASP B 1 91 ? -2.674 -41.688 -18.609 1 83.56 91 ASP B N 1
ATOM 2595 C CA . ASP B 1 91 ? -2.23 -42.688 -17.656 1 83.56 91 ASP B CA 1
ATOM 2596 C C . ASP B 1 91 ? -1.228 -42.125 -16.672 1 83.56 91 ASP B C 1
ATOM 2598 O O . ASP B 1 91 ? -0.419 -42.844 -16.094 1 83.56 91 ASP B O 1
ATOM 2602 N N . ALA B 1 92 ? -1.323 -40.844 -16.578 1 86.5 92 ALA B N 1
ATOM 2603 C CA . ALA B 1 92 ? -0.423 -40.219 -15.625 1 86.5 92 ALA B CA 1
ATOM 2604 C C . ALA B 1 92 ? -0.665 -40.75 -14.219 1 86.5 92 ALA B C 1
ATOM 2606 O O . ALA B 1 92 ? -1.806 -41.031 -13.836 1 86.5 92 ALA B O 1
ATOM 2607 N N . PRO B 1 93 ? 0.359 -40.875 -13.43 1 88.69 93 PRO B N 1
ATOM 2608 C CA . PRO B 1 93 ? 0.215 -41.375 -12.055 1 88.69 93 PRO B CA 1
ATOM 2609 C C . PRO B 1 93 ? -0.697 -40.5 -11.211 1 88.69 93 PRO B C 1
ATOM 2611 O O . PRO B 1 93 ? -0.735 -39.281 -11.398 1 88.69 93 PRO B O 1
ATOM 2614 N N . ASP B 1 94 ? -1.362 -41.094 -10.234 1 90.38 94 ASP B N 1
ATOM 2615 C CA . ASP B 1 94 ? -2.289 -40.375 -9.352 1 90.38 94 ASP B CA 1
ATOM 2616 C C . ASP B 1 94 ? -1.58 -39.281 -8.578 1 90.38 94 ASP B C 1
ATOM 2618 O O . ASP B 1 94 ? -2.158 -38.219 -8.328 1 90.38 94 ASP B O 1
ATOM 2622 N N . GLY B 1 95 ? -0.368 -39.594 -8.242 1 88.62 95 GLY B N 1
ATOM 2623 C CA . GLY B 1 95 ? 0.409 -38.625 -7.52 1 88.62 95 GLY B CA 1
ATOM 2624 C C . GLY B 1 95 ? 0.595 -37.312 -8.297 1 88.62 95 GLY B C 1
ATOM 2625 O O . GLY B 1 95 ? 0.53 -36.219 -7.727 1 88.62 95 GLY B O 1
ATOM 2626 N N . CYS B 1 96 ? 0.774 -37.469 -9.602 1 89.38 96 CYS B N 1
ATOM 2627 C CA . CYS B 1 96 ? 0.945 -36.312 -10.469 1 89.38 96 CYS B CA 1
ATOM 2628 C C . CYS B 1 96 ? -0.347 -35.5 -10.562 1 89.38 96 CYS B C 1
ATOM 2630 O O . CYS B 1 96 ? -0.328 -34.281 -10.469 1 89.38 96 CYS B O 1
ATOM 2632 N N . LEU B 1 97 ? -1.421 -36.156 -10.68 1 90.62 97 LEU B N 1
ATOM 2633 C CA . LEU B 1 97 ? -2.725 -35.531 -10.797 1 90.62 97 LEU B CA 1
ATOM 2634 C C . LEU B 1 97 ? -3.07 -34.75 -9.516 1 90.62 97 LEU B C 1
ATOM 2636 O O . LEU B 1 97 ? -3.562 -33.625 -9.578 1 90.62 97 LEU B O 1
ATOM 2640 N N . ARG B 1 98 ? -2.82 -35.344 -8.398 1 92.94 98 ARG B N 1
ATOM 2641 C CA . ARG B 1 98 ? -3.092 -34.688 -7.121 1 92.94 98 ARG B CA 1
ATOM 2642 C C . ARG B 1 98 ? -2.211 -33.469 -6.934 1 92.94 98 ARG B C 1
ATOM 2644 O O . ARG B 1 98 ? -2.676 -32.438 -6.453 1 92.94 98 ARG B O 1
ATOM 2651 N N . ALA B 1 99 ? -0.958 -33.625 -7.32 1 92.25 99 ALA B N 1
ATOM 2652 C CA . ALA B 1 99 ? -0.036 -32.5 -7.207 1 92.25 99 ALA B CA 1
ATOM 2653 C C . ALA B 1 99 ? -0.486 -31.344 -8.086 1 92.25 99 ALA B C 1
ATOM 2655 O O . ALA B 1 99 ? -0.406 -30.188 -7.672 1 92.25 99 ALA B O 1
ATOM 2656 N N . LEU B 1 100 ? -0.942 -31.656 -9.211 1 93.25 100 LEU B N 1
ATOM 2657 C CA . LEU B 1 100 ? -1.406 -30.641 -10.141 1 93.25 100 LEU B CA 1
ATOM 2658 C C . LEU B 1 100 ? -2.639 -29.922 -9.594 1 93.25 100 LEU B C 1
ATOM 2660 O O . LEU B 1 100 ? -2.746 -28.703 -9.688 1 93.25 100 LEU B O 1
ATOM 2664 N N . GLU B 1 101 ? -3.525 -30.656 -9.023 1 94.44 101 GLU B N 1
ATOM 2665 C CA . GLU B 1 101 ? -4.723 -30.078 -8.422 1 94.44 101 GLU B CA 1
ATOM 2666 C C . GLU B 1 101 ? -4.363 -29.141 -7.27 1 94.44 101 GLU B C 1
ATOM 2668 O O . GLU B 1 101 ? -4.934 -28.047 -7.145 1 94.44 101 GLU B O 1
ATOM 2673 N N . LEU B 1 102 ? -3.438 -29.562 -6.488 1 94.5 102 LEU B N 1
ATOM 2674 C CA . LEU B 1 102 ? -2.996 -28.734 -5.367 1 94.5 102 LEU B CA 1
ATOM 2675 C C . LEU B 1 102 ? -2.326 -27.453 -5.859 1 94.5 102 LEU B C 1
ATOM 2677 O O . LEU B 1 102 ? -2.521 -26.391 -5.281 1 94.5 102 LEU B O 1
ATOM 2681 N N . ALA B 1 103 ? -1.547 -27.594 -6.922 1 94.38 103 ALA B N 1
ATOM 2682 C CA . ALA B 1 103 ? -0.899 -26.422 -7.508 1 94.38 103 ALA B CA 1
ATOM 2683 C C . ALA B 1 103 ? -1.933 -25.438 -8.039 1 94.38 103 ALA B C 1
ATOM 2685 O O . ALA B 1 103 ? -1.8 -24.234 -7.84 1 94.38 103 ALA B O 1
ATOM 2686 N N . GLN B 1 104 ? -2.92 -25.969 -8.656 1 95.19 104 GLN B N 1
ATOM 2687 C CA . GLN B 1 104 ? -3.988 -25.125 -9.188 1 95.19 104 GLN B CA 1
ATOM 2688 C C . GLN B 1 104 ? -4.738 -24.422 -8.062 1 95.19 104 GLN B C 1
ATOM 2690 O O . GLN B 1 104 ? -5.008 -23.219 -8.148 1 95.19 104 GLN B O 1
ATOM 2695 N N . GLN B 1 105 ? -5.023 -25.141 -7.051 1 95.31 105 GLN B N 1
ATOM 2696 C CA . GLN B 1 105 ? -5.742 -24.562 -5.918 1 95.31 105 GLN B CA 1
ATOM 2697 C C . GLN B 1 105 ? -4.922 -23.453 -5.254 1 95.31 105 GLN B C 1
ATOM 2699 O O . GLN B 1 105 ? -5.453 -22.391 -4.918 1 95.31 105 GLN B O 1
ATOM 2704 N N . ALA B 1 106 ? -3.682 -23.734 -5.094 1 94.75 106 ALA B N 1
ATOM 2705 C CA . ALA B 1 106 ? -2.801 -22.75 -4.469 1 94.75 106 ALA B CA 1
ATOM 2706 C C . ALA B 1 106 ?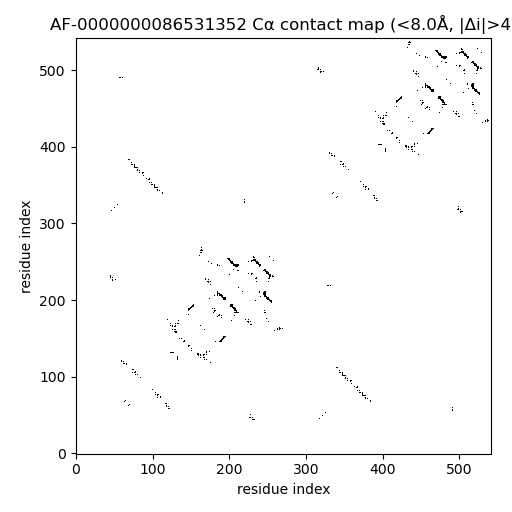 -2.67 -21.5 -5.336 1 94.75 106 ALA B C 1
ATOM 2708 O O . ALA B 1 106 ? -2.662 -20.375 -4.828 1 94.75 106 ALA B O 1
ATOM 2709 N N . LEU B 1 107 ? -2.549 -21.703 -6.582 1 95.31 107 LEU B N 1
ATOM 2710 C CA . LEU B 1 107 ? -2.436 -20.578 -7.504 1 95.31 107 LEU B CA 1
ATOM 2711 C C . LEU B 1 107 ? -3.732 -19.766 -7.547 1 95.31 107 LEU B C 1
ATOM 2713 O O . LEU B 1 107 ? -3.707 -18.547 -7.605 1 95.31 107 LEU B O 1
ATOM 2717 N N . ASP B 1 108 ? -4.828 -20.438 -7.516 1 94.56 108 ASP B N 1
ATOM 2718 C CA . ASP B 1 108 ? -6.121 -19.75 -7.449 1 94.56 108 ASP B CA 1
ATOM 2719 C C . ASP B 1 108 ? -6.242 -18.938 -6.168 1 94.56 108 ASP B C 1
ATOM 2721 O O . ASP B 1 108 ? -6.727 -17.797 -6.195 1 94.56 108 ASP B O 1
ATOM 2725 N N . ALA B 1 109 ? -5.766 -19.484 -5.148 1 93.19 109 ALA B N 1
ATOM 2726 C CA . ALA B 1 109 ? -5.793 -18.781 -3.873 1 93.19 109 ALA B CA 1
ATOM 2727 C C . ALA B 1 109 ? -4.906 -17.531 -3.92 1 93.19 109 ALA B C 1
ATOM 2729 O O . ALA B 1 109 ? -5.273 -16.484 -3.393 1 93.19 109 ALA B O 1
ATOM 2730 N N . ALA B 1 110 ? -3.762 -17.656 -4.52 1 94 110 ALA B N 1
ATOM 2731 C CA . ALA B 1 110 ? -2.865 -16.516 -4.676 1 94 110 ALA B CA 1
ATOM 2732 C C . ALA B 1 110 ? -3.51 -15.422 -5.527 1 94 110 ALA B C 1
ATOM 2734 O O . ALA B 1 110 ? -3.424 -14.242 -5.199 1 94 110 ALA B O 1
ATOM 2735 N N . THR B 1 111 ? -4.156 -15.797 -6.562 1 94.06 111 THR B N 1
ATOM 2736 C CA . THR B 1 111 ? -4.836 -14.867 -7.453 1 94.06 111 THR B CA 1
ATOM 2737 C C . THR B 1 111 ? -5.977 -14.156 -6.73 1 94.06 111 THR B C 1
ATOM 2739 O O . THR B 1 111 ? -6.145 -12.945 -6.863 1 94.06 111 THR B O 1
ATOM 2742 N N . ASP B 1 112 ? -6.68 -14.93 -5.961 1 90.44 112 ASP B N 1
ATOM 2743 C CA . ASP B 1 112 ? -7.777 -14.352 -5.191 1 90.44 112 ASP B CA 1
ATOM 2744 C C . ASP B 1 112 ? -7.258 -13.367 -4.148 1 90.44 112 ASP B C 1
ATOM 2746 O O . ASP B 1 112 ? -7.855 -12.312 -3.932 1 90.44 112 ASP B O 1
ATOM 2750 N N . ALA B 1 113 ? -6.184 -13.75 -3.561 1 89.56 113 ALA B N 1
ATOM 2751 C CA . ALA B 1 113 ? -5.574 -12.859 -2.578 1 89.56 113 ALA B CA 1
ATOM 2752 C C . ALA B 1 113 ? -5.141 -11.547 -3.223 1 89.56 113 ALA B C 1
ATOM 2754 O O . ALA B 1 113 ? -5.371 -10.469 -2.668 1 89.56 113 ALA B O 1
ATOM 2755 N N . ASN B 1 114 ? -4.523 -11.609 -4.309 1 93.12 114 ASN B N 1
ATOM 2756 C CA . ASN B 1 114 ? -4.125 -10.422 -5.047 1 93.12 114 ASN B CA 1
ATOM 2757 C C . ASN B 1 114 ? -5.332 -9.562 -5.422 1 93.12 114 ASN B C 1
ATOM 2759 O O . ASN B 1 114 ? -5.309 -8.344 -5.262 1 93.12 114 ASN B O 1
ATOM 2763 N N . ARG B 1 115 ? -6.395 -10.164 -5.906 1 88.5 115 ARG B N 1
ATOM 2764 C CA . ARG B 1 115 ? -7.613 -9.453 -6.289 1 88.5 115 ARG B CA 1
ATOM 2765 C C . ARG B 1 115 ? -8.234 -8.734 -5.094 1 88.5 115 ARG B C 1
ATOM 2767 O O . ARG B 1 115 ? -8.727 -7.617 -5.219 1 88.5 115 ARG B O 1
ATOM 2774 N N . ARG B 1 116 ? -8.188 -9.391 -4.031 1 86.38 116 ARG B N 1
ATOM 2775 C CA . ARG B 1 116 ? -8.719 -8.773 -2.818 1 86.38 116 ARG B CA 1
ATOM 2776 C C . ARG B 1 116 ? -7.926 -7.527 -2.447 1 86.38 116 ARG B C 1
ATOM 2778 O O . ARG B 1 116 ? -8.508 -6.504 -2.08 1 86.38 116 ARG B O 1
ATOM 2785 N N . LEU B 1 117 ? -6.637 -7.66 -2.512 1 88.19 117 LEU B N 1
ATOM 2786 C CA . LEU B 1 117 ? -5.777 -6.52 -2.203 1 88.19 117 LEU B CA 1
ATOM 2787 C C . LEU B 1 117 ? -6.062 -5.355 -3.146 1 88.19 117 LEU B C 1
ATOM 2789 O O . LEU B 1 117 ? -6.082 -4.195 -2.721 1 88.19 117 LEU B O 1
ATOM 2793 N N . ILE B 1 118 ? -6.262 -5.648 -4.367 1 89.38 118 ILE B N 1
ATOM 2794 C CA . ILE B 1 118 ? -6.559 -4.625 -5.363 1 89.38 118 ILE B CA 1
ATOM 2795 C C . ILE B 1 118 ? -7.914 -3.988 -5.062 1 89.38 118 ILE B C 1
ATOM 2797 O O . ILE B 1 118 ? -8.039 -2.762 -5.039 1 89.38 118 ILE B O 1
ATOM 2801 N N . ASP B 1 119 ? -8.852 -4.801 -4.805 1 85.31 119 ASP B N 1
ATOM 2802 C CA . ASP B 1 119 ? -10.211 -4.336 -4.562 1 85.31 119 ASP B CA 1
ATOM 2803 C C . ASP B 1 119 ? -10.273 -3.428 -3.336 1 85.31 119 ASP B C 1
ATOM 2805 O O . ASP B 1 119 ? -11.031 -2.459 -3.311 1 85.31 119 ASP B O 1
ATOM 2809 N N . GLU B 1 120 ? -9.547 -3.736 -2.373 1 84.19 120 GLU B N 1
ATOM 2810 C CA . GLU B 1 120 ? -9.508 -2.943 -1.149 1 84.19 120 GLU B CA 1
ATOM 2811 C C . GLU B 1 120 ? -8.859 -1.584 -1.391 1 84.19 120 GLU B C 1
ATOM 2813 O O . GLU B 1 120 ? -9.016 -0.663 -0.587 1 84.19 120 GLU B O 1
ATOM 2818 N N . ARG B 1 121 ? -8.219 -1.485 -2.492 1 86.38 121 ARG B N 1
ATOM 2819 C CA . ARG B 1 121 ? -7.418 -0.283 -2.703 1 86.38 121 ARG B CA 1
ATOM 2820 C C . ARG B 1 121 ? -7.91 0.497 -3.918 1 86.38 121 ARG B C 1
ATOM 2822 O O . ARG B 1 121 ? -7.629 1.689 -4.051 1 86.38 121 ARG B O 1
ATOM 2829 N N . ASP B 1 122 ? -8.57 -0.13 -4.742 1 84.5 122 ASP B N 1
ATOM 2830 C CA . ASP B 1 122 ? -9.039 0.508 -5.969 1 84.5 122 ASP B CA 1
ATOM 2831 C C . ASP B 1 122 ? -10.055 1.604 -5.664 1 84.5 122 ASP B C 1
ATOM 2833 O O . ASP B 1 122 ? -10.758 1.541 -4.652 1 84.5 122 ASP B O 1
ATOM 2837 N N . THR B 1 123 ? -10.047 2.572 -6.551 1 80.88 123 THR B N 1
ATOM 2838 C CA . THR B 1 123 ? -11.008 3.658 -6.43 1 80.88 123 THR B CA 1
ATOM 2839 C C . THR B 1 123 ? -12.422 3.168 -6.75 1 80.88 123 THR B C 1
ATOM 2841 O O . THR B 1 123 ? -12.656 2.584 -7.809 1 80.88 123 THR B O 1
ATOM 2844 N N . PRO B 1 124 ? -13.281 3.439 -5.777 1 85.88 124 PRO B N 1
ATOM 2845 C CA . PRO B 1 124 ? -14.656 3.004 -6.047 1 85.88 124 PRO B CA 1
ATOM 2846 C C . PRO B 1 124 ? -15.328 3.822 -7.145 1 85.88 124 PRO B C 1
ATOM 2848 O O . PRO B 1 124 ? -15.047 5.012 -7.297 1 85.88 124 PRO B O 1
ATOM 2851 N N . ALA B 1 125 ? -16.109 3.158 -7.918 1 85.25 125 ALA B N 1
ATOM 2852 C CA . ALA B 1 125 ? -16.953 3.865 -8.867 1 85.25 125 ALA B CA 1
ATOM 2853 C C . ALA B 1 125 ? -18.094 4.594 -8.148 1 85.25 125 ALA B C 1
ATOM 2855 O O . ALA B 1 125 ? -19.094 3.977 -7.77 1 85.25 125 ALA B O 1
ATOM 2856 N N . LEU B 1 126 ? -17.938 5.906 -8.055 1 89.06 126 LEU B N 1
ATOM 2857 C CA . LEU B 1 126 ? -18.906 6.668 -7.289 1 89.06 126 LEU B CA 1
ATOM 2858 C C . LEU B 1 126 ? -19.969 7.273 -8.203 1 89.06 126 LEU B C 1
ATOM 2860 O O . LEU B 1 126 ? -20.766 8.117 -7.781 1 89.06 126 LEU B O 1
ATOM 2864 N N . ASP B 1 127 ? -19.938 6.754 -9.414 1 86.88 127 ASP B N 1
ATOM 2865 C CA . ASP B 1 127 ? -20.891 7.27 -10.398 1 86.88 127 ASP B CA 1
ATOM 2866 C C . ASP B 1 127 ? -22.328 6.996 -9.977 1 86.88 127 ASP B C 1
ATOM 2868 O O . ASP B 1 127 ? -23.219 7.805 -10.234 1 86.88 127 ASP B O 1
ATOM 2872 N N . ALA B 1 128 ? -22.625 5.941 -9.352 1 88.38 128 ALA B N 1
ATOM 2873 C CA . ALA B 1 128 ? -23.953 5.582 -8.875 1 88.38 128 ALA B CA 1
ATOM 2874 C C . ALA B 1 128 ? -24.266 6.266 -7.547 1 88.38 128 ALA B C 1
ATOM 2876 O O . ALA B 1 128 ? -25.312 6.004 -6.941 1 88.38 128 ALA B O 1
ATOM 2877 N N . GLY B 1 129 ? -23.375 7.113 -7.137 1 92.81 129 GLY B N 1
ATOM 2878 C CA . GLY B 1 129 ? -23.547 7.734 -5.832 1 92.81 129 GLY B CA 1
ATOM 2879 C C . GLY B 1 129 ? -22.938 6.918 -4.703 1 92.81 129 GLY B C 1
ATOM 2880 O O . GLY B 1 129 ? -22.609 5.746 -4.887 1 92.81 129 GLY B O 1
ATOM 2881 N N . LEU B 1 130 ? -22.891 7.555 -3.566 1 95.25 130 LEU B N 1
ATOM 2882 C CA . LEU B 1 130 ? -22.266 6.922 -2.412 1 95.25 130 LEU B CA 1
ATOM 2883 C C . LEU B 1 130 ? -23.016 5.656 -2.01 1 95.25 130 LEU B C 1
ATOM 2885 O O . LEU B 1 130 ? -22.391 4.602 -1.833 1 95.25 130 LEU B O 1
ATOM 2889 N N . VAL B 1 131 ? -24.312 5.781 -1.938 1 95.44 131 VAL B N 1
ATOM 2890 C CA . VAL B 1 131 ? -25.125 4.672 -1.454 1 95.44 131 VAL B CA 1
ATOM 2891 C C . VAL B 1 131 ? -25.062 3.518 -2.455 1 95.44 131 VAL B C 1
ATOM 2893 O O . VAL B 1 131 ? -24.875 2.361 -2.068 1 95.44 131 VAL B O 1
ATOM 2896 N N . GLY B 1 132 ? -25.234 3.836 -3.689 1 94.69 132 GLY B N 1
ATOM 2897 C CA . GLY B 1 132 ? -25.141 2.814 -4.719 1 94.69 132 GLY B CA 1
ATOM 2898 C C . GLY B 1 132 ? -23.781 2.121 -4.742 1 94.69 132 GLY B C 1
ATOM 2899 O O . GLY B 1 132 ? -23.719 0.894 -4.844 1 94.69 132 GLY B O 1
ATOM 2900 N N . ALA B 1 133 ? -22.75 2.854 -4.621 1 94.88 133 ALA B N 1
ATOM 2901 C CA . ALA B 1 133 ? -21.391 2.311 -4.625 1 94.88 133 ALA B CA 1
ATOM 2902 C C . ALA B 1 133 ? -21.172 1.403 -3.418 1 94.88 133 ALA B C 1
ATOM 2904 O O . ALA B 1 133 ? -20.609 0.315 -3.553 1 94.88 133 ALA B O 1
ATOM 2905 N N . LEU B 1 134 ? -21.641 1.828 -2.271 1 95.62 134 LEU B N 1
ATOM 2906 C CA . LEU B 1 134 ? -21.469 1.054 -1.048 1 95.62 134 LEU B CA 1
ATOM 2907 C C . LEU B 1 134 ? -22.25 -0.253 -1.113 1 95.62 134 LEU B C 1
ATOM 2909 O O . LEU B 1 134 ? -21.734 -1.308 -0.73 1 95.62 134 LEU B O 1
ATOM 2913 N N . SER B 1 135 ? -23.406 -0.146 -1.578 1 95.06 135 SER B N 1
ATOM 2914 C CA . SER B 1 135 ? -24.25 -1.333 -1.699 1 95.06 135 SER B CA 1
ATOM 2915 C C . SER B 1 135 ? -23.625 -2.363 -2.631 1 95.06 135 SER B C 1
ATOM 2917 O O . SER B 1 135 ? -23.516 -3.541 -2.283 1 95.06 135 SER B O 1
ATOM 2919 N N . SER B 1 136 ? -23.172 -1.914 -3.729 1 93.94 136 SER B N 1
ATOM 2920 C CA . SER B 1 136 ? -22.547 -2.799 -4.707 1 93.94 136 SER B CA 1
ATOM 2921 C C . SER B 1 136 ? -21.281 -3.428 -4.148 1 93.94 136 SER B C 1
ATOM 2923 O O . SER B 1 136 ? -21.062 -4.633 -4.289 1 93.94 136 SER B O 1
ATOM 2925 N N . TRP B 1 137 ? -20.484 -2.648 -3.584 1 92.38 137 TRP B N 1
ATOM 2926 C CA . TRP B 1 137 ? -19.234 -3.148 -3.018 1 92.38 137 TRP B CA 1
ATOM 2927 C C . TRP B 1 137 ? -19.516 -4.145 -1.895 1 92.38 137 TRP B C 1
ATOM 2929 O 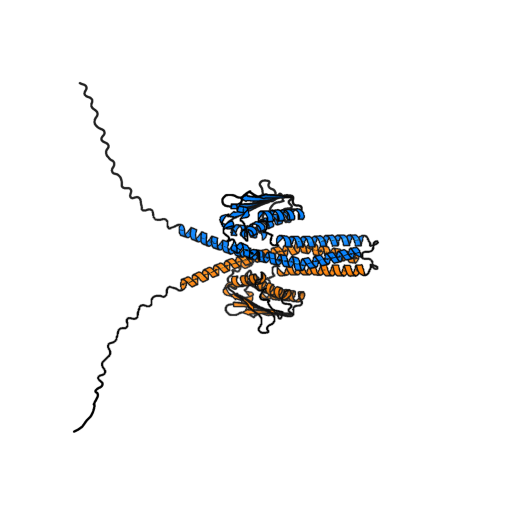O . TRP B 1 137 ? -18.859 -5.188 -1.81 1 92.38 137 TRP B O 1
ATOM 2939 N N . ALA B 1 138 ? -20.453 -3.818 -1.024 1 94.25 138 ALA B N 1
ATOM 2940 C CA . ALA B 1 138 ? -20.812 -4.711 0.079 1 94.25 138 ALA B CA 1
ATOM 2941 C C . ALA B 1 138 ? -21.281 -6.066 -0.44 1 94.25 138 ALA B C 1
ATOM 2943 O O . ALA B 1 138 ? -20.938 -7.105 0.125 1 94.25 138 ALA B O 1
ATOM 2944 N N . ASP B 1 139 ? -22 -6.051 -1.521 1 94 139 ASP B N 1
ATOM 2945 C CA . ASP B 1 139 ? -22.5 -7.281 -2.125 1 94 139 ASP B CA 1
ATOM 2946 C C . ASP B 1 139 ? -21.344 -8.141 -2.652 1 94 139 ASP B C 1
ATOM 2948 O O . ASP B 1 139 ? -21.297 -9.344 -2.406 1 94 139 ASP B O 1
ATOM 2952 N N . THR B 1 140 ? -20.5 -7.512 -3.305 1 90.81 140 THR B N 1
ATOM 2953 C CA . THR B 1 140 ? -19.344 -8.219 -3.854 1 90.81 140 THR B CA 1
ATOM 2954 C C . THR B 1 140 ? -18.453 -8.766 -2.734 1 90.81 140 THR B C 1
ATOM 2956 O O . THR B 1 140 ? -17.984 -9.898 -2.809 1 90.81 140 THR B O 1
ATOM 2959 N N . HIS B 1 141 ? -18.297 -7.957 -1.792 1 91.88 141 HIS B N 1
ATOM 2960 C CA . HIS B 1 141 ? -17.5 -8.359 -0.637 1 91.88 141 HIS B CA 1
ATOM 2961 C C . HIS B 1 141 ? -18.141 -9.539 0.086 1 91.88 141 HIS B C 1
ATOM 2963 O O . HIS B 1 141 ? -17.453 -10.484 0.476 1 91.88 141 HIS B O 1
ATOM 2969 N N . ALA B 1 142 ? -19.406 -9.5 0.203 1 94.62 142 ALA B N 1
ATOM 2970 C CA . ALA B 1 142 ? -20.156 -10.594 0.831 1 94.62 142 ALA B CA 1
ATOM 2971 C C . ALA B 1 142 ? -19.969 -11.891 0.055 1 94.62 142 ALA B C 1
ATOM 2973 O O . ALA B 1 142 ? -19.719 -12.945 0.646 1 94.62 142 ALA B O 1
ATOM 2974 N N . ALA B 1 143 ? -20.062 -11.812 -1.197 1 92.56 143 ALA B N 1
ATOM 2975 C CA . ALA B 1 143 ? -19.938 -12.984 -2.055 1 92.56 143 ALA B CA 1
ATOM 2976 C C . ALA B 1 143 ? -18.531 -13.586 -1.951 1 92.56 143 ALA B C 1
ATOM 2978 O O . ALA B 1 143 ? -18.375 -14.805 -1.924 1 92.56 143 ALA B O 1
ATOM 2979 N N . ARG B 1 144 ? -17.641 -12.82 -1.763 1 85.88 144 ARG B N 1
ATOM 2980 C CA . ARG B 1 144 ? -16.25 -13.266 -1.746 1 85.88 144 ARG B CA 1
ATOM 2981 C C . ARG B 1 144 ? -15.883 -13.844 -0.387 1 85.88 144 ARG B C 1
ATOM 2983 O O . ARG B 1 144 ? -15.133 -14.82 -0.309 1 85.88 144 ARG B O 1
ATOM 2990 N N . THR B 1 145 ? -16.359 -13.273 0.632 1 89.31 145 THR B N 1
ATOM 2991 C CA . THR B 1 145 ? -15.922 -13.641 1.974 1 89.31 145 THR B CA 1
ATOM 2992 C C . THR B 1 145 ? -16.875 -14.664 2.594 1 89.31 145 THR B C 1
ATOM 2994 O O . THR B 1 145 ? -16.531 -15.305 3.59 1 89.31 145 THR B O 1
ATOM 2997 N N . GLY B 1 146 ? -18.078 -14.719 2.061 1 92.81 146 GLY B N 1
ATOM 2998 C CA . GLY B 1 146 ? -19.094 -15.586 2.639 1 92.81 146 GLY B CA 1
ATOM 2999 C C . GLY B 1 146 ? -19.797 -14.969 3.832 1 92.81 146 GLY B C 1
ATOM 3000 O O . GLY B 1 146 ? -20.594 -15.625 4.492 1 92.81 146 GLY B O 1
ATOM 3001 N N . LEU B 1 147 ? -19.531 -13.758 4.137 1 94.62 147 LEU B N 1
ATOM 3002 C CA . LEU B 1 147 ? -20.172 -13.039 5.234 1 94.62 147 LEU B CA 1
ATOM 3003 C C . LEU B 1 147 ? -21.609 -12.664 4.879 1 94.62 147 LEU B C 1
ATOM 3005 O O . LEU B 1 147 ? -21.859 -12.078 3.824 1 94.62 147 LEU B O 1
ATOM 3009 N N . ARG B 1 148 ? -22.578 -13.078 5.703 1 97.25 148 ARG B N 1
ATOM 3010 C CA . ARG B 1 148 ? -23.922 -12.547 5.531 1 97.25 148 ARG B CA 1
ATOM 3011 C C . ARG B 1 148 ? -23.969 -11.055 5.832 1 97.25 148 ARG B C 1
ATOM 3013 O O . ARG B 1 148 ? -23.781 -10.641 6.977 1 97.25 148 ARG B O 1
ATOM 3020 N N . THR B 1 149 ? -24.219 -10.266 4.832 1 97.31 149 THR B N 1
ATOM 3021 C CA . THR B 1 149 ? -24.109 -8.82 4.988 1 97.31 149 THR B CA 1
ATOM 3022 C C . THR B 1 149 ? -25.469 -8.164 4.77 1 97.31 149 THR B C 1
ATOM 3024 O O . THR B 1 149 ? -26.156 -8.445 3.787 1 97.31 149 THR B O 1
ATOM 3027 N N . SER B 1 150 ? -25.891 -7.352 5.699 1 97.19 150 SER B N 1
ATOM 3028 C CA . SER B 1 150 ? -27.062 -6.5 5.531 1 97.19 150 SER B CA 1
ATOM 3029 C C . SER B 1 150 ? -26.672 -5.043 5.344 1 97.19 150 SER B C 1
ATOM 3031 O O . SER B 1 150 ? -25.703 -4.574 5.953 1 97.19 150 SER B O 1
ATOM 3033 N N . PHE B 1 151 ? -27.375 -4.383 4.477 1 97.12 151 PHE B N 1
ATOM 3034 C CA . PHE B 1 151 ? -27.125 -2.975 4.191 1 97.12 151 PHE B CA 1
ATOM 3035 C C . PHE B 1 151 ? -28.422 -2.174 4.281 1 97.12 151 PHE B C 1
ATOM 3037 O O . PHE B 1 151 ? -29.359 -2.41 3.518 1 97.12 151 PHE B O 1
ATOM 3044 N N . VAL B 1 152 ? -28.469 -1.223 5.262 1 96.81 152 VAL B N 1
ATOM 3045 C CA . VAL B 1 152 ? -29.656 -0.385 5.457 1 96.81 152 VAL B CA 1
ATOM 3046 C C . VAL B 1 152 ? -29.25 1.088 5.41 1 96.81 152 VAL B C 1
ATOM 3048 O O . VAL B 1 152 ? -28.297 1.499 6.07 1 96.81 152 VAL B O 1
ATOM 3051 N N . CYS B 1 153 ? -29.906 1.836 4.652 1 95.69 153 CYS B N 1
ATOM 3052 C CA . CYS B 1 153 ? -29.609 3.256 4.508 1 95.69 153 CYS B CA 1
ATOM 3053 C C . CYS B 1 153 ? -30.844 4.105 4.824 1 95.69 153 CYS B C 1
ATOM 3055 O O . CYS B 1 153 ? -31.953 3.783 4.391 1 95.69 153 CYS B O 1
ATOM 3057 N N . ALA B 1 154 ? -30.578 5.168 5.535 1 92.94 154 ALA B N 1
ATOM 3058 C CA . ALA B 1 154 ? -31.656 6.125 5.805 1 92.94 154 ALA B CA 1
ATOM 3059 C C . ALA B 1 154 ? -32.156 6.766 4.512 1 92.94 154 ALA B C 1
ATOM 3061 O O . ALA B 1 154 ? -31.391 6.938 3.559 1 92.94 154 ALA B O 1
ATOM 3062 N N . ALA B 1 155 ? -33.438 7.082 4.57 1 91 155 ALA B N 1
ATOM 3063 C CA . ALA B 1 155 ? -34 7.84 3.455 1 91 155 ALA B CA 1
ATOM 3064 C C . ALA B 1 155 ? -33.781 9.336 3.637 1 91 155 ALA B C 1
ATOM 3066 O O . ALA B 1 155 ? -34.562 10.023 4.285 1 91 155 ALA B O 1
ATOM 3067 N N . ASP B 1 156 ? -32.719 9.773 3.217 1 94.75 156 ASP B N 1
ATOM 3068 C CA . ASP B 1 156 ? -32.312 11.18 3.32 1 94.75 156 ASP B CA 1
ATOM 3069 C C . ASP B 1 156 ? -31.734 11.688 2.006 1 94.75 156 ASP B C 1
ATOM 3071 O O . ASP B 1 156 ? -30.703 11.195 1.549 1 94.75 156 ASP B O 1
ATOM 3075 N N . ALA B 1 157 ? -32.406 12.625 1.444 1 93 157 ALA B N 1
ATOM 3076 C CA . ALA B 1 157 ? -32.031 13.141 0.126 1 93 157 ALA B CA 1
ATOM 3077 C C . ALA B 1 157 ? -30.609 13.719 0.134 1 93 157 ALA B C 1
ATOM 3079 O O . ALA B 1 157 ? -29.969 13.789 -0.909 1 93 157 ALA B O 1
ATOM 3080 N N . ARG B 1 158 ? -30.156 14.094 1.265 1 94.25 158 ARG B N 1
ATOM 3081 C CA . ARG B 1 158 ? -28.828 14.688 1.361 1 94.25 158 ARG B CA 1
ATOM 3082 C C . ARG B 1 158 ? -27.75 13.68 0.966 1 94.25 158 ARG B C 1
ATOM 3084 O O . ARG B 1 158 ? -26.656 14.062 0.549 1 94.25 158 ARG B O 1
ATOM 3091 N N . LEU B 1 159 ? -28.062 12.461 1.117 1 95.44 159 LEU B N 1
ATOM 3092 C CA . LEU B 1 159 ? -27.109 11.406 0.792 1 95.44 159 LEU B CA 1
ATOM 3093 C C . LEU B 1 159 ? -26.734 11.445 -0.685 1 95.44 159 LEU B C 1
ATOM 3095 O O . LEU B 1 159 ? -25.609 11.086 -1.055 1 95.44 159 LEU B O 1
ATOM 3099 N N . THR B 1 160 ? -27.641 11.867 -1.511 1 93.19 160 THR B N 1
ATOM 3100 C CA . THR B 1 160 ? -27.391 11.914 -2.947 1 93.19 160 THR B CA 1
ATOM 3101 C C . THR B 1 160 ? -26.516 13.109 -3.305 1 93.19 160 THR B C 1
ATOM 3103 O O . THR B 1 160 ? -26 13.195 -4.422 1 93.19 160 THR B O 1
ATOM 3106 N N . GLN B 1 161 ? -26.281 13.992 -2.322 1 93 161 GLN B N 1
ATOM 3107 C CA . GLN B 1 161 ? -25.516 15.203 -2.576 1 93 161 GLN B CA 1
ATOM 3108 C C . GLN B 1 161 ? -24.047 15.008 -2.197 1 93 161 GLN B C 1
ATOM 3110 O O . GLN B 1 161 ? -23.203 15.852 -2.498 1 93 161 GLN B O 1
ATOM 3115 N N . ILE B 1 162 ? -23.797 13.953 -1.517 1 94.06 162 ILE B N 1
ATOM 3116 C CA . ILE B 1 162 ? -22.422 13.664 -1.133 1 94.06 162 ILE B CA 1
ATOM 3117 C C . ILE B 1 162 ? -21.625 13.203 -2.355 1 94.06 162 ILE B C 1
ATOM 3119 O O . ILE B 1 162 ? -22.031 12.266 -3.051 1 94.06 162 ILE B O 1
ATOM 3123 N N . ALA B 1 163 ? -20.484 13.859 -2.627 1 89.69 163 ALA B N 1
ATOM 3124 C CA . ALA B 1 163 ? -19.703 13.547 -3.82 1 89.69 163 ALA B CA 1
ATOM 3125 C C . ALA B 1 163 ? -18.219 13.789 -3.582 1 89.69 163 ALA B C 1
ATOM 3127 O O . ALA B 1 163 ? -17.828 14.297 -2.527 1 89.69 163 ALA B O 1
ATOM 3128 N N . GLY B 1 164 ? -17.453 13.289 -4.457 1 88 164 GLY B N 1
ATOM 3129 C CA . GLY B 1 164 ? -16.031 13.578 -4.441 1 88 164 GLY B CA 1
ATOM 3130 C C . GLY B 1 164 ? -15.328 13.039 -3.211 1 88 164 GLY B C 1
ATOM 3131 O O . GLY B 1 164 ? -15.477 11.867 -2.869 1 88 164 GLY B O 1
ATOM 3132 N N . ALA B 1 165 ? -14.648 13.961 -2.58 1 86.44 165 ALA B N 1
ATOM 3133 C CA . ALA B 1 165 ? -13.805 13.586 -1.446 1 86.44 165 ALA B CA 1
ATOM 3134 C C . ALA B 1 165 ? -14.656 13.125 -0.262 1 86.44 165 ALA B C 1
ATOM 3136 O O . ALA B 1 165 ? -14.25 12.234 0.492 1 86.44 165 ALA B O 1
ATOM 3137 N N . SER B 1 166 ? -15.781 13.781 -0.151 1 92 166 SER B N 1
ATOM 3138 C CA . SER B 1 166 ? -16.656 13.414 0.96 1 92 166 SER B CA 1
ATOM 3139 C C . SER B 1 166 ? -17.188 11.992 0.793 1 92 166 SER B C 1
ATOM 3141 O O . SER B 1 166 ? -17.156 11.195 1.733 1 92 166 SER B O 1
ATOM 3143 N N . ALA B 1 167 ? -17.641 11.695 -0.433 1 94.12 167 ALA B N 1
ATOM 3144 C CA . ALA B 1 167 ? -18.141 10.352 -0.716 1 94.12 167 ALA B CA 1
ATOM 3145 C C . ALA B 1 167 ? -17.031 9.312 -0.538 1 94.12 167 ALA B C 1
ATOM 3147 O O . ALA B 1 167 ? -17.266 8.242 0.034 1 94.12 167 ALA B O 1
ATOM 3148 N N . LEU B 1 168 ? -15.922 9.672 -0.972 1 92.62 168 LEU B N 1
ATOM 3149 C CA . LEU B 1 168 ? -14.781 8.766 -0.88 1 92.62 168 LEU B CA 1
ATOM 3150 C C . LEU B 1 168 ? -14.43 8.484 0.576 1 92.62 168 LEU B C 1
ATOM 3152 O O . LEU B 1 168 ? -14.125 7.344 0.936 1 92.62 168 LEU B O 1
ATOM 3156 N N . ALA B 1 169 ? -14.484 9.469 1.33 1 92.25 169 ALA B N 1
ATOM 3157 C CA . ALA B 1 169 ? -14.148 9.312 2.742 1 92.25 169 ALA B CA 1
ATOM 3158 C C . ALA B 1 169 ? -15.102 8.336 3.426 1 92.25 169 ALA B C 1
ATOM 3160 O O . ALA B 1 169 ? -14.672 7.414 4.117 1 92.25 169 ALA B O 1
ATOM 3161 N N . VAL B 1 170 ? -16.297 8.539 3.189 1 96.12 170 VAL B N 1
ATOM 3162 C CA . VAL B 1 170 ? -17.312 7.668 3.795 1 96.12 170 VAL B CA 1
ATOM 3163 C C . VAL B 1 170 ? -17.156 6.246 3.256 1 96.12 170 VAL B C 1
ATOM 3165 O O . VAL B 1 170 ? -17.172 5.277 4.02 1 96.12 170 VAL B O 1
ATOM 3168 N N . PHE B 1 171 ? -16.984 6.148 2.023 1 96.06 171 PHE B N 1
ATOM 3169 C CA . PHE B 1 171 ? -16.812 4.855 1.37 1 96.06 171 PHE B CA 1
ATOM 3170 C C . PHE B 1 171 ? -15.633 4.098 1.959 1 96.06 171 PHE B C 1
ATOM 3172 O O . PHE B 1 171 ? -15.75 2.918 2.293 1 96.06 171 PHE B O 1
ATOM 3179 N N . ARG B 1 172 ? -14.523 4.711 2.041 1 94.38 172 ARG B N 1
ATOM 3180 C CA . ARG B 1 172 ? -13.297 4.078 2.531 1 94.38 172 ARG B CA 1
ATOM 3181 C C . ARG B 1 172 ? -13.469 3.602 3.969 1 94.38 172 ARG B C 1
ATOM 3183 O O . ARG B 1 172 ? -12.945 2.553 4.348 1 94.38 172 ARG B O 1
ATOM 3190 N N . VAL B 1 173 ? -14.125 4.379 4.754 1 95 173 VAL B N 1
ATOM 3191 C CA . VAL B 1 173 ? -14.367 3.957 6.129 1 95 173 VAL B CA 1
ATOM 3192 C C . VAL B 1 173 ? -15.164 2.658 6.137 1 95 173 VAL B C 1
ATOM 3194 O O . VAL B 1 173 ? -14.828 1.717 6.859 1 95 173 VAL B O 1
ATOM 3197 N N . ALA B 1 174 ? -16.188 2.611 5.328 1 96.38 174 ALA B N 1
ATOM 3198 C CA . ALA B 1 174 ? -17 1.396 5.23 1 96.38 174 ALA B CA 1
ATOM 3199 C C . ALA B 1 174 ? -16.156 0.218 4.746 1 96.38 174 ALA B C 1
ATOM 3201 O O . ALA B 1 174 ? -16.25 -0.881 5.297 1 96.38 174 ALA B O 1
ATOM 3202 N N . GLN B 1 175 ? -15.414 0.468 3.773 1 93.62 175 GLN B N 1
ATOM 3203 C CA . GLN B 1 175 ? -14.562 -0.559 3.184 1 93.62 175 GLN B CA 1
ATOM 3204 C C . GLN B 1 175 ? -13.594 -1.123 4.215 1 93.62 175 GLN B C 1
ATOM 3206 O O . GLN B 1 175 ? -13.445 -2.342 4.336 1 93.62 175 GLN B O 1
ATOM 3211 N N . GLU B 1 176 ? -12.922 -0.215 4.91 1 91.38 176 GLU B N 1
ATOM 3212 C CA . GLU B 1 176 ? -11.977 -0.64 5.938 1 91.38 176 GLU B CA 1
ATOM 3213 C C . GLU B 1 176 ? -12.672 -1.417 7.047 1 91.38 176 GLU B C 1
ATOM 3215 O O . GLU B 1 176 ? -12.172 -2.449 7.5 1 91.38 176 GLU B O 1
ATOM 3220 N N . ALA B 1 177 ? -13.797 -0.96 7.445 1 93.88 177 ALA B N 1
ATOM 3221 C CA . ALA B 1 177 ? -14.547 -1.629 8.508 1 93.88 177 ALA B CA 1
ATOM 3222 C C . ALA B 1 177 ? -14.945 -3.041 8.086 1 93.88 177 ALA B C 1
ATOM 3224 O O . ALA B 1 177 ? -14.75 -3.998 8.844 1 93.88 177 ALA B O 1
ATOM 3225 N N . LEU B 1 178 ? -15.445 -3.191 6.926 1 94.31 178 LEU B N 1
ATOM 3226 C CA . LEU B 1 178 ? -15.891 -4.488 6.43 1 94.31 178 LEU B CA 1
ATOM 3227 C C . LEU B 1 178 ? -14.703 -5.426 6.215 1 94.31 178 LEU B C 1
ATOM 3229 O O . LEU B 1 178 ? -14.789 -6.621 6.504 1 94.31 178 LEU B O 1
ATOM 3233 N N . SER B 1 179 ? -13.633 -4.891 5.703 1 89.94 179 SER B N 1
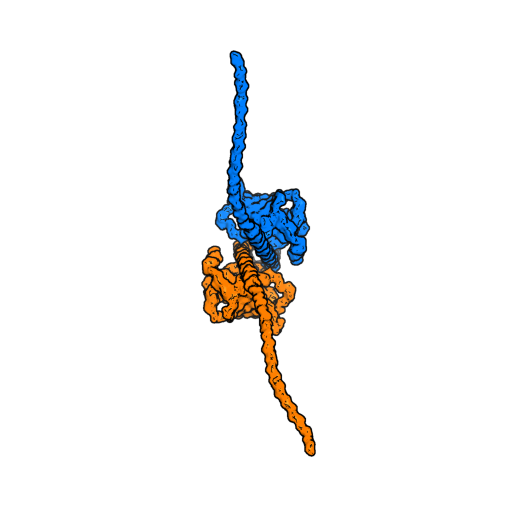ATOM 3234 C CA . SER B 1 179 ? -12.43 -5.691 5.523 1 89.94 179 SER B CA 1
ATOM 3235 C C . SER B 1 179 ? -11.906 -6.207 6.859 1 89.94 179 SER B C 1
ATOM 3237 O O . SER B 1 179 ? -11.453 -7.352 6.957 1 89.94 179 SER B O 1
ATOM 3239 N N . ASN B 1 180 ? -11.93 -5.371 7.852 1 88.75 180 ASN B N 1
ATOM 3240 C CA . ASN B 1 180 ? -11.508 -5.781 9.188 1 88.75 180 ASN B CA 1
ATOM 3241 C C . ASN B 1 180 ? -12.367 -6.93 9.711 1 88.75 180 ASN B C 1
ATOM 3243 O O . ASN B 1 180 ? -11.844 -7.871 10.32 1 88.75 180 ASN B O 1
ATOM 3247 N N . VAL B 1 181 ? -13.625 -6.84 9.477 1 91.94 181 VAL B N 1
ATOM 3248 C CA . VAL B 1 181 ? -14.523 -7.898 9.914 1 91.94 181 VAL B CA 1
ATOM 3249 C C . VAL B 1 181 ? -14.141 -9.219 9.25 1 91.94 181 VAL B C 1
ATOM 3251 O O . VAL B 1 181 ? -13.984 -10.242 9.93 1 91.94 181 VAL B O 1
ATOM 3254 N N . ALA B 1 182 ? -13.953 -9.195 7.992 1 89.44 182 ALA B N 1
ATOM 3255 C CA . ALA B 1 182 ? -13.648 -10.398 7.227 1 89.44 182 ALA B CA 1
ATOM 3256 C C . ALA B 1 182 ? -12.32 -11.008 7.668 1 89.44 182 ALA B C 1
ATOM 3258 O O . ALA B 1 182 ? -12.18 -12.227 7.746 1 89.44 182 ALA B O 1
ATOM 3259 N N . LYS B 1 183 ? -11.391 -10.188 8.031 1 82.62 183 LYS B N 1
ATOM 3260 C CA . LYS B 1 183 ? -10.039 -10.648 8.32 1 82.62 183 LYS B CA 1
ATOM 3261 C C . LYS B 1 183 ? -9.891 -11.055 9.781 1 82.62 183 LYS B C 1
ATOM 3263 O O . LYS B 1 183 ? -9.188 -12.016 10.102 1 82.62 183 LYS B O 1
ATOM 3268 N N . HIS B 1 184 ? -10.539 -10.328 10.664 1 84.44 184 HIS B N 1
ATOM 3269 C CA . HIS B 1 184 ? -10.109 -10.43 12.055 1 84.44 184 HIS B CA 1
ATOM 3270 C C . HIS B 1 184 ? -11.25 -10.906 12.953 1 84.44 184 HIS B C 1
ATOM 3272 O O . HIS B 1 184 ? -11.016 -11.367 14.07 1 84.44 184 HIS B O 1
ATOM 3278 N N . ALA B 1 185 ? -12.461 -10.75 12.562 1 88.75 185 ALA B N 1
ATOM 3279 C CA . ALA B 1 185 ? -13.57 -10.875 13.5 1 88.75 185 ALA B CA 1
ATOM 3280 C C . ALA B 1 185 ? -14.062 -12.32 13.578 1 88.75 185 ALA B C 1
ATOM 3282 O O . ALA B 1 185 ? -14.773 -12.688 14.516 1 88.75 185 ALA B O 1
ATOM 3283 N N . ARG B 1 186 ? -13.688 -13.188 12.594 1 91.69 186 ARG B N 1
ATOM 3284 C CA . ARG B 1 186 ? -14.281 -14.516 12.492 1 91.69 186 ARG B CA 1
ATOM 3285 C C . ARG B 1 186 ? -15.797 -14.453 12.609 1 91.69 186 ARG B C 1
ATOM 3287 O O . ARG B 1 186 ? -16.391 -15.227 13.367 1 91.69 186 ARG B O 1
ATOM 3294 N N . ALA B 1 187 ? -16.406 -13.523 12.023 1 94.62 187 ALA B N 1
ATOM 3295 C CA . ALA B 1 187 ? -17.844 -13.258 12.094 1 94.62 187 ALA B CA 1
ATOM 3296 C C . ALA B 1 187 ? -18.594 -14.062 11.039 1 94.62 187 ALA B C 1
ATOM 3298 O O . ALA B 1 187 ? -18.016 -14.484 10.039 1 94.62 187 ALA B O 1
ATOM 3299 N N . THR B 1 188 ? -19.828 -14.305 11.305 1 95.5 188 THR B N 1
ATOM 3300 C CA . THR B 1 188 ? -20.703 -14.938 10.32 1 95.5 188 THR B CA 1
ATOM 3301 C C . THR B 1 188 ? -21.594 -13.898 9.641 1 95.5 188 THR B C 1
ATOM 3303 O O . THR B 1 188 ? -22.047 -14.102 8.516 1 95.5 188 THR B O 1
ATOM 3306 N N . SER B 1 189 ? -21.797 -12.852 10.383 1 96.38 189 SER B N 1
ATOM 3307 C CA . SER B 1 189 ? -22.672 -11.82 9.852 1 96.38 189 SER B CA 1
ATOM 3308 C C . SER B 1 189 ? -22.156 -10.422 10.18 1 96.38 189 SER B C 1
ATOM 3310 O O . SER B 1 189 ? -21.438 -10.242 11.164 1 96.38 189 SER B O 1
ATOM 3312 N N . VAL B 1 190 ? -22.531 -9.5 9.297 1 97.06 190 VAL B N 1
ATOM 3313 C CA . VAL B 1 190 ? -22.188 -8.094 9.508 1 97.06 190 VAL B CA 1
ATOM 3314 C C . VAL B 1 190 ? -23.328 -7.207 9 1 97.06 190 VAL B C 1
ATOM 3316 O O . VAL B 1 190 ? -23.922 -7.484 7.961 1 97.06 190 VAL B O 1
ATOM 3319 N N . ASP B 1 191 ? -23.625 -6.195 9.797 1 96.75 191 ASP B N 1
ATOM 3320 C CA . ASP B 1 191 ? -24.656 -5.215 9.453 1 96.75 191 ASP B CA 1
ATOM 3321 C C . ASP B 1 191 ? -24.031 -3.852 9.156 1 96.75 191 ASP B C 1
ATOM 3323 O O . ASP B 1 191 ? -23.219 -3.35 9.938 1 96.75 191 ASP B O 1
ATOM 3327 N N . VAL B 1 192 ? -24.391 -3.303 7.996 1 97.75 192 VAL B N 1
ATOM 3328 C CA . VAL B 1 192 ? -23.969 -1.96 7.609 1 97.75 192 VAL B CA 1
ATOM 3329 C C . VAL B 1 192 ? -25.188 -1.027 7.57 1 97.75 192 VAL B C 1
ATOM 3331 O O . VAL B 1 192 ? -26.141 -1.274 6.84 1 97.75 192 VAL B O 1
ATOM 3334 N N . ARG B 1 193 ? -25.094 0.1 8.328 1 97.75 193 ARG B N 1
ATOM 3335 C CA . ARG B 1 193 ? -26.203 1.041 8.406 1 97.75 193 ARG B CA 1
ATOM 3336 C C . ARG B 1 193 ? -25.719 2.473 8.188 1 97.75 193 ARG B C 1
ATOM 3338 O O . ARG B 1 193 ? -24.688 2.875 8.727 1 97.75 193 ARG B O 1
ATOM 3345 N N . ILE B 1 194 ? -26.406 3.168 7.355 1 98 194 ILE B N 1
ATOM 3346 C CA . ILE B 1 194 ? -26.234 4.609 7.23 1 98 194 ILE B CA 1
ATOM 3347 C C . ILE B 1 194 ? -27.422 5.324 7.871 1 98 194 ILE B C 1
ATOM 3349 O O . ILE B 1 194 ? -28.562 5.211 7.395 1 98 194 ILE B O 1
ATOM 3353 N N . ALA B 1 195 ? -27.156 6.008 8.953 1 98 195 ALA B N 1
ATOM 3354 C CA . ALA B 1 195 ? -28.156 6.816 9.641 1 98 195 ALA B CA 1
ATOM 3355 C C . ALA B 1 195 ? -27.844 8.305 9.516 1 98 195 ALA B C 1
ATOM 3357 O O . ALA B 1 195 ? -26.688 8.688 9.289 1 98 195 ALA B O 1
ATOM 3358 N N . THR B 1 196 ? -28.906 9.078 9.633 1 97.25 196 THR B N 1
ATOM 3359 C CA . THR B 1 196 ? -28.719 10.516 9.539 1 97.25 196 THR B CA 1
ATOM 3360 C C . THR B 1 196 ? -29.516 11.242 10.609 1 97.25 196 THR B C 1
ATOM 3362 O O . THR B 1 196 ? -30.547 10.734 11.078 1 97.25 196 THR B O 1
ATOM 3365 N N . ASP B 1 197 ? -28.969 12.281 11.062 1 96.25 197 ASP B N 1
ATOM 3366 C CA . ASP B 1 197 ? -29.734 13.242 11.859 1 96.25 197 ASP B CA 1
ATOM 3367 C C . ASP B 1 197 ? -29.516 14.664 11.336 1 96.25 197 ASP B C 1
ATOM 3369 O O . ASP B 1 197 ? -29.094 14.859 10.195 1 96.25 197 ASP B O 1
ATOM 3373 N N . GLY B 1 198 ? -29.953 15.664 12.094 1 95.44 198 GLY B N 1
ATOM 3374 C CA . GLY B 1 198 ? -29.922 17.031 11.602 1 95.44 198 GLY B CA 1
ATOM 3375 C C . GLY B 1 198 ? -28.516 17.547 11.359 1 95.44 198 GLY B C 1
ATOM 3376 O O . GLY B 1 198 ? -28.297 18.422 10.516 1 95.44 198 GLY B O 1
ATOM 3377 N N . THR B 1 199 ? -27.594 16.891 12.031 1 96 199 THR B N 1
ATOM 3378 C CA . THR B 1 199 ? -26.266 17.516 11.984 1 96 199 THR B CA 1
ATOM 3379 C C . THR B 1 199 ? -25.234 16.547 11.422 1 96 199 THR B C 1
ATOM 3381 O O . THR B 1 199 ? -24.172 16.969 10.961 1 96 199 THR B O 1
ATOM 3384 N N . HIS B 1 200 ? -25.594 15.234 11.531 1 97.44 200 HIS B N 1
ATOM 3385 C CA . HIS B 1 200 ? -24.531 14.297 11.172 1 97.44 200 HIS B CA 1
ATOM 3386 C C . HIS B 1 200 ? -25.062 13.141 10.344 1 97.44 200 HIS B C 1
ATOM 3388 O O . HIS B 1 200 ? -26.25 12.789 10.453 1 97.44 200 HIS B O 1
ATOM 3394 N N . LEU B 1 201 ? -24.219 12.586 9.5 1 97.69 201 LEU B N 1
ATOM 3395 C CA . LEU B 1 201 ? -24.328 11.25 8.914 1 97.69 201 LEU B CA 1
ATOM 3396 C C . LEU B 1 201 ? -23.547 10.234 9.742 1 97.69 201 LEU B C 1
ATOM 3398 O O . LEU B 1 201 ? -22.406 10.477 10.117 1 97.69 201 LEU B O 1
ATOM 3402 N N . SER B 1 202 ? -24.188 9.133 10.078 1 98.38 202 SER B N 1
ATOM 3403 C CA . SER B 1 202 ? -23.531 8.078 10.844 1 98.38 202 SER B CA 1
ATOM 3404 C C . SER B 1 202 ? -23.453 6.781 10.047 1 98.38 202 SER B C 1
ATOM 3406 O O . SER B 1 202 ? -24.484 6.289 9.555 1 98.38 202 SER B O 1
ATOM 3408 N N . LEU B 1 203 ? -22.266 6.281 9.859 1 98.25 203 LEU B N 1
ATOM 3409 C CA . LEU B 1 203 ? -22.031 4.941 9.328 1 98.25 203 LEU B CA 1
ATOM 3410 C C . LEU B 1 203 ? -21.75 3.951 10.461 1 98.25 203 LEU B C 1
ATOM 3412 O O . LEU B 1 203 ? -20.812 4.129 11.234 1 98.25 203 LEU B O 1
ATOM 3416 N N . ILE B 1 204 ? -22.594 2.957 10.547 1 97.62 204 ILE B N 1
ATOM 3417 C CA . ILE B 1 204 ? -22.484 1.974 11.617 1 97.62 204 ILE B CA 1
ATOM 3418 C C . ILE B 1 204 ? -22.25 0.586 11.023 1 97.62 204 ILE B C 1
ATOM 3420 O O . ILE B 1 204 ? -23.016 0.136 10.164 1 97.62 204 ILE B O 1
ATOM 3424 N N . VAL B 1 205 ? -21.188 -0.048 11.383 1 97.12 205 VAL B N 1
ATOM 3425 C CA . VAL B 1 205 ? -20.859 -1.412 10.977 1 97.12 205 VAL B CA 1
ATOM 3426 C C . VAL B 1 205 ? -20.766 -2.309 12.211 1 97.12 205 VAL B C 1
ATOM 3428 O O . VAL B 1 205 ? -19.953 -2.061 13.102 1 97.12 205 VAL B O 1
ATOM 3431 N N . SER B 1 206 ? -21.609 -3.312 12.281 1 95.75 206 SER B N 1
ATOM 3432 C CA . SER B 1 206 ? -21.672 -4.207 13.43 1 95.75 206 SER B CA 1
ATOM 3433 C C . SER B 1 206 ? -21.547 -5.664 13.008 1 95.75 206 SER B C 1
ATOM 3435 O O . SER B 1 206 ? -22.266 -6.125 12.117 1 95.75 206 SER B O 1
ATOM 3437 N N . ASP B 1 207 ? -20.656 -6.328 13.641 1 96.19 207 ASP B N 1
ATOM 3438 C CA . ASP B 1 207 ? -20.484 -7.746 13.336 1 96.19 207 ASP B CA 1
ATOM 3439 C C . ASP B 1 207 ? -20.75 -8.609 14.57 1 96.19 207 ASP B C 1
ATOM 3441 O O . ASP B 1 207 ? -20.922 -8.086 15.68 1 96.19 207 ASP B O 1
ATOM 3445 N N . ASP B 1 208 ? -20.844 -9.93 14.391 1 93.31 208 ASP B N 1
ATOM 3446 C CA . ASP B 1 208 ? -21.094 -10.867 15.484 1 93.31 208 ASP B CA 1
ATOM 3447 C C . ASP B 1 208 ? -19.844 -11.695 15.789 1 93.31 208 ASP B C 1
ATOM 3449 O O . ASP B 1 208 ? -19.953 -12.852 16.203 1 93.31 208 ASP B O 1
ATOM 3453 N N . GLY B 1 209 ? -18.734 -11.117 15.516 1 93.06 209 GLY B N 1
ATOM 3454 C CA . GLY B 1 209 ? -17.5 -11.867 15.672 1 93.06 209 GLY B CA 1
ATOM 3455 C C . GLY B 1 209 ? -16.984 -11.875 17.094 1 93.06 209 GLY B C 1
ATOM 3456 O O . GLY B 1 209 ? -17.766 -11.781 18.047 1 93.06 209 GLY B O 1
ATOM 3457 N N . THR B 1 210 ? -15.625 -12.125 17.219 1 87.69 210 THR B N 1
ATOM 3458 C CA . THR B 1 210 ? -15.008 -12.352 18.516 1 87.69 210 THR B CA 1
ATOM 3459 C C . THR B 1 210 ? -14.672 -11.023 19.188 1 87.69 210 THR B C 1
ATOM 3461 O O . THR B 1 210 ? -14.359 -10.992 20.391 1 87.69 210 THR B O 1
ATOM 3464 N N . GLY B 1 211 ? -14.883 -9.922 18.547 1 79.75 211 GLY B N 1
ATOM 3465 C CA . GLY B 1 211 ? -14.594 -8.617 19.109 1 79.75 211 GLY B CA 1
ATOM 3466 C C . GLY B 1 211 ? -13.125 -8.25 19.062 1 79.75 211 GLY B C 1
ATOM 3467 O O . GLY B 1 211 ? -12.328 -8.953 18.438 1 79.75 211 GLY B O 1
ATOM 3468 N N . PHE B 1 212 ? -12.82 -6.977 19.547 1 73.94 212 PHE B N 1
ATOM 3469 C CA . PHE B 1 212 ? -11.461 -6.457 19.531 1 73.94 212 PHE B CA 1
ATOM 3470 C C . PHE B 1 212 ? -10.695 -6.906 20.766 1 73.94 212 PHE B C 1
ATOM 3472 O O . PHE B 1 212 ? -11.227 -6.871 21.875 1 73.94 212 PHE B O 1
ATOM 3479 N N . SER B 1 213 ? -9.547 -7.477 20.422 1 64.25 213 SER B N 1
ATOM 3480 C CA . SER B 1 213 ? -8.656 -7.551 21.578 1 64.25 213 SER B CA 1
ATOM 3481 C C . SER B 1 213 ? -8.016 -6.199 21.875 1 64.25 213 SER B C 1
ATOM 3483 O O . SER B 1 213 ? -7.828 -5.383 20.969 1 64.25 213 SER B O 1
ATOM 3485 N N . ARG B 1 214 ? -8.023 -5.695 23.062 1 57.41 214 ARG B N 1
ATOM 3486 C CA . ARG B 1 214 ? -7.461 -4.422 23.5 1 57.41 214 ARG B CA 1
ATOM 3487 C C . ARG B 1 214 ? -6.188 -4.086 22.734 1 57.41 214 ARG B C 1
ATOM 3489 O O . ARG B 1 214 ? -5.918 -2.918 22.453 1 57.41 214 ARG B O 1
ATOM 3496 N N . SER B 1 215 ? -5.398 -5.035 22.391 1 53.91 215 SER B N 1
ATOM 3497 C CA . SER B 1 215 ? -4.078 -4.82 21.812 1 53.91 215 SER B CA 1
ATOM 3498 C C . SER B 1 215 ? -4.184 -4.375 20.359 1 53.91 215 SER B C 1
ATOM 3500 O O . SER B 1 215 ? -3.252 -3.771 19.812 1 53.91 215 SER B O 1
ATOM 3502 N N . ARG B 1 216 ? -5.324 -4.508 19.797 1 57.5 216 ARG B N 1
ATOM 3503 C CA . ARG B 1 216 ? -5.402 -4.27 18.359 1 57.5 216 ARG B CA 1
ATOM 3504 C C . ARG B 1 216 ? -6.094 -2.943 18.062 1 57.5 216 ARG B C 1
ATOM 3506 O O . ARG B 1 216 ? -6.414 -2.65 16.906 1 57.5 216 ARG B O 1
ATOM 3513 N N . ARG B 1 217 ? -6.172 -2.08 19.031 1 57.59 217 ARG B N 1
ATOM 3514 C CA . ARG B 1 217 ? -6.965 -0.865 18.875 1 57.59 217 ARG B CA 1
ATOM 3515 C C . ARG B 1 217 ? -6.137 0.255 18.266 1 57.59 217 ARG B C 1
ATOM 3517 O O . ARG B 1 217 ? -6.605 1.388 18.141 1 57.59 217 ARG B O 1
ATOM 3524 N N . THR B 1 218 ? -4.895 -0.092 17.797 1 59.31 218 THR B N 1
ATOM 3525 C CA . THR B 1 218 ? -4.066 0.986 17.281 1 59.31 218 THR B CA 1
ATOM 3526 C C . THR B 1 218 ? -3.484 0.609 15.914 1 59.31 218 THR B C 1
ATOM 3528 O O . THR B 1 218 ? -2.488 1.189 15.477 1 59.31 218 THR B O 1
ATOM 3531 N N . GLY B 1 219 ? -4.348 0.072 15.164 1 71.31 219 GLY B N 1
ATOM 3532 C CA . GLY B 1 219 ? -3.787 -0.334 13.883 1 71.31 219 GLY B CA 1
ATOM 3533 C C . GLY B 1 219 ? -3.982 0.701 12.789 1 71.31 219 GLY B C 1
ATOM 3534 O O . GLY B 1 219 ? -4.77 1.637 12.945 1 71.31 219 GLY B O 1
ATOM 3535 N N . TYR B 1 220 ? -3.225 0.752 11.781 1 72.75 220 TYR B N 1
ATOM 3536 C CA . TYR B 1 220 ? -3.25 1.662 10.641 1 72.75 220 TYR B CA 1
ATOM 3537 C C . TYR B 1 220 ? -4.672 1.855 10.133 1 72.75 220 TYR B C 1
ATOM 3539 O O . TYR B 1 220 ? -5.082 2.979 9.828 1 72.75 220 TYR B O 1
ATOM 3547 N N . GLY B 1 221 ? -5.406 0.796 10.172 1 78.44 221 GLY B N 1
ATOM 3548 C CA . GLY B 1 221 ? -6.766 0.878 9.656 1 78.44 221 GLY B CA 1
ATOM 3549 C C . GLY B 1 221 ? -7.672 1.751 10.508 1 78.44 221 GLY B C 1
ATOM 3550 O O . GLY B 1 221 ? -8.391 2.605 9.984 1 78.44 221 GLY B O 1
ATOM 3551 N N . LEU B 1 222 ? -7.551 1.614 11.812 1 84.25 222 LEU B N 1
ATOM 3552 C CA . LEU B 1 222 ? -8.391 2.365 12.734 1 84.25 222 LEU B CA 1
ATOM 3553 C C . LEU B 1 222 ? -8.008 3.842 12.742 1 84.25 222 LEU B C 1
ATOM 3555 O O . LEU B 1 222 ? -8.883 4.711 12.766 1 84.25 222 LEU B O 1
ATOM 3559 N N . ALA B 1 223 ? -6.77 4.043 12.68 1 78.81 223 ALA B N 1
ATOM 3560 C CA . ALA B 1 223 ? -6.289 5.422 12.633 1 78.81 223 ALA B CA 1
ATOM 3561 C C . ALA B 1 223 ? -6.758 6.125 11.367 1 78.81 223 ALA B C 1
ATOM 3563 O O . ALA B 1 223 ? -7.117 7.305 11.398 1 78.81 223 ALA B O 1
ATOM 3564 N N . GLY B 1 224 ? -6.727 5.398 10.297 1 82 224 GLY B N 1
ATOM 3565 C CA . GLY B 1 224 ? -7.203 5.957 9.039 1 82 224 GLY B CA 1
ATOM 3566 C C . GLY B 1 224 ? -8.68 6.285 9.055 1 82 224 GLY B C 1
ATOM 3567 O O . GLY B 1 224 ? -9.094 7.328 8.547 1 82 224 GLY B O 1
ATOM 3568 N N . MET B 1 225 ? -9.398 5.43 9.625 1 89.56 225 MET B N 1
ATOM 3569 C CA . MET B 1 225 ? -10.836 5.672 9.727 1 89.56 225 MET B CA 1
ATOM 3570 C C . MET B 1 225 ? -11.125 6.891 10.594 1 89.56 225 MET B C 1
ATOM 3572 O O . MET B 1 225 ? -11.938 7.738 10.227 1 89.56 225 MET B O 1
ATOM 3576 N N . ARG B 1 226 ? -10.438 6.984 11.68 1 86.31 226 ARG B N 1
ATOM 3577 C CA . ARG B 1 226 ? -10.594 8.125 12.57 1 86.31 226 ARG B CA 1
ATOM 3578 C C . ARG B 1 226 ? -10.234 9.43 11.859 1 86.31 226 ARG B C 1
ATOM 3580 O O . ARG B 1 226 ? -10.977 10.414 11.945 1 86.31 226 ARG B O 1
ATOM 3587 N N . ALA B 1 227 ? -9.18 9.406 11.203 1 81 227 ALA B N 1
ATOM 3588 C CA . ALA B 1 227 ? -8.727 10.594 10.484 1 81 227 ALA B CA 1
ATOM 3589 C C . ALA B 1 227 ? -9.75 11.039 9.445 1 81 227 ALA B C 1
ATOM 3591 O O . ALA B 1 227 ? -9.984 12.234 9.258 1 81 227 ALA B O 1
ATOM 3592 N N . ARG B 1 228 ? -10.273 10.148 8.766 1 87.62 228 ARG B N 1
ATOM 3593 C CA . ARG B 1 228 ? -11.258 10.461 7.734 1 87.62 228 ARG B CA 1
ATOM 3594 C C . ARG B 1 228 ? -12.508 11.094 8.344 1 87.62 228 ARG B C 1
ATOM 3596 O O . ARG B 1 228 ? -13.086 12.008 7.766 1 87.62 228 ARG B O 1
ATOM 3603 N N . CYS B 1 229 ? -12.875 10.594 9.477 1 91.88 229 CYS B N 1
ATOM 3604 C CA . CYS B 1 229 ? -14.016 11.195 10.164 1 91.88 229 CYS B CA 1
ATOM 3605 C C . CYS B 1 229 ? -13.688 12.617 10.602 1 91.88 229 CYS B C 1
ATOM 3607 O O . CYS B 1 229 ? -14.484 13.539 10.391 1 91.88 229 CYS B O 1
ATOM 3609 N N . GLU B 1 230 ? -12.539 12.789 11.117 1 84.25 230 GLU B N 1
ATOM 3610 C CA . GLU B 1 230 ? -12.125 14.086 11.641 1 84.25 230 GLU B CA 1
ATOM 3611 C C . GLU B 1 230 ? -11.992 15.117 10.523 1 84.25 230 GLU B C 1
ATOM 3613 O O . GLU B 1 230 ? -12.266 16.297 10.727 1 84.25 230 GLU B O 1
ATOM 3618 N N . ALA B 1 231 ? -11.625 14.672 9.43 1 84.31 231 ALA B N 1
ATOM 3619 C CA . ALA B 1 231 ? -11.492 15.57 8.281 1 84.31 231 ALA B CA 1
ATOM 3620 C C . ALA B 1 231 ? -12.836 16.203 7.914 1 84.31 231 ALA B C 1
ATOM 3622 O O . ALA B 1 231 ? -12.875 17.25 7.262 1 84.31 231 ALA B O 1
ATOM 3623 N N . PHE B 1 232 ? -13.82 15.547 8.336 1 90.19 232 PHE B N 1
ATOM 3624 C CA . PHE B 1 232 ? -15.148 16.078 8.047 1 90.19 232 PHE B CA 1
ATOM 3625 C C . PHE B 1 232 ? -15.906 16.375 9.336 1 90.19 232 PHE B C 1
ATOM 3627 O O . PHE B 1 232 ? -17.125 16.156 9.414 1 90.19 232 PHE B O 1
ATOM 3634 N N . CYS B 1 233 ? -15.094 16.781 10.328 1 88.06 233 CYS B N 1
ATOM 3635 C CA . CYS B 1 233 ? -15.57 17.297 11.609 1 88.06 233 CYS B CA 1
ATOM 3636 C C . CYS B 1 233 ? -16.453 16.281 12.312 1 88.06 233 CYS B C 1
ATOM 3638 O O . CYS B 1 233 ? -17.484 16.641 12.898 1 88.06 233 CYS B O 1
ATOM 3640 N N . GLY B 1 234 ? -16.125 15.078 12.109 1 92.5 234 GLY B N 1
ATOM 3641 C CA . GLY B 1 234 ? -16.859 13.992 12.727 1 92.5 234 GLY B CA 1
ATOM 3642 C C . GLY B 1 234 ? -16.078 13.281 13.82 1 92.5 234 GLY B C 1
ATOM 3643 O O . GLY B 1 234 ? -15.211 13.883 14.453 1 92.5 234 GLY B O 1
ATOM 3644 N N . SER B 1 235 ? -16.578 12.117 14.156 1 92.31 235 SER B N 1
ATOM 3645 C CA . SER B 1 235 ? -15.945 11.32 15.203 1 92.31 235 SER B CA 1
ATOM 3646 C C . SER B 1 235 ? -15.977 9.836 14.852 1 92.31 235 SER B C 1
ATOM 3648 O O . SER B 1 235 ? -16.719 9.414 13.953 1 92.31 235 SER B O 1
ATOM 3650 N N . PHE B 1 236 ? -15.109 9.109 15.508 1 92.81 236 PHE B N 1
ATOM 3651 C CA . PHE B 1 236 ? -14.953 7.68 15.289 1 92.81 236 PHE B CA 1
ATOM 3652 C C . PHE B 1 236 ? -14.914 6.93 16.625 1 92.81 236 PHE B C 1
ATOM 3654 O O . PHE B 1 236 ? -14.156 7.297 17.516 1 92.81 236 PHE B O 1
ATOM 3661 N N . GLU B 1 237 ? -15.734 5.875 16.672 1 92.06 237 GLU B N 1
ATOM 3662 C CA . GLU B 1 237 ? -15.773 5.082 17.906 1 92.06 237 GLU B CA 1
ATOM 3663 C C . GLU B 1 237 ? -15.914 3.594 17.594 1 92.06 237 GLU B C 1
ATOM 3665 O O . GLU B 1 237 ? -16.578 3.215 16.625 1 92.06 237 GLU B O 1
ATOM 3670 N N . THR B 1 238 ? -15.242 2.801 18.375 1 91.38 238 THR B N 1
ATOM 3671 C CA . THR B 1 238 ? -15.43 1.354 18.359 1 91.38 238 THR B CA 1
ATOM 3672 C C . THR B 1 238 ? -15.977 0.867 19.703 1 91.38 238 THR B C 1
ATOM 3674 O O . THR B 1 238 ? -15.594 1.379 20.75 1 91.38 238 THR B O 1
ATOM 3677 N N . ALA B 1 239 ? -16.875 -0.02 19.641 1 88.62 239 ALA B N 1
ATOM 3678 C CA . ALA B 1 239 ? -17.453 -0.547 20.875 1 88.62 239 ALA B CA 1
ATOM 3679 C C . ALA B 1 239 ? -17.812 -2.023 20.734 1 88.62 239 ALA B C 1
ATOM 3681 O O . ALA B 1 239 ? -17.953 -2.521 19.609 1 88.62 239 ALA B O 1
ATOM 3682 N N . THR B 1 240 ? -17.766 -2.686 21.875 1 84.44 240 THR B N 1
ATOM 3683 C CA . THR B 1 240 ? -18.359 -4.016 21.906 1 84.44 240 THR B CA 1
ATOM 3684 C C . THR B 1 240 ? -19.875 -3.928 22.078 1 84.44 240 THR B C 1
ATOM 3686 O O . THR B 1 240 ? -20.359 -3.238 22.984 1 84.44 240 THR B O 1
ATOM 3689 N N . PRO B 1 241 ? -20.516 -4.633 21.25 1 79.94 241 PRO B N 1
ATOM 3690 C CA . PRO B 1 241 ? -21.969 -4.602 21.391 1 79.94 241 PRO B CA 1
ATOM 3691 C C . PRO B 1 241 ? -22.453 -5.137 22.734 1 79.94 241 PRO B C 1
ATOM 3693 O O . PRO B 1 241 ? -21.672 -5.781 23.453 1 79.94 241 PRO B O 1
ATOM 3696 N N . ALA B 1 242 ? -23.656 -4.672 23.062 1 76 242 ALA B N 1
ATOM 3697 C CA . ALA B 1 242 ? -24.25 -5.043 24.344 1 76 242 ALA B CA 1
ATOM 3698 C C . ALA B 1 242 ? -24.297 -6.559 24.5 1 76 242 ALA B C 1
ATOM 3700 O O . ALA B 1 242 ? -24.281 -7.066 25.625 1 76 242 ALA B O 1
ATOM 3701 N N . THR B 1 243 ? -24.344 -7.27 23.422 1 76.44 243 THR B N 1
ATOM 3702 C CA . THR B 1 243 ? -24.422 -8.727 23.438 1 76.44 243 THR B CA 1
ATOM 3703 C C . THR B 1 243 ? -23.109 -9.32 23.953 1 76.44 243 THR B C 1
ATOM 3705 O O . THR B 1 243 ? -23.062 -10.5 24.312 1 76.44 243 THR B O 1
ATOM 3708 N N . GLY B 1 244 ? -22.031 -8.578 23.969 1 76.62 244 GLY B N 1
ATOM 3709 C CA . GLY B 1 244 ? -20.75 -9.008 24.484 1 76.62 244 GLY B CA 1
ATOM 3710 C C . GLY B 1 244 ? -19.859 -9.633 23.422 1 76.62 244 GLY B C 1
ATOM 3711 O O . GLY B 1 244 ? -18.734 -10.055 23.719 1 76.62 244 GLY B O 1
ATOM 3712 N N . HIS B 1 245 ? -20.562 -9.797 22.328 1 84.81 245 HIS B N 1
ATOM 3713 C CA . HIS B 1 245 ? -19.781 -10.383 21.234 1 84.81 245 HIS B CA 1
ATOM 3714 C C . HIS B 1 245 ? -19.781 -9.469 20.016 1 84.81 245 HIS B C 1
ATOM 3716 O O . HIS B 1 245 ? -20.703 -8.68 19.812 1 84.81 245 HIS B O 1
ATOM 3722 N N . GLY B 1 246 ? -18.734 -9.539 19.312 1 91.44 246 GLY B N 1
ATOM 3723 C CA . GLY B 1 246 ? -18.641 -8.789 18.078 1 91.44 246 GLY B CA 1
ATOM 3724 C C . GLY B 1 246 ? -18.094 -7.387 18.266 1 91.44 246 GLY B C 1
ATOM 3725 O O . GLY B 1 246 ? -17.547 -7.066 19.312 1 91.44 246 GLY B O 1
ATOM 3726 N N . THR B 1 247 ? -18.094 -6.582 17.266 1 92.31 247 THR B N 1
ATOM 3727 C CA . THR B 1 247 ? -17.609 -5.207 17.266 1 92.31 247 THR B CA 1
ATOM 3728 C C . THR B 1 247 ? -18.562 -4.293 16.5 1 92.31 247 THR B C 1
ATOM 3730 O O . THR B 1 247 ? -19.125 -4.691 15.484 1 92.31 247 THR B O 1
ATOM 3733 N N . ARG B 1 248 ? -18.75 -3.137 17.141 1 94.38 248 ARG B N 1
ATOM 3734 C CA . ARG B 1 248 ? -19.484 -2.084 16.453 1 94.38 248 ARG B CA 1
ATOM 3735 C C . ARG B 1 248 ? -18.609 -0.876 16.188 1 94.38 248 ARG B C 1
ATOM 3737 O O . ARG B 1 248 ? -18 -0.32 17.094 1 94.38 248 ARG B O 1
ATOM 3744 N N . VAL B 1 249 ? -18.531 -0.537 14.93 1 94.62 249 VAL B N 1
ATOM 3745 C CA . VAL B 1 249 ? -17.828 0.666 14.5 1 94.62 249 VAL B CA 1
ATOM 3746 C C . VAL B 1 249 ? -18.828 1.76 14.148 1 94.62 249 VAL B C 1
ATOM 3748 O O . VAL B 1 249 ? -19.781 1.525 13.391 1 94.62 249 VAL B O 1
ATOM 3751 N N . THR B 1 250 ? -18.641 2.926 14.758 1 97.12 250 THR B N 1
ATOM 3752 C CA . THR B 1 250 ? -19.484 4.078 14.445 1 97.12 250 THR B CA 1
ATOM 3753 C C . THR B 1 250 ? -18.641 5.242 13.938 1 97.12 250 THR B C 1
ATOM 3755 O O . THR B 1 250 ? -17.797 5.77 14.656 1 97.12 250 THR B O 1
ATOM 3758 N N . ALA B 1 251 ? -18.859 5.598 12.75 1 97.88 251 ALA B N 1
ATOM 3759 C CA . ALA B 1 251 ? -18.219 6.746 12.117 1 97.88 251 ALA B CA 1
ATOM 3760 C C . ALA B 1 251 ? -19.219 7.859 11.836 1 97.88 251 ALA B C 1
ATOM 3762 O O . ALA B 1 251 ? -20.234 7.637 11.156 1 97.88 251 ALA B O 1
ATOM 3763 N N . ARG B 1 252 ? -18.938 9.039 12.312 1 97.56 252 ARG B N 1
ATOM 3764 C CA . ARG B 1 252 ? -19.828 10.172 12.117 1 97.56 252 ARG B CA 1
ATOM 3765 C C . ARG B 1 252 ? -19.156 11.273 11.297 1 97.56 252 ARG B C 1
ATOM 3767 O O . ARG B 1 252 ? -17.953 11.523 11.453 1 97.56 252 ARG B O 1
ATOM 3774 N N . PHE B 1 253 ? -19.938 11.922 10.516 1 96.12 253 PHE B N 1
ATOM 3775 C CA . PHE B 1 253 ? -19.5 13.023 9.656 1 96.12 253 PHE B CA 1
ATOM 3776 C C . PHE B 1 253 ? -20.484 14.188 9.727 1 96.12 253 PHE B C 1
ATOM 3778 O O . PHE B 1 253 ? -21.703 13.992 9.633 1 96.12 253 PHE B O 1
ATOM 3785 N N . ALA B 1 254 ? -19.953 15.359 9.852 1 95.62 254 ALA B N 1
ATOM 3786 C CA . ALA B 1 254 ? -20.828 16.531 9.898 1 95.62 254 ALA B CA 1
ATOM 3787 C C . ALA B 1 254 ? -21.359 16.891 8.516 1 95.62 254 ALA B C 1
ATOM 3789 O O . ALA B 1 254 ? -20.578 17.047 7.57 1 95.62 254 ALA B O 1
ATOM 3790 N N . TRP B 1 255 ? -22.688 17.125 8.438 1 95.44 255 TRP B N 1
ATOM 3791 C CA . TRP B 1 255 ? -23.312 17.453 7.16 1 95.44 255 TRP B CA 1
ATOM 3792 C C . TRP B 1 255 ? -22.703 18.719 6.578 1 95.44 255 TRP B C 1
ATOM 3794 O O . TRP B 1 255 ? -22.422 18.797 5.379 1 95.44 255 TRP B O 1
ATOM 3804 N N . ASP B 1 256 ? -22.469 19.688 7.395 1 92.25 256 ASP B N 1
ATOM 3805 C CA . ASP B 1 256 ? -21.938 20.969 6.938 1 92.25 256 ASP B CA 1
ATOM 3806 C C . ASP B 1 256 ? -20.594 20.797 6.234 1 92.25 256 ASP B C 1
ATOM 3808 O O . ASP B 1 256 ? -20.312 21.5 5.254 1 92.25 256 ASP B O 1
ATOM 3812 N N . SER B 1 257 ? -19.891 19.906 6.738 1 90.12 257 SER B N 1
ATOM 3813 C CA . SER B 1 257 ? -18.578 19.656 6.16 1 90.12 257 SER B CA 1
ATOM 3814 C C . SER B 1 257 ? -18.672 18.781 4.922 1 90.12 257 SER B C 1
ATOM 3816 O O . SER B 1 257 ? -17.969 19.016 3.934 1 90.12 257 SER B O 1
ATOM 3818 N N . LEU B 1 258 ? -19.516 17.828 4.953 1 92.56 258 LEU B N 1
ATOM 3819 C CA . LEU B 1 258 ? -19.672 16.906 3.838 1 92.56 258 LEU B CA 1
ATOM 3820 C C . LEU B 1 258 ? -20.188 17.625 2.596 1 92.56 258 LEU B C 1
ATOM 3822 O O . LEU B 1 258 ? -19.797 17.297 1.474 1 92.56 258 LEU B O 1
ATOM 3826 N N . LEU B 1 259 ? -20.984 18.609 2.861 1 91.5 259 LEU B N 1
ATOM 3827 C CA . LEU B 1 259 ? -21.656 19.266 1.741 1 91.5 259 LEU B CA 1
ATOM 3828 C C . LEU B 1 259 ? -20.922 20.531 1.343 1 91.5 259 LEU B C 1
ATOM 3830 O O . LEU B 1 259 ? -21.25 21.156 0.324 1 91.5 259 LEU B O 1
ATOM 3834 N N . ALA B 1 260 ? -19.953 21.078 2.23 1 78.5 260 ALA B N 1
ATOM 3835 C CA . ALA B 1 260 ? -19.188 22.281 1.913 1 78.5 260 ALA B CA 1
ATOM 3836 C C . ALA B 1 260 ? -18.188 22 0.801 1 78.5 260 ALA B C 1
ATOM 3838 O O . ALA B 1 260 ? -17.766 22.922 0.089 1 78.5 260 ALA B O 1
ATOM 3839 N N . VAL B 1 261 ? -17.422 21.031 0.784 1 61.12 261 VAL B N 1
ATOM 3840 C CA . VAL B 1 261 ? -16.375 20.766 -0.204 1 61.12 261 VAL B CA 1
ATOM 3841 C C . VAL B 1 261 ? -16.922 21 -1.609 1 61.12 261 VAL B C 1
ATOM 3843 O O . VAL B 1 261 ? -17.953 20.422 -1.991 1 61.12 261 VAL B O 1
ATOM 3846 N N . PRO B 1 262 ? -16.453 22.266 -2.223 1 51.38 262 PRO B N 1
ATOM 3847 C CA . PRO B 1 262 ? -17.016 22.656 -3.516 1 51.38 262 PRO B CA 1
ATOM 3848 C C . PRO B 1 262 ? -17.047 21.5 -4.516 1 51.38 262 PRO B C 1
ATOM 3850 O O . PRO B 1 262 ? -16.203 20.609 -4.469 1 51.38 262 PRO B O 1
ATOM 3853 N N . ALA B 1 263 ? -18.109 21.5 -5.289 1 43.66 263 ALA B N 1
ATOM 3854 C CA . ALA B 1 263 ? -18.359 20.625 -6.426 1 43.66 263 ALA B CA 1
ATOM 3855 C C . ALA B 1 263 ? -17.141 20.531 -7.332 1 43.66 263 ALA B C 1
ATOM 3857 O O . ALA B 1 263 ? -16.922 19.516 -8 1 43.66 263 ALA B O 1
ATOM 3858 N N . ALA B 1 264 ? -16.438 21.531 -7.516 1 40.19 264 ALA B N 1
ATOM 3859 C CA . ALA B 1 264 ? -15.312 21.641 -8.438 1 40.19 264 ALA B CA 1
ATOM 3860 C C . ALA B 1 264 ? -14.164 20.734 -8.016 1 40.19 264 ALA B C 1
ATOM 3862 O O . ALA B 1 264 ? -13.453 20.188 -8.867 1 40.19 264 ALA B O 1
ATOM 3863 N N . ALA B 1 265 ? -13.695 20.766 -6.906 1 41.78 265 ALA B N 1
ATOM 3864 C CA . ALA B 1 265 ? -12.719 19.797 -6.434 1 41.78 265 ALA B CA 1
ATOM 3865 C C . ALA B 1 265 ? -13.266 18.375 -6.523 1 41.78 265 ALA B C 1
ATOM 3867 O O . ALA B 1 265 ? -12.523 17.391 -6.363 1 41.78 265 ALA B O 1
ATOM 3868 N N . ARG B 1 266 ? -14.508 18.156 -6.688 1 41.75 266 ARG B N 1
ATOM 3869 C CA . ARG B 1 266 ? -15.297 16.969 -6.984 1 41.75 266 ARG B CA 1
ATOM 3870 C C . ARG B 1 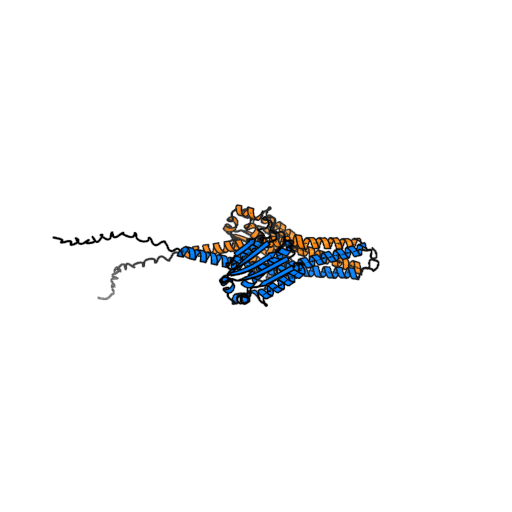266 ? -14.836 16.328 -8.289 1 41.75 266 ARG B C 1
ATOM 3872 O O . ARG B 1 266 ? -14.984 15.109 -8.469 1 41.75 266 ARG B O 1
ATOM 3879 N N . ARG B 1 267 ? -14.484 17.188 -9.234 1 38.22 267 ARG B N 1
ATOM 3880 C CA . ARG B 1 267 ? -14.117 16.75 -10.57 1 38.22 267 ARG B CA 1
ATOM 3881 C C . ARG B 1 267 ? -12.68 16.25 -10.609 1 38.22 267 ARG B C 1
ATOM 3883 O O . ARG B 1 267 ? -12.289 15.531 -11.539 1 38.22 267 ARG B O 1
ATOM 3890 N N . ALA B 1 268 ? -11.82 16.859 -9.891 1 38.16 268 ALA B N 1
ATOM 3891 C CA . ALA B 1 268 ? -10.398 16.594 -10.07 1 38.16 268 ALA B CA 1
ATOM 3892 C C . ALA B 1 268 ? -10.039 15.172 -9.633 1 38.16 268 ALA B C 1
ATOM 3894 O O . ALA B 1 268 ? -8.984 14.648 -10 1 38.16 268 ALA B O 1
ATOM 3895 N N . SER B 1 269 ? -10.75 14.555 -8.742 1 36.84 269 SER B N 1
ATOM 3896 C CA . SER B 1 269 ? -10.484 13.18 -8.328 1 36.84 269 SER B CA 1
ATOM 3897 C C . SER B 1 269 ? -10.883 12.18 -9.414 1 36.84 269 SER B C 1
ATOM 3899 O O . SER B 1 269 ? -10.656 10.977 -9.273 1 36.84 269 SER B O 1
ATOM 3901 N N . LEU B 1 270 ? -11.602 12.609 -10.352 1 35.12 270 LEU B N 1
ATOM 3902 C CA . LEU B 1 270 ? -12.078 11.742 -11.422 1 35.12 270 LEU B CA 1
ATOM 3903 C C . LEU B 1 270 ? -11.078 11.695 -12.57 1 35.12 270 LEU B C 1
ATOM 3905 O O . LEU B 1 270 ? -11.219 10.891 -13.492 1 35.12 270 LEU B O 1
ATOM 3909 N N . SER B 1 271 ? -10.164 12.695 -12.695 1 30.73 271 SER B N 1
ATOM 3910 C CA . SER B 1 271 ? -9.344 12.602 -13.898 1 30.73 271 SER B CA 1
ATOM 3911 C C . SER B 1 271 ? -8.102 11.75 -13.656 1 30.73 271 SER B C 1
ATOM 3913 O O . SER B 1 271 ? -7.504 11.805 -12.578 1 30.73 271 SER B O 1
#

pLDDT: mean 79.02, std 21.73, range [19.81, 98.38]

InterPro domains:
  IPR003594 Histidine kinase/HSP90-like ATPase domain [PF02518] (168-253)
  IPR003594 Histidine kinase/HSP90-like ATPase domain [SM00387] (165-257)
  IPR011712 Signal transduction histidine kinase, subgroup 3, dimerisation and phosphoacceptor domain [PF07730] (59-120)
  IPR036890 Histidine kinase/HSP90-like ATPase superfamily [G3DSA:3.30.565.10] (128-255)
  IPR036890 Histidine kinase/HSP90-like ATPase superfamily [SSF55874] (164-255)
  IPR050482 Sensor Histidine Kinase Two-Component System [PTHR24421] (17-255)

Radius of gyration: 35.72 Å; Cα contacts (8 Å, |Δi|>4): 734; chains: 2; bounding box: 115×146×115 Å

Foldseek 3Di:
DDDDDDPDPPDDDDDPPPPPPPPDPPPPPPVVVVVVCVVVLVVLLVVLLVVLVVLLVVLAVVLVCLCPPVVVVLVVVLVVLVVVVVPDDPPDDPVVVVVSVVVNVVSVVVNLVSVVSSLLRHDFDCVVHLLVRLVVSQVVLCVSLVAAEAEEEDDDPLRRLQFALLSRLVSNLSSLLSVCCSPPFPFRYKYWYWDDDPWKIKIKIWTQGADDDPVPCDDPSNVSNQSSLSSQPWGWDKDQDPVNGTIMIMGMGTSCSRNVPDCVSRCVVVD/DDDDDPPPPPPPDDDDPPPPPPPDPPPPDPVVVVVVCVVVLVVLLVVLLVVLVVLLVVLAVVLVCLCVPVVVVLVVVLVVLVVVVVPDDPPDDPVVVVVSVVVNVVSVVVNLVSVVSSLLRDDFDCVVHLLVRLVVSQVVLCVSLVAAEAEEEDDDPLRRLQFALLSRLVSNLSSLLSVCCSPPFPFRYKYWYWDDDPWKIKIKIWTQGADDDPVPCDDPSNVSNQSSLSSQPWGWDKDDDPVNGTIMIMGMGTSCSRNPPDCVSRCVVVD

Secondary structure (DSSP, 8-state):
-----------------------------THHHHHHHHHHHHHHHHHHHHHHHHHHHHHHHHHHHIIIIIIHHHHHHHHHHHHHHHHS-TT--HHHHHHHHHHHHHHHHHHHHHHHHHHHHSPP-GGGHHHHHHHHHHHHHHHHH--EEEEEE---GGGGG--HHHHHHHHHHHHHHHHHIIIII--SEEEEEEEE-SSEEEEEEEE-SS---GGGTT-HHHHHHHHHHHTTT-EEEEE--TTSSS-EEEEEEEHHHHHHS-TTTTTTT--/-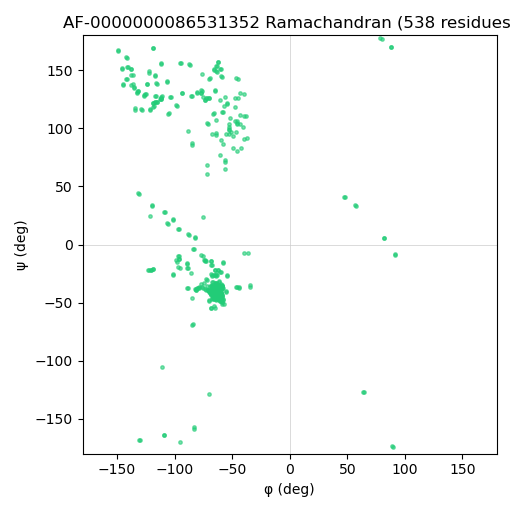----------------------------THHHHHHHHHHHHHHHHHHHHHHHHHHHHHHHHHHHIIIIIIHHHHHHHHHHHHHHHHS-TT--HHHHHHHHHHHHHHHHHHHHHHHHHHTTSPP-GGGHHHHHHHHHHHHHHHHH--EEEEEE---GGGGG--HHHHHHHHHHHHHHHHHIIIII--SEEEEEEEE-SSEEEEEEEE-SS---GGGTT-HHHHHHHHHHHTTT-EEEEE--TTSSS-EEEEEEEHHHHHHS-TTHHHHTT-

Nearest PDB structures (foldseek):
  7ssi-assembly2_D  TM=5.555E-01  e=4.343E-09  Bacillus subtilis subsp. subtilis str. 168
  3ehg-assembly1_A  TM=7.864E-01  e=3.112E-07  Bacillus subtilis
  3ehj-assembly1_A  TM=5.045E-01  e=1.691E-09  Bacillus subtilis
  7ssj-assembly1_A-2  TM=4.838E-01  e=1.085E-09  Bacillus subtilis subsp. subtilis str. 168
  3gie-assembly1_B  TM=5.005E-01  e=4.224E-08  Bacillus subtilis